Protein AF-A0ABD0YH58-F1 (afdb_monomer)

Solvent-accessible surface area (backbone atoms only — not comparable to full-atom values): 31481 Å² total; per-residue (Å²): 131,53,55,64,59,50,44,55,53,46,62,72,71,48,69,93,63,86,61,97,55,55,48,62,51,54,40,48,52,50,52,51,52,53,23,51,53,48,36,52,60,52,42,37,78,80,38,75,92,50,56,71,87,69,67,57,89,96,40,71,64,58,53,52,44,49,55,51,24,46,58,68,41,69,51,82,40,67,78,42,67,45,45,49,55,101,90,40,68,59,51,74,46,81,38,69,44,81,52,99,93,39,83,40,54,30,18,38,33,34,55,80,81,70,47,76,40,53,79,79,35,44,82,86,83,40,100,83,70,81,53,83,83,74,99,66,71,45,80,43,82,42,81,54,71,69,52,65,67,62,47,50,55,52,40,51,54,27,51,55,51,36,52,52,39,51,51,53,45,54,52,49,64,74,46,37,83,40,67,70,45,46,67,68,42,49,74,43,53,48,37,27,41,54,9,40,39,31,40,32,50,20,50,48,43,68,67,63,45,63,85,84,42,49,72,87,48,41,34,57,42,54,46,50,26,52,52,33,35,53,52,8,49,39,35,24,51,33,28,51,40,41,51,42,50,53,54,42,62,65,70,72,47,87,79,72,67,87,77,78,80,53,69,66,64,44,51,48,53,32,48,50,54,47,50,52,50,49,50,52,53,51,51,41,53,74,76,49,49,59,36,82,41,76,45,79,50,84,66,47,71,42,96,92,37,92,59,31,38,34,32,38,31,39,77,40,76,40,37,94,60,46,70,59,59,52,47,53,50,49,52,56,52,46,54,53,45,53,52,42,46,50,44,32,54,73,46,64,80,70,78,48,86,91,48,53,67,55,58,34,49,32,53,34,48,53,49,44,51,54,38,52,53,53,38,53,53,46,56,66,75,34,66,86,43,59,58,62,34,54,51,53,46,41,49,39,52,52,51,40,47,50,49,38,49,46,50,62,42,48,64,56,52,54,50,45,69,74,46,74,83,65,79,71,69,87,80,79,68,86,71,91,65,82,85,65,79,85,75,71,58,70,68,61,47,51,49,53,50,49,51,49,50,52,50,52,52,50,53,52,51,52,49,53,52,51,48,50,50,48,51,53,51,47,57,66,58,66,73,66,87,91,85,85,83,90,88,83,89,84,88,85,85,90,85,87,84,82,88,86,91,83,91,83,85,84,91,87,80,85,86,81,86,87,81,88,82,89,80,92,81,90,81,84,90,81,85,89,82,89,132

Structure (mmCIF, N/CA/C/O backbone):
data_AF-A0ABD0YH58-F1
#
_entry.id   AF-A0ABD0YH58-F1
#
loop_
_atom_site.group_PDB
_atom_site.id
_atom_site.type_symbol
_atom_site.label_atom_id
_atom_site.label_alt_id
_atom_site.label_comp_id
_atom_site.label_asym_id
_atom_site.label_entity_id
_atom_site.label_seq_id
_atom_site.pdbx_PDB_ins_code
_atom_site.Cartn_x
_atom_site.Cartn_y
_atom_site.Cartn_z
_atom_site.occupancy
_atom_site.B_iso_or_equiv
_atom_site.auth_seq_id
_atom_site.auth_comp_id
_atom_site.auth_asym_id
_atom_site.auth_atom_id
_atom_site.pdbx_PDB_model_num
ATOM 1 N N . GLN A 1 1 ? 50.650 -2.762 -62.784 1.00 67.50 1 GLN A N 1
ATOM 2 C CA . GLN A 1 1 ? 50.343 -1.388 -62.371 1.00 67.50 1 GLN A CA 1
ATOM 3 C C . GLN A 1 1 ? 49.612 -1.476 -61.046 1.00 67.50 1 GLN A C 1
ATOM 5 O O . GLN A 1 1 ? 48.672 -2.261 -60.960 1.00 67.50 1 GLN A O 1
ATOM 10 N N . THR A 1 2 ? 50.078 -0.785 -60.012 1.00 86.81 2 THR A N 1
ATOM 11 C CA . THR A 1 2 ? 49.355 -0.681 -58.733 1.00 86.81 2 THR A CA 1
ATOM 12 C C . THR A 1 2 ? 48.199 0.320 -58.846 1.00 86.81 2 THR A C 1
ATOM 14 O O . THR A 1 2 ? 48.125 1.097 -59.801 1.00 86.81 2 THR A O 1
ATOM 17 N N . ALA A 1 3 ? 47.268 0.307 -57.885 1.00 87.56 3 ALA A N 1
ATOM 18 C CA . ALA A 1 3 ? 46.163 1.270 -57.864 1.00 87.56 3 ALA A CA 1
ATOM 19 C C . ALA A 1 3 ? 46.659 2.721 -57.695 1.00 87.56 3 ALA A C 1
ATOM 21 O O . ALA A 1 3 ? 46.065 3.637 -58.265 1.00 87.56 3 ALA A O 1
ATOM 22 N N . ASP A 1 4 ? 47.768 2.916 -56.974 1.00 89.81 4 ASP A N 1
ATOM 23 C CA . ASP A 1 4 ? 48.398 4.222 -56.774 1.00 89.81 4 ASP A CA 1
ATOM 24 C C . ASP A 1 4 ? 49.122 4.704 -58.044 1.00 89.81 4 ASP A C 1
ATOM 26 O O . ASP A 1 4 ? 48.866 5.820 -58.487 1.00 89.81 4 ASP A O 1
ATOM 30 N N . GLU A 1 5 ? 49.898 3.848 -58.727 1.00 92.81 5 GLU A N 1
ATOM 31 C CA . GLU A 1 5 ? 50.486 4.164 -60.048 1.00 92.81 5 GLU A CA 1
ATOM 32 C C . GLU A 1 5 ? 49.417 4.546 -61.086 1.00 92.81 5 GLU A C 1
ATOM 34 O O . GLU A 1 5 ? 49.587 5.488 -61.861 1.00 92.81 5 GLU A O 1
ATOM 39 N N . TYR A 1 6 ? 48.299 3.811 -61.121 1.00 94.38 6 TYR A N 1
ATOM 40 C CA . TYR A 1 6 ? 47.166 4.133 -61.993 1.00 94.38 6 TYR A CA 1
ATOM 41 C C . TYR A 1 6 ? 46.543 5.489 -61.634 1.00 94.38 6 TYR A C 1
ATOM 43 O O . TYR A 1 6 ? 46.144 6.249 -62.520 1.00 94.38 6 TYR A O 1
ATOM 51 N N . ARG A 1 7 ? 46.456 5.805 -6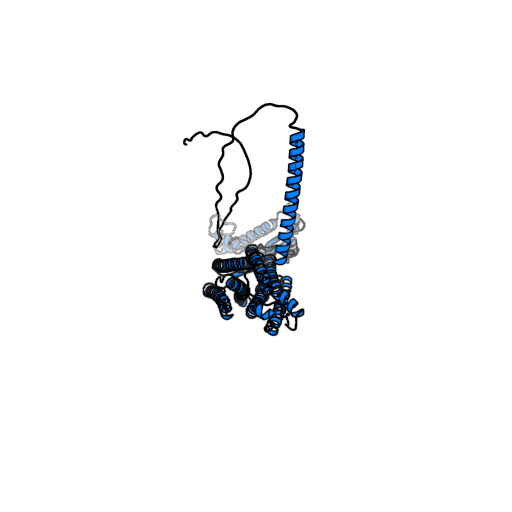0.338 1.00 91.88 7 ARG A N 1
ATOM 52 C CA . ARG A 1 7 ? 45.921 7.076 -59.859 1.00 91.88 7 ARG A CA 1
ATOM 53 C C . ARG A 1 7 ? 46.822 8.246 -60.238 1.00 91.88 7 ARG A C 1
ATOM 55 O O . ARG A 1 7 ? 46.300 9.221 -60.766 1.00 91.88 7 ARG A O 1
ATOM 62 N N . GLU A 1 8 ? 48.131 8.141 -60.025 1.00 92.75 8 GLU A N 1
ATOM 63 C CA . GLU A 1 8 ? 49.105 9.158 -60.442 1.00 92.75 8 GLU A CA 1
ATOM 64 C C . GLU A 1 8 ? 49.036 9.403 -61.957 1.00 92.75 8 GLU A C 1
ATOM 66 O O . GLU A 1 8 ? 48.971 10.548 -62.410 1.00 92.75 8 GLU A O 1
ATOM 71 N N . GLU A 1 9 ? 48.954 8.332 -62.753 1.00 94.06 9 GLU A N 1
ATOM 72 C CA . GLU A 1 9 ? 48.803 8.440 -64.203 1.00 94.06 9 GLU A CA 1
ATOM 73 C C . GLU A 1 9 ? 47.470 9.102 -64.604 1.00 94.06 9 GLU A C 1
ATOM 75 O O . GLU A 1 9 ? 47.461 9.988 -65.463 1.00 94.06 9 GLU A O 1
ATOM 80 N N . TYR A 1 10 ? 46.352 8.740 -63.967 1.00 93.31 10 TYR A N 1
ATOM 81 C CA . TYR A 1 10 ? 45.051 9.378 -64.194 1.00 93.31 10 TYR A CA 1
ATOM 82 C C . TYR A 1 10 ? 45.058 10.864 -63.801 1.00 93.31 10 TYR A C 1
ATOM 84 O O . TYR A 1 10 ? 44.626 11.706 -64.592 1.00 93.31 10 TYR A O 1
ATOM 92 N N . ASP A 1 11 ? 45.593 11.197 -62.623 1.00 92.12 11 ASP A N 1
ATOM 93 C CA . ASP A 1 11 ? 45.737 12.569 -62.131 1.00 92.12 11 ASP A CA 1
ATOM 94 C C . ASP A 1 11 ? 46.623 13.414 -63.072 1.00 92.12 11 ASP A C 1
ATOM 96 O O . ASP A 1 11 ? 46.294 14.570 -63.335 1.00 92.12 11 ASP A O 1
ATOM 100 N N . SER A 1 12 ? 47.667 12.831 -63.680 1.00 93.62 12 SER A N 1
ATOM 101 C CA . SER A 1 12 ? 48.516 13.519 -64.670 1.00 93.62 12 SER A CA 1
ATOM 102 C C . SER A 1 12 ? 47.829 13.797 -66.019 1.00 93.62 12 SER A C 1
ATOM 104 O O . SER A 1 12 ? 48.180 14.756 -66.707 1.00 93.62 12 SER A O 1
ATOM 106 N N . ARG A 1 13 ? 46.847 12.970 -66.414 1.00 92.81 13 ARG A N 1
ATOM 107 C CA . ARG A 1 13 ? 46.215 13.003 -67.749 1.00 92.81 13 ARG A CA 1
ATOM 108 C C . ARG A 1 13 ? 44.848 13.694 -67.786 1.00 92.81 13 ARG A C 1
ATOM 110 O O . ARG A 1 13 ? 44.417 14.099 -68.862 1.00 92.81 13 ARG A O 1
ATOM 117 N N . ARG A 1 14 ? 44.144 13.813 -66.654 1.00 89.56 14 ARG A N 1
ATOM 118 C CA . ARG A 1 14 ? 42.742 14.288 -66.605 1.00 89.56 14 ARG A CA 1
ATOM 119 C C . ARG A 1 14 ? 42.544 15.806 -66.679 1.00 89.56 14 ARG A C 1
ATOM 121 O O . ARG A 1 14 ? 41.414 16.263 -66.833 1.00 89.56 14 ARG A O 1
ATOM 128 N N . GLY A 1 15 ? 43.611 16.592 -66.534 1.00 88.44 15 GLY A N 1
ATOM 129 C CA . GLY A 1 15 ? 43.504 18.046 -66.410 1.00 88.44 15 GLY A CA 1
ATOM 130 C C . GLY A 1 15 ? 42.660 18.451 -65.194 1.00 88.44 15 GLY A C 1
ATOM 131 O O . GLY A 1 15 ? 42.853 17.934 -64.095 1.00 88.44 15 GLY A O 1
ATOM 132 N N . ASN A 1 16 ? 41.708 19.366 -65.389 1.00 88.69 16 ASN A N 1
ATOM 133 C CA . ASN A 1 16 ? 40.897 19.915 -64.294 1.00 88.69 16 ASN A CA 1
ATOM 134 C C . ASN A 1 16 ? 39.677 19.057 -63.917 1.00 88.69 16 ASN A C 1
ATOM 136 O O . ASN A 1 16 ? 39.079 19.285 -62.866 1.00 88.69 16 ASN A O 1
ATOM 140 N N . GLU A 1 17 ? 39.284 18.085 -64.743 1.00 89.25 17 GLU A N 1
ATOM 141 C CA . GLU A 1 17 ? 38.084 17.283 -64.492 1.00 89.25 17 GLU A CA 1
ATOM 142 C C . GLU A 1 17 ? 38.388 16.091 -63.572 1.00 89.25 17 GLU A C 1
ATOM 144 O O . GLU A 1 17 ? 39.460 15.486 -63.624 1.00 89.25 17 GLU A O 1
ATOM 149 N N . TYR A 1 18 ? 37.438 15.741 -62.704 1.00 90.88 18 TYR A N 1
ATOM 150 C CA . TYR A 1 18 ? 37.509 14.556 -61.849 1.00 90.88 18 TYR A CA 1
ATOM 151 C C . TYR A 1 18 ? 36.199 13.779 -61.931 1.00 90.88 18 TYR A C 1
ATOM 153 O O . TYR A 1 18 ? 35.129 14.323 -61.662 1.00 90.88 18 TYR A O 1
ATOM 161 N N . SER A 1 19 ? 36.278 12.486 -62.252 1.00 91.44 19 SER A N 1
ATOM 162 C CA . SER A 1 19 ? 35.117 11.596 -62.271 1.00 91.44 19 SER A CA 1
ATOM 163 C C . SER A 1 19 ? 35.372 10.373 -61.408 1.00 91.44 19 SER A C 1
ATOM 165 O O . SER A 1 19 ? 36.185 9.525 -61.765 1.00 91.44 19 SER A O 1
ATOM 167 N N . ARG A 1 20 ? 34.601 10.209 -60.326 1.00 89.81 20 ARG A N 1
ATOM 168 C CA . ARG A 1 20 ? 34.660 9.040 -59.418 1.00 89.81 20 ARG A CA 1
ATOM 169 C C . ARG A 1 20 ? 34.495 7.670 -60.104 1.00 89.81 20 ARG A C 1
ATOM 171 O O . ARG A 1 20 ? 34.672 6.641 -59.462 1.00 89.81 20 ARG A O 1
ATOM 178 N N . PHE A 1 21 ? 34.106 7.649 -61.379 1.00 92.69 21 PHE A N 1
ATOM 179 C CA . PHE A 1 21 ? 33.884 6.445 -62.177 1.00 92.69 21 PHE A CA 1
ATOM 180 C C . PHE A 1 21 ? 35.087 6.046 -63.055 1.00 92.69 21 PHE A C 1
ATOM 182 O O . PHE A 1 21 ? 34.995 5.059 -63.787 1.00 92.69 21 PHE A O 1
ATOM 189 N N . HIS A 1 22 ? 36.216 6.767 -62.979 1.00 93.81 22 HIS A N 1
ATOM 190 C CA . HIS A 1 22 ? 37.402 6.505 -63.806 1.00 93.81 22 HIS A CA 1
ATOM 191 C C . HIS A 1 22 ? 37.909 5.053 -63.678 1.00 93.81 22 HIS A C 1
ATOM 193 O O . HIS A 1 22 ? 38.045 4.362 -64.689 1.00 93.81 22 HIS A O 1
ATOM 199 N N . GLY A 1 23 ? 38.080 4.550 -62.448 1.00 93.00 23 GLY A N 1
ATOM 200 C CA . GLY A 1 23 ? 38.553 3.183 -62.190 1.00 93.00 23 GLY A CA 1
ATOM 201 C C . GLY A 1 23 ? 37.575 2.101 -62.659 1.00 93.00 23 GLY A C 1
ATOM 202 O O . GLY A 1 23 ? 37.980 1.136 -63.297 1.00 93.00 23 GLY A O 1
ATOM 203 N N . TYR A 1 24 ? 36.270 2.302 -62.444 1.00 93.19 24 TYR A N 1
ATOM 204 C CA . TYR A 1 24 ? 35.234 1.387 -62.943 1.00 93.19 24 TYR A CA 1
ATOM 205 C C . TYR A 1 24 ? 35.211 1.305 -64.475 1.00 93.19 24 TYR A C 1
ATOM 207 O O . TYR A 1 24 ? 34.961 0.240 -65.032 1.00 93.19 24 TYR A O 1
ATOM 215 N N . THR A 1 25 ? 35.495 2.419 -65.156 1.00 94.38 25 THR A N 1
ATOM 216 C CA . THR A 1 25 ? 35.574 2.467 -66.623 1.00 94.38 25 THR A CA 1
ATOM 217 C C . THR A 1 25 ? 36.808 1.714 -67.125 1.00 94.38 25 THR A C 1
ATOM 219 O O . THR A 1 25 ? 36.702 0.922 -68.058 1.00 94.38 25 THR A O 1
ATOM 222 N N . TYR A 1 26 ? 37.958 1.906 -66.470 1.00 94.62 26 TYR A N 1
ATOM 223 C CA . TYR A 1 26 ? 39.201 1.188 -66.764 1.00 94.62 26 TYR A CA 1
ATOM 224 C C . TYR A 1 26 ? 39.026 -0.333 -66.614 1.00 94.62 26 TYR A C 1
ATOM 226 O O . TYR A 1 26 ? 39.271 -1.082 -67.561 1.00 94.62 26 TYR A O 1
ATOM 234 N N . ASP A 1 27 ? 38.501 -0.784 -65.471 1.00 94.44 27 ASP A N 1
ATOM 235 C CA . ASP A 1 27 ? 38.231 -2.203 -65.215 1.00 94.44 27 ASP A CA 1
ATOM 236 C C . ASP A 1 27 ? 37.165 -2.772 -66.173 1.00 94.44 27 ASP A C 1
ATOM 238 O O . ASP A 1 27 ? 37.257 -3.923 -66.597 1.00 94.44 27 ASP A O 1
ATOM 242 N N . GLY A 1 28 ? 36.180 -1.964 -66.582 1.00 94.00 28 GLY A N 1
ATOM 243 C CA . GLY A 1 28 ? 35.183 -2.346 -67.585 1.00 94.00 28 GLY A CA 1
ATOM 244 C C . GLY A 1 28 ? 35.789 -2.642 -68.962 1.00 94.00 28 GLY A C 1
ATOM 245 O O . GLY A 1 28 ? 35.440 -3.648 -69.582 1.00 94.00 28 GLY A O 1
ATOM 246 N N . VAL A 1 29 ? 36.738 -1.820 -69.425 1.00 96.00 29 VAL A N 1
ATOM 247 C CA . VAL A 1 29 ? 37.459 -2.058 -70.691 1.00 96.00 29 VAL A CA 1
ATOM 248 C C . VAL A 1 29 ? 38.300 -3.336 -70.611 1.00 96.00 29 VAL A C 1
ATOM 250 O O . VAL A 1 29 ? 38.273 -4.140 -71.546 1.00 96.00 29 VAL A O 1
ATOM 253 N N . TRP A 1 30 ? 38.980 -3.579 -69.486 1.00 95.12 30 TRP A N 1
ATOM 254 C CA . TRP A 1 30 ? 39.723 -4.825 -69.260 1.00 95.12 30 TRP A CA 1
ATOM 255 C C . TRP A 1 30 ? 38.819 -6.062 -69.240 1.00 95.12 30 TRP A C 1
ATOM 257 O O . TRP A 1 30 ? 39.145 -7.059 -69.884 1.00 95.12 30 TRP A O 1
ATOM 267 N N . ALA A 1 31 ? 37.657 -5.995 -68.585 1.00 94.25 31 ALA A N 1
ATOM 268 C CA . ALA A 1 31 ? 36.687 -7.090 -68.580 1.00 94.25 31 ALA A CA 1
ATOM 269 C C . ALA A 1 31 ? 36.201 -7.437 -70.001 1.00 94.25 31 ALA A C 1
ATOM 271 O O . ALA A 1 31 ? 36.130 -8.613 -70.361 1.00 94.25 31 ALA A O 1
ATOM 272 N N . VAL A 1 32 ? 35.930 -6.425 -70.836 1.00 94.06 32 VAL A N 1
ATOM 273 C CA . VAL A 1 32 ? 35.558 -6.620 -72.248 1.00 94.06 32 VAL A CA 1
ATOM 274 C C . VAL A 1 32 ? 36.711 -7.226 -73.054 1.00 94.06 32 VAL A C 1
ATOM 276 O O . VAL A 1 32 ? 36.487 -8.171 -73.811 1.00 94.06 32 VAL A O 1
ATOM 279 N N . ALA A 1 33 ? 37.945 -6.744 -72.878 1.00 95.44 33 ALA A N 1
ATOM 280 C CA . ALA A 1 33 ? 39.118 -7.275 -73.576 1.00 95.44 33 ALA A CA 1
ATOM 281 C C . ALA A 1 33 ? 39.377 -8.757 -73.240 1.00 95.44 33 ALA A C 1
ATOM 283 O O . ALA A 1 33 ? 39.568 -9.573 -74.146 1.00 95.44 33 ALA A O 1
ATOM 284 N N . LEU A 1 34 ? 39.302 -9.125 -71.956 1.00 94.81 34 LEU A N 1
ATOM 285 C CA . LEU A 1 34 ? 39.445 -10.507 -71.487 1.00 94.81 34 LEU A CA 1
ATOM 286 C C . LEU A 1 34 ? 38.310 -11.409 -71.999 1.00 94.81 34 LEU A C 1
ATOM 288 O O . LEU A 1 34 ? 38.566 -12.529 -72.448 1.00 94.81 34 LEU A O 1
ATOM 292 N N . ALA A 1 35 ? 37.067 -10.916 -72.017 1.00 93.69 35 ALA A N 1
ATOM 293 C CA . ALA A 1 35 ? 35.940 -11.657 -72.577 1.00 93.69 35 ALA A CA 1
ATOM 294 C C . ALA A 1 35 ? 36.106 -11.902 -74.090 1.00 93.69 35 ALA A C 1
ATOM 296 O O . ALA A 1 35 ? 35.909 -13.026 -74.556 1.00 93.69 35 ALA A O 1
ATOM 297 N N . ILE A 1 36 ? 36.539 -10.891 -74.856 1.00 93.88 36 ILE A N 1
ATOM 298 C CA . ILE A 1 36 ? 36.858 -11.025 -76.288 1.00 93.88 36 ILE A CA 1
ATOM 299 C C . ILE A 1 36 ? 37.980 -12.050 -76.503 1.00 93.88 36 ILE A C 1
ATOM 301 O O . ILE A 1 36 ? 37.861 -12.901 -77.386 1.00 93.88 36 ILE A O 1
ATOM 305 N N . GLN A 1 37 ? 39.038 -12.024 -75.688 1.00 92.62 37 GLN A N 1
ATOM 306 C CA . GLN A 1 37 ? 40.140 -12.988 -75.759 1.00 92.62 37 GLN A CA 1
ATOM 307 C C . GLN A 1 37 ? 39.665 -14.428 -75.496 1.00 92.62 37 GLN A C 1
ATOM 309 O O . GLN A 1 37 ? 40.033 -15.346 -76.236 1.00 92.62 37 GLN A O 1
ATOM 314 N N . HIS A 1 38 ? 38.800 -14.634 -74.496 1.00 92.00 38 HIS A N 1
ATOM 315 C CA . HIS A 1 38 ? 38.205 -15.944 -74.206 1.00 92.00 38 HIS A CA 1
ATOM 316 C C . HIS A 1 38 ? 37.346 -16.449 -75.371 1.00 92.00 38 HIS A C 1
ATOM 318 O O . HIS A 1 38 ? 37.482 -17.599 -75.797 1.00 92.00 38 HIS A O 1
ATOM 324 N N . VAL A 1 39 ? 36.509 -15.581 -75.951 1.00 92.81 39 VAL A N 1
ATOM 325 C CA . VAL A 1 39 ? 35.702 -15.909 -77.138 1.00 92.81 39 VAL A CA 1
ATOM 326 C C . VAL A 1 39 ? 36.585 -16.208 -78.355 1.00 92.81 39 VAL A C 1
ATOM 328 O O . VAL A 1 39 ? 36.304 -17.169 -79.071 1.00 92.81 39 VAL A O 1
ATOM 331 N N . ALA A 1 40 ? 37.682 -15.473 -78.565 1.00 91.12 40 ALA A N 1
ATOM 332 C CA . ALA A 1 40 ? 38.625 -15.696 -79.666 1.00 91.12 40 ALA A CA 1
ATOM 333 C C . ALA A 1 40 ? 39.282 -17.082 -79.627 1.00 91.12 40 ALA A C 1
ATOM 335 O O . ALA A 1 40 ? 39.492 -17.704 -80.672 1.00 91.12 40 ALA A O 1
ATOM 336 N N . HIS A 1 41 ? 39.583 -17.582 -78.427 1.00 88.88 41 HIS A N 1
ATOM 337 C CA . HIS A 1 41 ? 40.065 -18.945 -78.237 1.00 88.88 41 HIS A CA 1
ATOM 338 C C . HIS A 1 41 ? 38.932 -19.965 -78.437 1.00 88.88 41 HIS A C 1
ATOM 340 O O . HIS A 1 41 ? 39.074 -20.939 -79.179 1.00 88.88 41 HIS A O 1
ATOM 346 N N . ARG A 1 42 ? 37.769 -19.712 -77.825 1.00 90.06 42 ARG A N 1
ATOM 347 C CA . ARG A 1 42 ? 36.665 -20.674 -77.747 1.00 90.06 42 ARG A CA 1
ATOM 348 C C . ARG A 1 42 ? 35.891 -20.863 -79.053 1.00 90.06 42 ARG A C 1
ATOM 350 O O . ARG A 1 42 ? 35.452 -21.980 -79.321 1.00 90.06 42 ARG A O 1
ATOM 357 N N . ILE A 1 43 ? 35.755 -19.834 -79.896 1.00 89.88 43 ILE A N 1
ATOM 358 C CA . ILE A 1 43 ? 35.036 -19.944 -81.179 1.00 89.88 43 ILE A CA 1
ATOM 359 C C . ILE A 1 43 ? 35.650 -21.015 -82.088 1.00 89.88 43 ILE A C 1
ATOM 361 O O . ILE A 1 43 ? 34.911 -21.778 -82.709 1.00 89.88 43 ILE A O 1
ATOM 365 N N . ARG A 1 44 ? 36.983 -21.159 -82.085 1.00 86.62 44 ARG A N 1
ATOM 366 C CA . ARG A 1 44 ? 37.714 -22.137 -82.911 1.00 86.62 44 ARG A CA 1
ATOM 367 C C . ARG A 1 44 ? 37.334 -23.592 -82.609 1.00 86.62 44 ARG A C 1
ATOM 369 O O . ARG A 1 44 ? 37.431 -24.432 -83.500 1.00 86.62 44 ARG A O 1
ATOM 376 N N . HIS A 1 45 ? 36.864 -23.891 -81.394 1.00 87.19 45 HIS A N 1
ATOM 377 C CA . HIS A 1 45 ? 36.366 -25.223 -81.035 1.00 87.19 45 HIS A CA 1
ATOM 378 C C . HIS A 1 45 ? 34.999 -25.534 -81.661 1.00 87.19 45 HIS A C 1
ATOM 380 O O . HIS A 1 45 ? 34.762 -26.672 -82.059 1.00 87.19 45 HIS A O 1
ATOM 386 N N . PHE A 1 46 ? 34.114 -24.539 -81.782 1.00 86.69 46 PHE A N 1
ATOM 387 C CA . PHE A 1 46 ? 32.775 -24.711 -82.362 1.00 86.69 46 PHE A CA 1
ATOM 388 C C . PHE A 1 46 ? 32.752 -24.512 -83.882 1.00 86.69 46 PHE A C 1
ATOM 390 O O . PHE A 1 46 ? 32.006 -25.186 -84.589 1.00 86.69 46 PHE A O 1
ATOM 397 N N . ARG A 1 47 ? 33.557 -23.579 -84.398 1.00 86.94 47 ARG A N 1
ATOM 398 C CA . ARG A 1 47 ? 33.630 -23.203 -85.813 1.00 86.94 47 ARG A CA 1
ATOM 399 C C . ARG A 1 47 ? 35.096 -22.973 -86.195 1.00 86.94 47 ARG A C 1
ATOM 401 O O . ARG A 1 47 ? 35.594 -21.855 -86.132 1.00 86.94 47 ARG A O 1
ATOM 408 N N . LYS A 1 48 ? 35.785 -24.043 -86.614 1.00 81.25 48 LYS A N 1
ATOM 409 C CA . LYS A 1 48 ? 37.238 -24.056 -86.912 1.00 81.25 48 LYS A CA 1
ATOM 410 C C . LYS A 1 48 ? 37.709 -22.958 -87.878 1.00 81.25 48 LYS A C 1
ATOM 412 O O . LYS A 1 48 ? 38.837 -22.496 -87.753 1.00 81.25 48 LYS A O 1
ATOM 417 N N . ASN A 1 49 ? 36.843 -22.542 -88.804 1.00 83.94 49 ASN A N 1
ATOM 418 C CA . ASN A 1 49 ? 37.149 -21.559 -89.848 1.00 83.94 49 ASN A CA 1
ATOM 419 C C . ASN A 1 49 ? 36.633 -20.141 -89.522 1.00 83.94 49 ASN A C 1
ATOM 421 O O . ASN A 1 49 ? 36.589 -19.312 -90.422 1.00 83.94 49 ASN A O 1
ATOM 425 N N . GLN A 1 50 ? 36.192 -19.867 -88.286 1.00 86.12 50 GLN A N 1
ATOM 426 C CA . GLN A 1 50 ? 35.738 -18.535 -87.866 1.00 86.12 50 GLN A CA 1
ATOM 427 C C . GLN A 1 50 ? 36.622 -17.940 -86.769 1.00 86.12 50 GLN A C 1
ATOM 429 O O . GLN A 1 50 ? 37.175 -18.630 -85.909 1.00 86.12 50 GLN A O 1
ATOM 434 N N . THR A 1 51 ? 36.712 -16.620 -86.805 1.00 87.25 51 THR A N 1
ATOM 435 C CA . THR A 1 51 ? 37.415 -15.750 -85.867 1.00 87.25 51 THR A CA 1
ATOM 436 C C . THR A 1 51 ? 36.437 -14.732 -85.275 1.00 87.25 51 THR A C 1
ATOM 438 O O . THR A 1 51 ? 35.281 -14.661 -85.681 1.00 87.25 51 THR A O 1
ATOM 441 N N . VAL A 1 52 ? 36.885 -13.906 -84.323 1.00 87.31 52 VAL A N 1
ATOM 442 C CA . VAL A 1 52 ? 36.049 -12.825 -83.755 1.00 87.31 52 VAL A CA 1
ATOM 443 C C . VAL A 1 52 ? 35.637 -11.787 -84.810 1.00 87.31 52 VAL A C 1
ATOM 445 O O . VAL A 1 52 ? 34.601 -11.149 -84.661 1.00 87.31 52 VAL A O 1
ATOM 448 N N . VAL A 1 53 ? 36.401 -11.649 -85.901 1.00 89.06 53 VAL A N 1
ATOM 449 C CA . VAL A 1 53 ? 36.076 -10.741 -87.016 1.00 89.06 53 VAL A CA 1
ATOM 450 C C . VAL A 1 53 ? 34.799 -11.186 -87.746 1.00 89.06 53 VAL A C 1
ATOM 452 O O . VAL A 1 53 ? 34.062 -10.353 -88.261 1.00 89.06 53 VAL A O 1
ATOM 455 N N . ASP A 1 54 ? 34.475 -12.482 -87.710 1.00 90.94 54 ASP A N 1
ATOM 456 C CA . ASP A 1 54 ? 33.290 -13.082 -88.340 1.00 90.94 54 ASP A CA 1
ATOM 457 C C . ASP A 1 54 ? 32.012 -12.960 -87.478 1.00 90.94 54 ASP A C 1
ATOM 459 O O . ASP A 1 54 ? 31.062 -13.743 -87.623 1.00 90.94 54 ASP A O 1
ATOM 463 N N . PHE A 1 55 ? 31.988 -12.003 -86.544 1.00 90.88 55 PHE A N 1
ATOM 464 C CA . PHE A 1 55 ? 30.860 -11.748 -85.653 1.00 90.88 55 PHE A CA 1
ATOM 465 C C . PHE A 1 55 ? 29.574 -11.421 -86.428 1.00 90.88 55 PHE A C 1
ATOM 467 O O . PHE A 1 55 ? 29.573 -10.672 -87.406 1.00 90.88 55 PHE A O 1
ATOM 474 N N . LYS A 1 56 ? 28.445 -11.962 -85.955 1.00 89.56 56 LYS A N 1
ATOM 475 C CA . LYS A 1 56 ? 27.114 -11.705 -86.519 1.00 89.56 56 LYS A CA 1
ATOM 476 C C . LYS A 1 56 ? 26.110 -11.397 -85.418 1.00 89.56 56 LYS A C 1
ATOM 478 O O . LYS A 1 56 ? 25.927 -12.190 -84.496 1.00 89.56 56 LYS A O 1
ATOM 483 N N . TYR A 1 57 ? 25.405 -10.278 -85.565 1.00 91.12 57 TYR A N 1
ATOM 484 C CA . TYR A 1 57 ? 24.231 -9.968 -84.753 1.00 91.12 57 TYR A CA 1
ATOM 485 C C . TYR A 1 57 ? 23.149 -11.049 -84.920 1.00 91.12 57 TYR A C 1
ATOM 487 O O . TYR A 1 57 ? 22.972 -11.588 -86.012 1.00 91.12 57 TYR A O 1
ATOM 495 N N . ARG A 1 58 ? 22.392 -11.317 -83.845 1.00 90.81 58 ARG A N 1
ATOM 496 C CA . ARG A 1 58 ? 21.299 -12.314 -83.782 1.00 90.81 58 ARG A CA 1
ATOM 497 C C . ARG A 1 58 ? 21.719 -13.785 -83.990 1.00 90.81 58 ARG A C 1
ATOM 499 O O . ARG A 1 58 ? 20.862 -14.621 -84.259 1.00 90.81 58 ARG A O 1
ATOM 506 N N . ASP A 1 59 ? 23.001 -14.126 -83.835 1.00 92.75 59 ASP A N 1
ATOM 507 C CA . ASP A 1 59 ? 23.459 -15.524 -83.747 1.00 92.75 59 ASP A CA 1
ATOM 508 C C . ASP A 1 59 ? 23.485 -15.979 -82.268 1.00 92.75 59 ASP A C 1
ATOM 510 O O . ASP A 1 59 ? 24.270 -15.434 -81.480 1.00 92.75 59 ASP A O 1
ATOM 514 N N . PRO A 1 60 ? 22.683 -16.985 -81.866 1.00 92.81 60 PRO A N 1
ATOM 515 C CA . PRO A 1 60 ? 22.618 -17.438 -80.476 1.00 92.81 60 PRO A CA 1
ATOM 516 C C . PRO A 1 60 ? 23.911 -18.117 -79.997 1.00 92.81 60 PRO A C 1
ATOM 518 O O . PRO A 1 60 ? 24.102 -18.277 -78.791 1.00 92.81 60 PRO A O 1
ATOM 521 N N . LEU A 1 61 ? 24.815 -18.531 -80.898 1.00 91.06 61 LEU A N 1
ATOM 522 C CA . LEU A 1 61 ? 26.126 -19.045 -80.497 1.00 91.06 61 LEU A CA 1
ATOM 523 C C . LEU A 1 61 ? 27.032 -17.912 -80.003 1.00 91.06 61 LEU A C 1
ATOM 525 O O . LEU A 1 61 ? 27.671 -18.066 -78.964 1.00 91.06 61 LEU A O 1
ATOM 529 N N . TRP A 1 62 ? 27.071 -16.781 -80.718 1.00 92.06 62 TRP A N 1
ATOM 530 C CA . TRP A 1 62 ? 27.867 -15.620 -80.310 1.00 92.06 62 TRP A CA 1
ATOM 531 C C . TRP A 1 62 ? 27.386 -15.082 -78.958 1.00 92.06 62 TRP A C 1
ATOM 533 O O . TRP A 1 62 ? 28.200 -14.896 -78.057 1.00 92.06 62 TRP A O 1
ATOM 543 N N . GLU A 1 63 ? 26.071 -14.930 -78.783 1.00 91.69 63 GLU A N 1
ATOM 544 C CA . GLU A 1 63 ? 25.451 -14.511 -77.518 1.00 91.69 63 GLU A CA 1
ATOM 545 C C . GLU A 1 63 ? 25.876 -15.404 -76.339 1.00 91.69 63 GLU A C 1
ATOM 547 O O . GLU A 1 63 ? 26.430 -14.914 -75.353 1.00 91.69 63 GLU A O 1
ATOM 552 N N . ARG A 1 64 ? 25.702 -16.729 -76.462 1.00 92.31 64 ARG A N 1
ATOM 553 C CA . ARG A 1 64 ? 26.084 -17.689 -75.412 1.00 92.31 64 ARG A CA 1
ATOM 554 C C . ARG A 1 64 ? 27.576 -17.641 -75.087 1.00 92.31 64 ARG A C 1
ATOM 556 O O . ARG A 1 64 ? 27.934 -17.691 -73.913 1.00 92.31 64 ARG A O 1
ATOM 563 N N . LEU A 1 65 ? 28.438 -17.534 -76.102 1.00 92.50 65 LEU A N 1
ATOM 564 C CA . LEU A 1 65 ? 29.889 -17.470 -75.911 1.00 92.50 65 LEU A CA 1
ATOM 565 C C . LEU A 1 65 ? 30.316 -16.203 -75.158 1.00 92.50 65 LEU A C 1
ATOM 567 O O . LEU A 1 65 ? 31.149 -16.306 -74.259 1.00 92.50 65 LEU A O 1
ATOM 571 N N . PHE A 1 66 ? 29.739 -15.039 -75.475 1.00 92.31 66 PHE A N 1
ATOM 572 C CA . PHE A 1 66 ? 30.039 -13.788 -74.768 1.00 92.31 66 PHE A CA 1
ATOM 573 C C . PHE A 1 66 ? 29.479 -13.766 -73.340 1.00 92.31 66 PHE A C 1
ATOM 575 O O . PHE A 1 66 ? 30.202 -13.386 -72.420 1.00 92.31 66 PHE A O 1
ATOM 582 N N . LEU A 1 67 ? 28.243 -14.232 -73.123 1.00 91.25 67 LEU A N 1
ATOM 583 C CA . LEU A 1 67 ? 27.663 -14.345 -71.777 1.00 91.25 67 LEU A CA 1
ATOM 584 C C . LEU A 1 67 ? 28.476 -15.296 -70.886 1.00 91.25 67 LEU A C 1
ATOM 586 O O . LEU A 1 67 ? 28.744 -14.992 -69.724 1.00 91.25 67 LEU A O 1
ATOM 590 N N . GLU A 1 68 ? 28.920 -16.432 -71.428 1.00 91.38 68 GLU A N 1
ATOM 591 C CA . GLU A 1 68 ? 29.755 -17.373 -70.684 1.00 91.38 68 GLU A CA 1
ATOM 592 C C . GLU A 1 68 ? 31.171 -16.829 -70.426 1.00 91.38 68 GLU A C 1
ATOM 594 O O . GLU A 1 68 ? 31.716 -17.047 -69.344 1.00 91.38 68 GLU A O 1
ATOM 599 N N . ALA A 1 69 ? 31.757 -16.094 -71.379 1.00 92.69 69 ALA A N 1
ATOM 600 C CA . ALA A 1 69 ? 33.044 -15.424 -71.196 1.00 92.69 69 ALA A CA 1
ATOM 601 C C . ALA A 1 69 ? 32.990 -14.390 -70.060 1.00 92.69 69 ALA A C 1
ATOM 603 O O . ALA A 1 69 ? 33.838 -14.411 -69.169 1.00 92.69 69 ALA A O 1
ATOM 604 N N . LEU A 1 70 ? 31.963 -13.535 -70.046 1.00 91.00 70 LEU A N 1
ATOM 605 C CA . LEU A 1 70 ? 31.760 -12.528 -69.002 1.00 91.00 70 LEU A CA 1
ATOM 606 C C . LEU A 1 70 ? 31.507 -13.168 -67.631 1.00 91.00 70 LEU A C 1
ATOM 608 O O . LEU A 1 70 ? 32.145 -12.779 -66.657 1.00 91.00 70 LEU A O 1
ATOM 612 N N . ARG A 1 71 ? 30.662 -14.206 -67.549 1.00 90.31 71 ARG A N 1
ATOM 613 C CA . ARG A 1 71 ? 30.409 -14.942 -66.294 1.00 90.31 71 ARG A CA 1
ATOM 614 C C . ARG A 1 71 ? 31.673 -15.588 -65.714 1.00 90.31 71 ARG A C 1
ATOM 616 O O . ARG A 1 71 ? 31.809 -15.681 -64.497 1.00 90.31 71 ARG A O 1
ATOM 623 N N . ASN A 1 72 ? 32.587 -16.033 -66.574 1.00 90.25 72 ASN A N 1
ATOM 624 C CA . ASN A 1 72 ? 33.843 -16.661 -66.165 1.00 90.25 72 ASN A CA 1
ATOM 625 C C . ASN A 1 72 ? 35.007 -15.660 -66.019 1.00 90.25 72 ASN A C 1
ATOM 627 O O . ASN A 1 72 ? 36.102 -16.066 -65.633 1.00 90.25 72 ASN A O 1
ATOM 631 N N . THR A 1 73 ? 34.798 -14.371 -66.304 1.00 91.69 73 THR A N 1
ATOM 632 C CA . THR A 1 73 ? 35.827 -13.338 -66.134 1.00 91.69 73 THR A CA 1
ATOM 633 C C . THR A 1 73 ? 36.036 -13.049 -64.647 1.00 91.69 73 THR A C 1
ATOM 635 O O . THR A 1 73 ? 35.107 -12.679 -63.926 1.00 91.69 73 THR A O 1
ATOM 638 N N . SER A 1 74 ? 37.276 -13.235 -64.193 1.00 92.06 74 SER A N 1
ATOM 639 C CA . SER A 1 74 ? 37.720 -12.974 -62.824 1.00 92.06 74 SER A CA 1
ATOM 640 C C . SER A 1 74 ? 39.165 -12.481 -62.864 1.00 92.06 74 SER A C 1
ATOM 642 O O . SER A 1 74 ? 40.042 -13.226 -63.297 1.00 92.06 74 SER A O 1
ATOM 644 N N . PHE A 1 75 ? 39.421 -11.247 -62.433 1.00 92.75 75 PHE A N 1
ATOM 645 C CA . PHE A 1 75 ? 40.766 -10.654 -62.386 1.00 92.75 75 PHE A CA 1
ATOM 646 C C . PHE A 1 75 ? 40.861 -9.574 -61.301 1.00 92.75 75 PHE A C 1
ATOM 648 O O . PHE A 1 75 ? 39.838 -9.122 -60.791 1.00 92.75 75 PHE A O 1
ATOM 655 N N . GLU A 1 76 ? 42.079 -9.160 -60.955 1.00 91.38 76 GLU A N 1
ATOM 656 C CA . GLU A 1 76 ? 42.317 -8.047 -60.030 1.00 91.38 76 GLU A CA 1
ATOM 657 C C . GLU A 1 76 ? 42.423 -6.736 -60.823 1.00 91.38 76 GLU A C 1
ATOM 659 O O . GLU A 1 76 ? 43.306 -6.596 -61.671 1.00 91.38 76 GLU A O 1
ATOM 664 N N . GLY A 1 77 ? 41.488 -5.812 -60.595 1.00 91.75 77 GLY A N 1
ATOM 665 C CA . GLY A 1 77 ? 41.427 -4.503 -61.250 1.00 91.75 77 GLY A CA 1
ATOM 666 C C . GLY A 1 77 ? 41.906 -3.363 -60.351 1.00 91.75 77 GLY A C 1
ATOM 667 O O . GLY A 1 77 ? 42.246 -3.560 -59.184 1.00 91.75 77 GLY A O 1
ATOM 668 N N . VAL A 1 78 ? 41.880 -2.130 -60.862 1.00 92.12 78 VAL A N 1
ATOM 669 C CA . VAL A 1 78 ? 42.276 -0.935 -60.082 1.00 92.12 78 VAL A CA 1
ATOM 670 C C . VAL A 1 78 ? 41.263 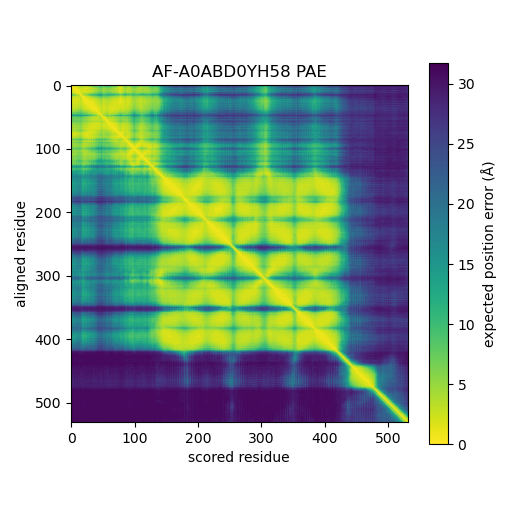-0.588 -58.987 1.00 92.12 78 VAL A C 1
ATOM 672 O O . VAL A 1 78 ? 41.588 0.126 -58.042 1.00 92.12 78 VAL A O 1
ATOM 675 N N . THR A 1 79 ? 40.040 -1.118 -59.083 1.00 90.00 79 THR A N 1
ATOM 676 C CA . THR A 1 79 ? 39.013 -1.061 -58.028 1.00 90.00 79 THR A CA 1
ATOM 677 C C . THR A 1 79 ? 38.935 -2.350 -57.191 1.00 90.00 79 THR A C 1
ATOM 679 O O . THR A 1 79 ? 37.908 -2.613 -56.563 1.00 90.00 79 THR A O 1
ATOM 682 N N . GLY A 1 80 ? 39.993 -3.169 -57.189 1.00 89.06 80 GLY A N 1
ATOM 683 C CA . GLY A 1 80 ? 40.040 -4.478 -56.527 1.00 89.06 80 GLY A CA 1
ATOM 684 C C . GLY A 1 80 ? 39.471 -5.608 -57.399 1.00 89.06 80 GLY A C 1
ATOM 685 O O . GLY A 1 80 ? 39.348 -5.439 -58.618 1.00 89.06 80 GLY A O 1
ATOM 686 N N . PRO A 1 81 ? 39.070 -6.755 -56.820 1.00 89.81 81 PRO A N 1
ATOM 687 C CA . PRO A 1 81 ? 38.646 -7.918 -57.593 1.00 89.81 81 PRO A CA 1
ATOM 688 C C . PRO A 1 81 ? 37.414 -7.623 -58.461 1.00 89.81 81 PRO A C 1
ATOM 690 O O . PRO A 1 81 ? 36.400 -7.068 -58.017 1.00 89.81 81 PRO A O 1
ATOM 693 N N . VAL A 1 82 ? 37.495 -8.014 -59.730 1.00 91.69 82 VAL A N 1
ATOM 694 C CA . VAL A 1 82 ? 36.440 -7.886 -60.737 1.00 91.69 82 VAL A CA 1
ATOM 695 C C . VAL A 1 82 ? 35.898 -9.275 -61.038 1.00 91.69 82 VAL A C 1
ATOM 697 O O . VAL A 1 82 ? 36.571 -10.090 -61.663 1.00 91.69 82 VAL A O 1
ATOM 700 N N . ARG A 1 83 ? 34.667 -9.544 -60.593 1.00 90.94 83 ARG A N 1
ATOM 701 C CA . ARG A 1 83 ? 33.918 -10.768 -60.898 1.00 90.94 83 ARG A CA 1
ATOM 702 C C . ARG A 1 83 ? 32.419 -10.495 -60.851 1.00 90.94 83 ARG A C 1
ATOM 704 O O . ARG A 1 83 ? 31.957 -9.747 -59.987 1.00 90.94 83 ARG A O 1
ATOM 711 N N . PHE A 1 84 ? 31.678 -11.137 -61.749 1.00 90.69 84 PHE A N 1
ATOM 712 C CA . PHE A 1 84 ? 30.226 -11.016 -61.838 1.00 90.69 84 PHE A CA 1
ATOM 713 C C . PHE A 1 84 ? 29.515 -12.194 -61.156 1.00 90.69 84 PHE A C 1
ATOM 715 O O . PHE A 1 84 ? 29.903 -13.353 -61.320 1.00 90.69 84 PHE A O 1
ATOM 722 N N . TYR A 1 85 ? 28.468 -11.882 -60.398 1.00 86.12 85 TYR A N 1
ATOM 723 C CA . TYR A 1 85 ? 27.572 -12.804 -59.704 1.00 86.12 85 TYR A CA 1
ATOM 724 C C . TYR A 1 85 ? 26.150 -12.415 -60.111 1.00 86.12 85 TYR A C 1
ATOM 726 O O . TYR A 1 85 ? 25.730 -11.305 -59.812 1.00 86.12 85 TYR A O 1
ATOM 734 N N . ASP A 1 86 ? 25.446 -13.273 -60.851 1.00 84.75 86 ASP A N 1
ATOM 735 C CA . ASP A 1 86 ? 24.061 -13.034 -61.299 1.00 84.75 86 ASP A CA 1
ATOM 736 C C . ASP A 1 86 ? 23.829 -11.646 -61.946 1.00 84.75 86 ASP A C 1
ATOM 738 O O . ASP A 1 86 ? 22.812 -10.991 -61.748 1.00 84.75 86 ASP A O 1
ATOM 742 N N . ASN A 1 87 ? 24.797 -11.232 -62.778 1.00 83.69 87 ASN A N 1
ATOM 743 C CA . ASN A 1 87 ? 24.919 -9.936 -63.471 1.00 83.69 87 ASN A CA 1
ATOM 744 C C . ASN A 1 87 ? 25.331 -8.726 -62.606 1.00 83.69 87 ASN A C 1
ATOM 746 O O . ASN A 1 87 ? 25.552 -7.646 -63.152 1.00 83.69 87 ASN A O 1
ATOM 750 N N . GLU A 1 88 ? 25.527 -8.891 -61.299 1.00 87.94 88 GLU A N 1
ATOM 751 C CA . GLU A 1 88 ? 26.046 -7.853 -60.401 1.00 87.94 88 GLU A CA 1
ATOM 752 C C . GLU A 1 88 ? 27.549 -8.016 -60.128 1.00 87.94 88 GLU A C 1
ATOM 754 O O . GLU A 1 88 ? 28.100 -9.116 -60.194 1.00 87.94 88 GLU A O 1
ATOM 759 N N . ARG A 1 89 ? 28.236 -6.927 -59.758 1.00 89.44 89 ARG A N 1
ATOM 760 C CA . ARG A 1 89 ? 29.601 -6.983 -59.213 1.00 89.44 89 ARG A CA 1
ATOM 761 C C . ARG A 1 89 ? 29.569 -6.678 -57.719 1.00 89.44 89 ARG A C 1
ATOM 763 O O . ARG A 1 89 ? 29.231 -5.567 -57.319 1.00 89.44 89 ARG A O 1
ATOM 770 N N . LYS A 1 90 ? 30.008 -7.637 -56.904 1.00 88.88 90 LYS A N 1
ATOM 771 C CA . LYS A 1 90 ? 30.272 -7.419 -55.474 1.00 88.88 90 LYS A CA 1
ATOM 772 C C . LYS A 1 90 ? 31.507 -6.527 -55.316 1.00 88.88 90 LYS A C 1
ATOM 774 O O . LYS A 1 90 ? 32.533 -6.794 -55.936 1.00 88.88 90 LYS A O 1
ATOM 779 N N . ALA A 1 91 ? 31.400 -5.484 -54.497 1.00 87.88 91 ALA A N 1
ATOM 780 C CA . ALA A 1 91 ? 32.442 -4.480 -54.277 1.00 87.88 91 ALA A CA 1
ATOM 781 C C . ALA A 1 91 ? 32.552 -4.107 -52.787 1.00 87.88 91 ALA A C 1
ATOM 783 O O . ALA A 1 91 ? 31.681 -4.462 -51.987 1.00 87.88 91 ALA A O 1
ATOM 784 N N . SER A 1 92 ? 33.605 -3.372 -52.417 1.00 89.00 92 SER A N 1
ATOM 785 C CA . SER A 1 92 ? 33.697 -2.729 -51.100 1.00 89.00 92 SER A CA 1
ATOM 786 C C . SER A 1 92 ? 32.726 -1.548 -50.995 1.00 89.00 92 SER A C 1
ATOM 788 O O . SER A 1 92 ? 32.722 -0.656 -51.843 1.00 89.00 92 SER A O 1
ATOM 790 N N . ILE A 1 93 ? 31.945 -1.504 -49.917 1.00 92.50 93 ILE A N 1
ATOM 791 C CA . ILE A 1 93 ? 31.078 -0.381 -49.554 1.00 92.50 93 ILE A CA 1
ATOM 792 C C . ILE A 1 93 ? 31.831 0.514 -48.565 1.00 92.50 93 ILE A C 1
ATOM 794 O O . ILE A 1 93 ? 32.271 0.069 -47.506 1.00 92.50 93 ILE A O 1
ATOM 798 N N . LEU A 1 94 ? 31.973 1.792 -48.912 1.00 92.88 94 LEU A N 1
ATOM 799 C CA . LEU A 1 94 ? 32.649 2.792 -48.090 1.00 92.88 94 LEU A CA 1
ATOM 800 C C . LEU A 1 94 ? 31.696 3.369 -47.035 1.00 92.88 94 LEU A C 1
ATOM 802 O O . LEU A 1 94 ? 30.687 3.979 -47.388 1.00 92.88 94 LEU A O 1
ATOM 806 N N . LEU A 1 95 ? 32.051 3.255 -45.755 1.00 95.44 95 LEU A N 1
ATOM 807 C CA . LEU A 1 95 ? 31.303 3.875 -44.660 1.00 95.44 95 LEU A CA 1
ATOM 808 C C . LEU A 1 95 ? 31.912 5.231 -44.311 1.00 95.44 95 LEU A C 1
ATOM 810 O O . LEU A 1 95 ? 33.119 5.352 -44.075 1.00 95.44 95 LEU A O 1
ATOM 814 N N . LYS A 1 96 ? 31.059 6.254 -44.258 1.00 95.00 96 LYS A N 1
ATOM 815 C CA . LYS A 1 96 ? 31.425 7.631 -43.927 1.00 95.00 96 LYS A CA 1
ATOM 816 C C . LYS A 1 96 ? 30.621 8.136 -42.737 1.00 95.00 96 LYS A C 1
ATOM 818 O O . LYS A 1 96 ? 29.455 7.784 -42.585 1.00 95.00 96 LYS A O 1
ATOM 823 N N . GLN A 1 97 ? 31.228 9.017 -41.952 1.00 94.69 97 GLN A N 1
ATOM 824 C CA . GLN A 1 97 ? 30.540 9.816 -40.945 1.00 94.69 97 GLN A CA 1
ATOM 825 C C . GLN A 1 97 ? 30.862 11.295 -41.161 1.00 94.69 97 GLN A C 1
ATOM 827 O O . GLN A 1 97 ? 31.974 11.639 -41.557 1.00 94.69 97 GLN A O 1
ATOM 832 N N . PHE A 1 98 ? 29.903 12.173 -40.882 1.00 95.25 98 PHE A N 1
ATOM 833 C CA . PHE A 1 98 ? 30.152 13.608 -40.827 1.00 95.25 98 PHE A CA 1
ATOM 834 C C . PHE A 1 98 ? 30.729 13.970 -39.451 1.00 95.25 98 PHE A C 1
ATOM 836 O O . PHE A 1 98 ? 30.057 13.804 -38.434 1.00 95.25 98 PHE A O 1
ATOM 843 N N . GLN A 1 99 ? 31.980 14.427 -39.407 1.00 92.38 99 GLN A N 1
ATOM 844 C CA . GLN A 1 99 ? 32.678 14.849 -38.191 1.00 92.38 99 GLN A CA 1
ATOM 845 C C . GLN A 1 99 ? 33.232 16.268 -38.393 1.00 92.38 99 GLN A C 1
ATOM 847 O O . GLN A 1 99 ? 33.895 16.547 -39.392 1.00 92.38 99 GLN A O 1
ATOM 852 N N . ASN A 1 100 ? 32.944 17.177 -37.455 1.00 89.56 100 ASN A N 1
ATOM 853 C CA . ASN A 1 100 ? 33.419 18.572 -37.445 1.00 89.56 100 ASN A CA 1
ATOM 854 C C . ASN A 1 100 ? 33.279 19.323 -38.791 1.00 89.56 100 ASN A C 1
ATOM 856 O O . ASN A 1 100 ? 34.183 20.046 -39.199 1.00 89.56 100 ASN A O 1
ATOM 860 N N . GLY A 1 101 ? 32.155 19.151 -39.495 1.00 91.00 101 GLY A N 1
ATOM 861 C CA . GLY A 1 101 ? 31.913 19.820 -40.781 1.00 91.00 101 GLY A CA 1
ATOM 862 C C . GLY A 1 101 ? 32.452 19.084 -42.017 1.00 91.00 101 GLY A C 1
ATOM 863 O O . GLY A 1 101 ? 32.316 19.597 -43.124 1.00 91.00 101 GLY A O 1
ATOM 864 N N . THR A 1 102 ? 33.050 17.898 -41.856 1.00 94.94 102 THR A N 1
ATOM 865 C CA . THR A 1 102 ? 33.702 17.145 -42.944 1.00 94.94 102 THR A CA 1
ATOM 866 C C . THR A 1 102 ? 33.251 15.685 -43.000 1.00 94.94 102 THR A C 1
ATOM 868 O O . THR A 1 102 ? 32.988 15.066 -41.971 1.00 94.94 102 THR A O 1
ATOM 871 N N . GLU A 1 103 ? 33.170 15.105 -44.200 1.00 94.81 103 GLU A N 1
ATOM 872 C CA . GLU A 1 103 ? 32.968 13.661 -44.364 1.00 94.81 103 GLU A CA 1
ATOM 873 C C . GLU A 1 103 ? 34.287 12.903 -44.162 1.00 94.81 103 GLU A C 1
ATOM 875 O O . GLU A 1 103 ? 35.229 13.073 -44.937 1.00 94.81 103 GLU A O 1
ATOM 880 N N . VAL A 1 104 ? 34.336 12.000 -43.181 1.00 95.31 104 VAL A N 1
ATOM 881 C CA . VAL A 1 104 ? 35.492 11.126 -42.928 1.00 95.31 104 VAL A CA 1
ATOM 882 C C . VAL A 1 104 ? 35.132 9.657 -43.161 1.00 95.31 104 VAL A C 1
ATOM 884 O O . VAL A 1 104 ? 34.025 9.223 -42.838 1.00 95.31 104 VAL A O 1
ATOM 887 N N . LYS A 1 105 ? 36.063 8.868 -43.722 1.00 95.31 105 LYS A N 1
ATOM 888 C CA . LYS A 1 105 ? 35.931 7.400 -43.794 1.00 95.31 105 LYS A CA 1
ATOM 889 C C . LYS A 1 105 ? 36.000 6.837 -42.377 1.00 95.31 105 LYS A C 1
ATOM 891 O O . LYS A 1 105 ? 36.998 7.066 -41.700 1.00 95.31 105 LYS A O 1
ATOM 896 N N . VAL A 1 106 ? 34.998 6.059 -41.974 1.00 95.56 106 VAL A N 1
ATOM 897 C CA . VAL A 1 106 ? 34.955 5.369 -40.667 1.00 95.56 106 VAL A CA 1
ATOM 898 C C . VAL A 1 106 ? 35.013 3.845 -40.767 1.00 95.56 106 VAL A C 1
ATOM 900 O O . VAL A 1 106 ? 35.132 3.162 -39.758 1.00 95.56 106 VAL A O 1
ATOM 903 N N . GLY A 1 107 ? 34.945 3.294 -41.978 1.00 95.50 107 GLY A N 1
ATOM 904 C CA . GLY A 1 107 ? 35.074 1.858 -42.196 1.00 95.50 107 GLY A CA 1
ATOM 905 C C . GLY A 1 107 ? 34.851 1.453 -43.645 1.00 95.50 107 GLY A C 1
ATOM 906 O O . GLY A 1 107 ? 34.629 2.288 -44.528 1.00 95.50 107 GLY A O 1
ATOM 907 N N . GLU A 1 108 ? 34.916 0.153 -43.884 1.00 94.81 108 GLU A N 1
ATOM 908 C CA . GLU A 1 108 ? 34.710 -0.468 -45.186 1.00 94.81 108 GLU A CA 1
ATOM 909 C C . GLU A 1 108 ? 34.038 -1.831 -44.998 1.00 94.81 108 GLU A C 1
ATOM 911 O O . GLU A 1 108 ? 34.443 -2.607 -44.139 1.00 94.81 108 GLU A O 1
ATOM 916 N N . PHE A 1 109 ? 33.008 -2.126 -45.787 1.00 94.81 109 PHE A N 1
ATOM 917 C CA . PHE A 1 109 ? 32.359 -3.435 -45.801 1.00 94.81 109 PHE A CA 1
ATOM 918 C C . PHE A 1 109 ? 32.684 -4.156 -47.107 1.00 94.81 109 PHE A C 1
ATOM 920 O O . PHE A 1 109 ? 32.370 -3.649 -48.184 1.00 94.81 109 PHE A O 1
ATOM 927 N N . ASN A 1 110 ? 33.301 -5.331 -47.034 1.00 91.50 110 ASN A N 1
ATOM 928 C CA . ASN A 1 110 ? 33.674 -6.105 -48.213 1.00 91.50 110 ASN A CA 1
ATOM 929 C C . ASN A 1 110 ? 32.495 -6.978 -48.672 1.00 91.50 110 ASN A C 1
ATOM 931 O O . ASN A 1 110 ? 32.172 -7.981 -48.040 1.00 91.50 110 ASN A O 1
ATOM 935 N N . GLY A 1 111 ? 31.878 -6.649 -49.812 1.00 89.06 111 GLY A N 1
ATOM 936 C CA . GLY A 1 111 ? 30.744 -7.409 -50.347 1.00 89.06 111 GLY A CA 1
ATOM 937 C C . GLY A 1 111 ? 31.051 -8.861 -50.751 1.00 89.06 111 GLY A C 1
ATOM 938 O O . GLY A 1 111 ? 30.114 -9.634 -50.956 1.00 89.06 111 GLY A O 1
ATOM 939 N N . ILE A 1 112 ? 32.329 -9.247 -50.877 1.00 87.06 112 ILE A N 1
ATOM 940 C CA . ILE A 1 112 ? 32.753 -10.618 -51.207 1.00 87.06 112 ILE A CA 1
ATOM 941 C C . ILE A 1 112 ? 32.900 -11.468 -49.940 1.00 87.06 112 ILE A C 1
ATOM 943 O O . ILE A 1 112 ? 32.291 -12.535 -49.885 1.00 87.06 112 ILE A O 1
ATOM 947 N N . SER A 1 113 ? 33.661 -11.012 -48.934 1.00 89.88 113 SER A N 1
ATOM 948 C CA . SER A 1 113 ? 33.830 -11.751 -47.667 1.00 89.88 113 SER A CA 1
ATOM 949 C C . SER A 1 113 ? 32.686 -11.542 -46.668 1.00 89.88 113 SER A C 1
ATOM 951 O O . SER A 1 113 ? 32.562 -12.311 -45.723 1.00 89.88 113 SER A O 1
ATOM 953 N N . GLN A 1 114 ? 31.822 -10.546 -46.901 1.00 91.56 114 GLN A N 1
ATOM 954 C CA . GLN A 1 114 ? 30.757 -10.095 -45.993 1.00 91.56 114 GLN A CA 1
ATOM 955 C C . GLN A 1 114 ? 31.270 -9.566 -44.642 1.00 91.56 114 GLN A C 1
ATOM 957 O O . GLN A 1 114 ? 30.535 -9.533 -43.656 1.00 91.56 114 GLN A O 1
ATOM 962 N N . GLU A 1 115 ? 32.520 -9.106 -44.601 1.00 94.38 115 GLU A N 1
ATOM 963 C CA . GLU A 1 115 ? 33.153 -8.575 -43.395 1.00 94.38 115 GLU A CA 1
ATOM 964 C C . GLU A 1 115 ? 33.054 -7.048 -43.331 1.00 94.38 115 GLU A C 1
ATOM 966 O O . GLU A 1 115 ? 33.303 -6.339 -44.312 1.00 94.38 115 GLU A O 1
ATOM 971 N N . LEU A 1 116 ? 32.709 -6.544 -42.145 1.00 94.38 116 LEU A N 1
ATOM 972 C CA . LEU A 1 116 ? 32.718 -5.126 -41.806 1.00 94.38 116 LEU A CA 1
ATOM 973 C C . LEU A 1 116 ? 34.019 -4.783 -41.077 1.00 94.38 116 LEU A C 1
ATOM 975 O O . LEU A 1 116 ? 34.204 -5.177 -39.928 1.00 94.38 116 LEU A O 1
ATOM 979 N N . ASP A 1 117 ? 34.882 -3.997 -41.714 1.00 93.19 117 ASP A N 1
ATOM 980 C CA . ASP A 1 117 ? 36.138 -3.539 -41.131 1.00 93.19 117 ASP A CA 1
ATOM 981 C C . ASP A 1 117 ? 36.076 -2.042 -40.784 1.00 93.19 117 ASP A C 1
ATOM 983 O O . ASP A 1 117 ? 36.189 -1.157 -41.639 1.00 93.19 117 ASP A O 1
ATOM 987 N N . LEU A 1 118 ? 35.900 -1.761 -39.490 1.00 92.38 118 LEU A N 1
ATOM 988 C CA . LEU A 1 118 ? 35.934 -0.409 -38.920 1.00 92.38 118 LEU A CA 1
ATOM 989 C C . LEU A 1 118 ? 37.356 0.056 -38.548 1.00 92.38 118 LEU A C 1
ATOM 991 O O . LEU A 1 118 ? 37.536 1.206 -38.160 1.00 92.38 118 LEU A O 1
ATOM 995 N N . SER A 1 119 ? 38.377 -0.802 -38.668 1.00 90.56 119 SER A N 1
ATOM 996 C CA . SER A 1 119 ? 39.778 -0.430 -38.416 1.00 90.56 119 SER A CA 1
ATOM 997 C C . SER A 1 119 ? 40.407 0.318 -39.599 1.00 90.56 119 SER A C 1
ATOM 999 O O . SER A 1 119 ? 41.309 1.133 -39.418 1.00 90.56 119 SER A O 1
ATOM 1001 N N . ARG A 1 120 ? 39.885 0.116 -40.818 1.00 85.56 120 ARG A N 1
ATOM 1002 C CA . ARG A 1 120 ? 40.352 0.762 -42.064 1.00 85.56 120 ARG A CA 1
ATOM 1003 C C . ARG A 1 120 ? 39.802 2.187 -42.259 1.00 85.56 120 ARG A C 1
ATOM 1005 O O . ARG A 1 120 ? 39.604 2.622 -43.400 1.00 85.56 120 ARG A O 1
ATOM 1012 N N . GLY A 1 121 ? 39.543 2.907 -41.165 1.00 89.38 121 GLY A N 1
ATOM 1013 C CA . GLY A 1 121 ? 38.977 4.258 -41.124 1.00 89.38 121 GLY A CA 1
ATOM 1014 C C . GLY A 1 121 ? 39.259 4.987 -39.802 1.00 89.38 121 GLY A C 1
ATOM 1015 O O . GLY A 1 121 ? 39.969 4.488 -38.935 1.00 89.38 121 GLY A O 1
ATOM 1016 N N . GLN A 1 122 ? 38.717 6.196 -39.655 1.00 91.06 122 GLN A N 1
ATOM 1017 C CA . GLN A 1 122 ? 38.716 6.932 -38.388 1.00 91.06 122 GLN A CA 1
ATOM 1018 C C . GLN A 1 122 ? 37.665 6.364 -37.426 1.00 91.06 122 GLN A C 1
ATOM 1020 O O . GLN A 1 122 ? 36.644 5.828 -37.854 1.00 91.06 122 GLN A O 1
ATOM 1025 N N . SER A 1 123 ? 37.872 6.529 -36.119 1.00 90.12 123 SER A N 1
ATOM 1026 C CA . SER A 1 123 ? 36.895 6.089 -35.122 1.00 90.12 123 SER A CA 1
ATOM 1027 C C . SER A 1 123 ? 35.555 6.820 -35.265 1.00 90.12 123 SER A C 1
ATOM 1029 O O . SER A 1 123 ? 35.496 8.040 -35.452 1.00 90.12 123 SER A O 1
ATOM 1031 N N . ILE A 1 124 ? 34.463 6.060 -35.149 1.00 91.75 124 ILE A N 1
ATOM 1032 C CA . ILE A 1 124 ? 33.099 6.596 -35.110 1.00 91.75 124 ILE A CA 1
ATOM 1033 C C . ILE A 1 124 ? 32.945 7.439 -33.839 1.00 91.75 124 ILE A C 1
ATOM 1035 O O . ILE A 1 124 ? 33.244 6.971 -32.739 1.00 91.75 124 ILE A O 1
ATOM 1039 N N . ARG A 1 125 ? 32.460 8.674 -33.984 1.00 89.94 125 ARG A N 1
ATOM 1040 C CA . ARG A 1 125 ? 32.213 9.593 -32.865 1.00 89.94 125 ARG A CA 1
ATOM 1041 C C . ARG A 1 125 ? 30.720 9.773 -32.644 1.00 89.94 125 ARG A C 1
ATOM 1043 O O . ARG A 1 125 ? 29.987 10.057 -33.584 1.00 89.94 125 ARG A O 1
ATOM 1050 N N . TRP A 1 126 ? 30.285 9.654 -31.400 1.00 89.50 126 TRP A N 1
ATOM 1051 C CA . TRP A 1 126 ? 28.916 9.950 -30.976 1.00 89.50 126 TRP A CA 1
ATOM 1052 C C . TRP A 1 126 ? 28.928 11.206 -30.096 1.00 89.50 126 TRP A C 1
ATOM 1054 O O . TRP A 1 126 ? 29.940 11.410 -29.420 1.00 89.50 126 TRP A O 1
ATOM 1064 N N . PRO A 1 127 ? 27.866 12.039 -30.086 1.00 83.25 127 PRO A N 1
ATOM 1065 C CA . PRO A 1 127 ? 27.872 13.339 -29.400 1.00 83.25 127 PRO A CA 1
ATOM 1066 C C . PRO A 1 127 ? 28.349 13.274 -27.943 1.00 83.25 127 PRO A C 1
ATOM 1068 O O . PRO A 1 127 ? 29.189 14.066 -27.531 1.00 83.25 127 PRO A O 1
ATOM 1071 N N . ASP A 1 128 ? 27.885 12.267 -27.203 1.00 77.88 128 ASP A N 1
ATOM 1072 C CA . ASP A 1 128 ? 28.202 12.050 -25.789 1.00 77.88 128 ASP A CA 1
ATOM 1073 C C . ASP A 1 128 ? 29.466 11.219 -25.518 1.00 77.88 128 ASP A C 1
ATOM 1075 O O . ASP A 1 128 ? 29.776 10.927 -24.363 1.00 77.88 128 ASP A O 1
ATOM 1079 N N . GLY A 1 129 ? 30.139 10.703 -26.552 1.00 79.44 129 GLY A N 1
ATOM 1080 C CA . GLY A 1 129 ? 31.227 9.721 -26.413 1.00 79.44 129 GLY A CA 1
ATOM 1081 C C . GLY A 1 129 ? 30.815 8.350 -25.838 1.00 79.44 129 GLY A C 1
ATOM 1082 O O . GLY A 1 129 ? 31.612 7.417 -25.867 1.00 79.44 129 GLY A O 1
ATOM 1083 N N . ARG A 1 130 ? 29.567 8.195 -25.370 1.00 76.94 130 ARG A N 1
ATOM 1084 C CA . ARG A 1 130 ? 29.013 7.002 -24.697 1.00 76.94 130 ARG A CA 1
ATOM 1085 C C . ARG A 1 130 ? 28.642 5.835 -25.631 1.00 76.94 130 ARG A C 1
ATOM 1087 O O . ARG A 1 130 ? 28.142 4.818 -25.159 1.00 76.94 130 ARG A O 1
ATOM 1094 N N . GLY A 1 131 ? 28.925 5.950 -26.930 1.00 83.81 131 GLY A N 1
ATOM 1095 C CA . GLY A 1 131 ? 28.576 4.956 -27.951 1.00 83.81 131 GLY A CA 1
ATOM 1096 C C . GLY A 1 131 ? 27.289 5.300 -28.716 1.00 83.81 131 GLY A C 1
ATOM 1097 O O . GLY A 1 131 ? 26.800 6.426 -28.602 1.00 83.81 131 GLY A O 1
ATOM 1098 N N . PRO A 1 132 ? 26.768 4.370 -29.539 1.00 88.88 132 PRO A N 1
ATOM 1099 C CA . PRO A 1 132 ? 25.538 4.588 -30.293 1.00 88.88 132 PRO A CA 1
ATOM 1100 C C . PRO A 1 132 ? 24.327 4.759 -29.359 1.00 88.88 132 PRO A C 1
ATOM 1102 O O . PRO A 1 132 ? 24.264 4.089 -28.323 1.00 88.88 132 PRO A O 1
ATOM 1105 N N . PRO A 1 133 ? 23.348 5.608 -29.726 1.00 86.19 133 PRO A N 1
ATOM 1106 C CA . PRO A 1 133 ? 22.095 5.720 -28.990 1.00 86.19 133 PRO A CA 1
ATOM 1107 C C . PRO A 1 133 ? 21.301 4.412 -29.069 1.00 86.19 133 PRO A C 1
ATOM 1109 O O . PRO A 1 133 ? 21.481 3.601 -29.982 1.00 86.19 133 PRO A O 1
ATOM 1112 N N . LYS A 1 134 ? 20.403 4.218 -28.106 1.00 85.25 134 LYS A N 1
ATOM 1113 C CA . LYS A 1 134 ? 19.530 3.042 -28.047 1.00 85.25 134 LYS A CA 1
ATOM 1114 C C . LYS A 1 134 ? 18.265 3.251 -28.874 1.00 85.25 134 LYS A C 1
ATOM 1116 O O . LYS A 1 134 ? 17.860 4.377 -29.145 1.00 85.25 134 LYS A O 1
ATOM 1121 N N . ASP A 1 135 ? 17.640 2.145 -29.259 1.00 89.19 135 ASP A N 1
ATOM 1122 C CA . ASP A 1 135 ? 16.391 2.102 -30.025 1.00 89.19 135 ASP A CA 1
ATOM 1123 C C . ASP A 1 135 ? 15.175 2.591 -29.220 1.00 89.19 135 ASP A C 1
ATOM 1125 O O . ASP A 1 135 ? 14.215 3.108 -29.791 1.00 89.19 135 ASP A O 1
ATOM 1129 N N . ARG A 1 136 ? 15.215 2.429 -27.893 1.00 86.94 136 ARG A N 1
ATOM 1130 C CA . ARG A 1 136 ? 14.157 2.838 -26.965 1.00 86.94 136 ARG A CA 1
ATOM 1131 C C . ARG A 1 136 ? 14.695 3.178 -25.577 1.00 86.94 136 ARG A C 1
ATOM 1133 O O . ARG A 1 136 ? 15.723 2.658 -25.142 1.00 86.94 136 ARG A O 1
ATOM 1140 N N . THR A 1 137 ? 13.926 3.981 -24.850 1.00 87.81 137 THR A N 1
ATOM 1141 C CA . THR A 1 137 ? 14.122 4.255 -23.423 1.00 87.81 137 THR A CA 1
ATOM 1142 C C . THR A 1 137 ? 14.053 2.967 -22.599 1.00 87.81 137 THR A C 1
ATOM 1144 O O . THR A 1 137 ? 13.181 2.118 -22.810 1.00 87.81 137 THR A O 1
ATOM 1147 N N . HIS A 1 138 ? 14.938 2.830 -21.616 1.00 87.88 138 HIS A N 1
ATOM 1148 C CA . HIS A 1 138 ? 14.848 1.776 -20.615 1.00 87.88 138 HIS A CA 1
ATOM 1149 C C . HIS A 1 138 ? 13.784 2.110 -19.573 1.00 87.88 138 HIS A C 1
ATOM 1151 O O . HIS A 1 138 ? 13.783 3.190 -18.986 1.00 87.88 138 HIS A O 1
ATOM 1157 N N . GLN A 1 139 ? 12.906 1.147 -19.313 1.00 90.00 139 GLN A N 1
ATOM 1158 C CA . GLN A 1 139 ? 11.909 1.229 -18.253 1.00 90.00 139 GLN A CA 1
ATOM 1159 C C . GLN A 1 139 ? 12.451 0.505 -17.019 1.00 90.00 139 GLN A C 1
ATOM 1161 O O . GLN A 1 139 ? 12.773 -0.683 -17.093 1.00 90.00 139 GLN A O 1
ATOM 1166 N N . LEU A 1 140 ? 12.565 1.216 -15.899 1.00 90.81 140 LEU A N 1
ATOM 1167 C CA . LEU A 1 140 ? 12.922 0.652 -14.599 1.00 90.81 140 LEU A CA 1
ATOM 1168 C C . LEU A 1 140 ? 11.681 0.660 -13.703 1.00 90.81 140 LEU A C 1
ATOM 1170 O O . LEU A 1 140 ? 11.036 1.694 -13.566 1.00 90.81 140 LEU A O 1
ATOM 1174 N N . ILE A 1 141 ? 11.341 -0.475 -13.097 1.00 91.00 141 ILE A N 1
ATOM 1175 C CA . ILE A 1 141 ? 10.246 -0.553 -12.121 1.00 91.00 141 ILE A CA 1
ATOM 1176 C C . ILE A 1 141 ? 10.855 -0.403 -10.727 1.00 91.00 141 ILE A C 1
ATOM 1178 O O . ILE A 1 141 ? 11.730 -1.184 -10.353 1.00 91.00 141 ILE A O 1
ATOM 1182 N N . GLU A 1 142 ? 10.406 0.597 -9.973 1.00 89.50 142 GLU A N 1
ATOM 1183 C CA . GLU A 1 142 ? 10.854 0.863 -8.603 1.00 89.50 142 GLU A CA 1
ATOM 1184 C C . GLU A 1 142 ? 9.698 0.600 -7.631 1.00 89.50 142 GLU A C 1
ATOM 1186 O O . GLU A 1 142 ? 8.645 1.232 -7.720 1.00 89.50 142 GLU A O 1
ATOM 1191 N N . HIS A 1 143 ? 9.862 -0.350 -6.707 1.00 87.88 143 HIS A N 1
ATOM 1192 C CA . HIS A 1 143 ? 8.827 -0.646 -5.716 1.00 87.88 143 HIS A CA 1
ATOM 1193 C C . HIS A 1 143 ? 8.761 0.468 -4.667 1.00 87.88 143 HIS A C 1
ATOM 1195 O O . HIS A 1 143 ? 9.708 0.705 -3.912 1.00 87.88 143 HIS A O 1
ATOM 1201 N N . SER A 1 144 ? 7.613 1.134 -4.611 1.00 84.75 144 SER A N 1
ATOM 1202 C CA . SER A 1 144 ? 7.311 2.170 -3.635 1.00 84.75 144 SER A CA 1
ATOM 1203 C C . SER A 1 144 ? 6.913 1.536 -2.300 1.00 84.75 144 SER A C 1
ATOM 1205 O O . SER A 1 144 ? 6.050 0.652 -2.226 1.00 84.75 144 SER A O 1
ATOM 1207 N N . HIS A 1 145 ? 7.559 2.000 -1.233 1.00 86.06 145 HIS A N 1
ATOM 1208 C CA . HIS A 1 145 ? 7.395 1.506 0.131 1.00 86.06 145 HIS A CA 1
ATOM 1209 C C . HIS A 1 145 ? 7.225 2.672 1.105 1.00 86.06 145 HIS A C 1
ATOM 1211 O O . HIS A 1 145 ? 7.668 3.798 0.847 1.00 86.06 145 HIS A O 1
ATOM 1217 N N . VAL A 1 146 ? 6.639 2.398 2.271 1.00 88.44 146 VAL A N 1
ATOM 1218 C CA . VAL A 1 146 ? 6.566 3.381 3.354 1.00 88.44 146 VAL A CA 1
ATOM 1219 C C . VAL A 1 146 ? 7.981 3.748 3.811 1.00 88.44 146 VAL A C 1
ATOM 1221 O O . VAL A 1 146 ? 8.826 2.887 4.069 1.00 88.44 146 VAL A O 1
ATOM 1224 N N . ASN A 1 147 ? 8.251 5.048 3.947 1.00 91.88 147 ASN A N 1
ATOM 1225 C CA . ASN A 1 147 ? 9.542 5.548 4.402 1.00 91.88 147 ASN A CA 1
ATOM 1226 C C . ASN A 1 147 ? 9.883 4.961 5.785 1.00 91.88 147 ASN A C 1
ATOM 1228 O O . ASN A 1 147 ? 9.154 5.147 6.763 1.00 91.88 147 ASN A O 1
ATOM 1232 N N . ILE A 1 148 ? 11.036 4.294 5.873 1.00 91.00 148 ILE A N 1
ATOM 1233 C CA . ILE A 1 148 ? 11.498 3.576 7.066 1.00 91.00 148 ILE A CA 1
ATOM 1234 C C . ILE A 1 148 ? 11.608 4.467 8.319 1.00 91.00 148 ILE A C 1
ATOM 1236 O O . ILE A 1 148 ? 11.439 3.979 9.437 1.00 91.00 148 ILE A O 1
ATOM 1240 N N . ALA A 1 149 ? 11.824 5.778 8.164 1.00 94.00 149 ALA A N 1
ATOM 1241 C CA . ALA A 1 149 ? 11.824 6.736 9.273 1.00 94.00 149 ALA A CA 1
ATOM 1242 C C . ALA A 1 149 ? 10.402 7.032 9.795 1.00 94.00 149 ALA A C 1
ATOM 1244 O O . ALA A 1 149 ? 10.182 7.127 11.005 1.00 94.00 149 ALA A O 1
ATOM 1245 N N . ILE A 1 150 ? 9.414 7.109 8.896 1.00 94.19 150 ILE A N 1
ATOM 1246 C CA . ILE A 1 150 ? 7.994 7.272 9.253 1.00 94.19 150 ILE A CA 1
ATOM 1247 C C . ILE A 1 150 ? 7.486 5.991 9.927 1.00 94.19 150 ILE A C 1
ATOM 1249 O O . ILE A 1 150 ? 6.875 6.053 10.992 1.00 94.19 150 ILE A O 1
ATOM 1253 N N . TYR A 1 151 ? 7.807 4.822 9.363 1.00 94.69 151 TYR A N 1
ATOM 1254 C CA . TYR A 1 151 ? 7.456 3.535 9.962 1.00 94.69 151 TYR A CA 1
ATOM 1255 C C . TYR A 1 151 ? 8.074 3.348 11.354 1.00 94.69 151 TYR A C 1
ATOM 1257 O O . TYR A 1 151 ? 7.357 3.064 12.313 1.00 94.69 151 TYR A O 1
ATOM 1265 N N . SER A 1 152 ? 9.389 3.546 11.497 1.00 94.25 152 SER A N 1
ATOM 1266 C CA . SER A 1 152 ? 10.075 3.306 12.774 1.00 94.25 152 SER A CA 1
ATOM 1267 C C . SER A 1 152 ? 9.607 4.252 13.885 1.00 94.25 152 SER A C 1
ATOM 1269 O O . SER A 1 152 ? 9.356 3.790 14.997 1.00 94.25 152 SER A O 1
ATOM 1271 N N . SER A 1 153 ? 9.397 5.542 13.599 1.00 96.50 153 SER A N 1
ATOM 1272 C CA . SER A 1 153 ? 8.878 6.499 14.590 1.00 96.50 153 SER A CA 1
ATOM 1273 C C . SER A 1 153 ? 7.462 6.150 15.078 1.00 96.50 153 SER A C 1
ATOM 1275 O O . SER A 1 153 ? 7.214 6.152 16.288 1.00 96.50 153 SER A O 1
ATOM 1277 N N . LEU A 1 154 ? 6.550 5.771 14.177 1.00 96.62 154 LEU A N 1
ATOM 1278 C CA . LEU A 1 154 ? 5.187 5.358 14.537 1.00 96.62 154 LEU A CA 1
ATOM 1279 C C . LEU A 1 154 ? 5.147 3.999 15.251 1.00 96.62 154 LEU A C 1
ATOM 1281 O O . LEU A 1 154 ? 4.384 3.837 16.205 1.00 96.62 154 LEU A O 1
ATOM 1285 N N . ALA A 1 155 ? 5.998 3.045 14.863 1.00 96.56 155 ALA A N 1
ATOM 1286 C CA . ALA A 1 155 ? 6.128 1.760 15.550 1.00 96.56 155 ALA A CA 1
ATOM 1287 C C . ALA A 1 155 ? 6.679 1.924 16.982 1.00 96.56 155 ALA A C 1
ATOM 1289 O O . ALA A 1 155 ? 6.173 1.295 17.917 1.00 96.56 155 ALA A O 1
ATOM 1290 N N . ILE A 1 156 ? 7.652 2.822 17.189 1.00 97.25 156 ILE A N 1
ATOM 1291 C CA . ILE A 1 156 ? 8.141 3.189 18.528 1.00 97.25 156 ILE A CA 1
ATOM 1292 C C . ILE A 1 156 ? 6.998 3.795 19.355 1.00 97.25 156 ILE A C 1
ATOM 1294 O O . ILE A 1 156 ? 6.739 3.320 20.461 1.00 97.25 156 ILE A O 1
ATOM 1298 N N . ALA A 1 157 ? 6.249 4.762 18.815 1.00 97.25 157 ALA A N 1
ATOM 1299 C CA . ALA A 1 157 ? 5.101 5.352 19.509 1.00 97.25 157 ALA A CA 1
ATOM 1300 C C . ALA A 1 157 ? 4.020 4.310 19.875 1.00 97.25 157 ALA A C 1
ATOM 1302 O O . ALA A 1 157 ? 3.524 4.304 21.005 1.00 97.25 157 ALA A O 1
ATOM 1303 N N . ALA A 1 158 ? 3.705 3.381 18.965 1.00 97.69 158 ALA A N 1
ATOM 1304 C CA . ALA A 1 158 ? 2.782 2.275 19.217 1.00 97.69 158 ALA A CA 1
ATOM 1305 C C . ALA A 1 158 ? 3.281 1.348 20.342 1.00 97.69 158 ALA A C 1
ATOM 1307 O O . ALA A 1 158 ? 2.520 1.022 21.255 1.00 97.69 158 ALA A O 1
ATOM 1308 N N . SER A 1 159 ? 4.563 0.965 20.330 1.00 97.62 159 SER A N 1
ATOM 1309 C CA . SER A 1 159 ? 5.154 0.104 21.367 1.00 97.62 159 SER A CA 1
ATOM 1310 C C . SER A 1 159 ? 5.169 0.761 22.755 1.00 97.62 159 SER A C 1
ATOM 1312 O O . SER A 1 159 ? 4.804 0.117 23.740 1.00 97.62 159 SER A O 1
ATOM 1314 N N . LEU A 1 160 ? 5.470 2.063 22.843 1.00 97.50 160 LEU A N 1
ATOM 1315 C CA . LEU A 1 160 ? 5.336 2.843 24.080 1.00 97.50 160 LEU A CA 1
ATOM 1316 C C . LEU A 1 160 ? 3.874 2.890 24.562 1.00 97.50 160 LEU A C 1
ATOM 1318 O O . LEU A 1 160 ? 3.614 2.753 25.760 1.00 97.50 160 LEU A O 1
ATOM 1322 N N . GLY A 1 161 ? 2.915 3.001 23.635 1.00 96.94 161 GLY A N 1
ATOM 1323 C CA . GLY A 1 161 ? 1.481 2.877 23.910 1.00 96.94 161 GLY A CA 1
ATOM 1324 C C . GLY A 1 161 ? 1.096 1.525 24.522 1.00 96.94 161 GLY A C 1
ATOM 1325 O O . GLY A 1 161 ? 0.365 1.487 25.514 1.00 96.94 161 GLY A O 1
ATOM 1326 N N . ILE A 1 162 ? 1.639 0.420 23.997 1.00 97.75 162 ILE A N 1
ATOM 1327 C CA . ILE A 1 162 ? 1.436 -0.943 24.524 1.00 97.75 162 ILE A CA 1
ATOM 1328 C C . ILE A 1 162 ? 2.034 -1.089 25.930 1.00 97.75 162 ILE A C 1
ATOM 1330 O O . ILE A 1 162 ? 1.373 -1.633 26.815 1.00 97.75 162 ILE A O 1
ATOM 1334 N N . ILE A 1 163 ? 3.244 -0.572 26.169 1.00 97.56 163 ILE A N 1
ATOM 1335 C CA . ILE A 1 163 ? 3.897 -0.609 27.490 1.00 97.56 163 ILE A CA 1
ATOM 1336 C C . ILE A 1 163 ? 3.074 0.185 28.518 1.00 97.56 163 ILE A C 1
ATOM 1338 O O . ILE A 1 163 ? 2.765 -0.325 29.596 1.00 97.56 163 ILE A O 1
ATOM 1342 N N . MET A 1 164 ? 2.646 1.404 28.175 1.00 95.81 164 MET A N 1
ATOM 1343 C CA . MET A 1 164 ? 1.772 2.232 29.017 1.00 95.81 164 MET A CA 1
ATOM 1344 C C . MET A 1 164 ? 0.433 1.535 29.317 1.00 95.81 164 MET A C 1
ATOM 1346 O O . MET A 1 164 ? -0.018 1.519 30.465 1.00 95.81 164 MET A O 1
ATOM 1350 N N . ALA A 1 165 ? -0.183 0.912 28.310 1.00 96.56 165 ALA A N 1
ATOM 1351 C CA . ALA A 1 165 ? -1.407 0.133 28.468 1.00 96.56 165 ALA A CA 1
ATOM 1352 C C . ALA A 1 165 ? -1.207 -1.063 29.422 1.00 96.56 165 ALA A C 1
ATOM 1354 O O . ALA A 1 165 ? -2.005 -1.254 30.341 1.00 96.56 165 ALA A O 1
ATOM 1355 N N . ALA A 1 166 ? -0.109 -1.814 29.283 1.00 96.81 166 ALA A N 1
ATOM 1356 C CA . ALA A 1 166 ? 0.231 -2.923 30.175 1.00 96.81 166 ALA A CA 1
ATOM 1357 C C . ALA A 1 166 ? 0.444 -2.466 31.633 1.00 96.81 166 ALA A C 1
ATOM 1359 O O . ALA A 1 166 ? -0.022 -3.132 32.562 1.00 96.81 166 ALA A O 1
ATOM 1360 N N . VAL A 1 167 ? 1.064 -1.299 31.854 1.00 95.50 167 VAL A N 1
ATOM 1361 C CA . VAL A 1 167 ? 1.190 -0.694 33.194 1.00 95.50 167 VAL A CA 1
ATOM 1362 C C . VAL A 1 167 ? -0.185 -0.347 33.774 1.00 95.50 167 VAL A C 1
ATOM 1364 O O . VAL A 1 167 ? -0.468 -0.702 34.922 1.00 95.50 167 VAL A O 1
ATOM 1367 N N . PHE A 1 168 ? -1.081 0.279 33.001 1.00 94.75 168 PHE A N 1
ATOM 1368 C CA . PHE A 1 168 ? -2.447 0.558 33.465 1.00 94.75 168 PHE A CA 1
ATOM 1369 C C . PHE A 1 168 ? -3.248 -0.720 33.757 1.00 94.75 168 PHE A C 1
ATOM 1371 O O . PHE A 1 168 ? -3.998 -0.744 34.736 1.00 94.75 168 PHE A O 1
ATOM 1378 N N . LEU A 1 169 ? -3.050 -1.797 32.989 1.00 94.88 169 LEU A N 1
ATOM 1379 C CA . LEU A 1 169 ? -3.659 -3.107 33.247 1.00 94.88 169 LEU A CA 1
ATOM 1380 C C . LEU A 1 169 ? -3.169 -3.703 34.572 1.00 94.88 169 LEU A C 1
ATOM 1382 O O . LEU A 1 169 ? -3.982 -4.092 35.413 1.00 94.88 169 LEU A O 1
ATOM 1386 N N . ALA A 1 170 ? -1.853 -3.710 34.797 1.00 94.56 170 ALA A N 1
ATOM 1387 C CA . ALA A 1 170 ? -1.250 -4.208 36.031 1.00 94.56 170 ALA A CA 1
ATOM 1388 C C . ALA A 1 170 ? -1.736 -3.424 37.265 1.00 94.56 170 ALA A C 1
ATOM 1390 O O . ALA A 1 170 ? -2.103 -4.025 38.279 1.00 94.56 170 ALA A O 1
ATOM 1391 N N . VAL A 1 171 ? -1.815 -2.091 37.171 1.00 91.94 171 VAL A N 1
ATOM 1392 C CA . VAL A 1 171 ? -2.369 -1.234 38.232 1.00 91.94 171 VAL A CA 1
ATOM 1393 C C . VAL A 1 171 ? -3.856 -1.529 38.462 1.00 91.94 171 VAL A C 1
ATOM 1395 O O . VAL A 1 171 ? -4.266 -1.683 39.615 1.00 91.94 171 VAL A O 1
ATOM 1398 N N . ASN A 1 172 ? -4.669 -1.664 37.406 1.00 91.50 172 ASN A N 1
ATOM 1399 C CA . ASN A 1 172 ? -6.099 -1.953 37.558 1.00 91.50 172 ASN A CA 1
ATOM 1400 C C . ASN A 1 172 ? -6.335 -3.294 38.265 1.00 91.50 172 ASN A C 1
ATOM 1402 O O . ASN A 1 172 ? -7.102 -3.359 39.225 1.00 91.50 172 ASN A O 1
ATOM 1406 N N . ILE A 1 173 ? -5.615 -4.341 37.850 1.00 92.19 173 ILE A N 1
ATOM 1407 C CA . ILE A 1 173 ? -5.698 -5.678 38.448 1.00 92.19 173 ILE A CA 1
ATOM 1408 C C . ILE A 1 173 ? -5.229 -5.654 39.909 1.00 92.19 173 ILE A C 1
ATOM 1410 O O . ILE A 1 173 ? -5.941 -6.168 40.776 1.00 92.19 173 ILE A O 1
ATOM 1414 N N . LYS A 1 174 ? -4.083 -5.023 40.209 1.00 91.50 174 LYS A N 1
ATOM 1415 C CA . LYS A 1 174 ? -3.515 -4.957 41.570 1.00 91.50 174 LYS A CA 1
ATOM 1416 C C . LYS A 1 174 ? -4.449 -4.258 42.559 1.00 91.50 174 LYS A C 1
ATOM 1418 O O . LYS A 1 174 ? -4.639 -4.743 43.671 1.00 91.50 174 LYS A O 1
ATOM 1423 N N . PHE A 1 175 ? -5.062 -3.146 42.157 1.00 87.88 175 PHE A N 1
ATOM 1424 C CA . PHE A 1 175 ? -5.921 -2.343 43.032 1.00 87.88 175 PHE A CA 1
ATOM 1425 C C . PHE A 1 175 ? -7.429 -2.608 42.845 1.00 87.88 175 PHE A C 1
ATOM 1427 O O . PHE A 1 175 ? -8.248 -1.892 43.421 1.00 87.88 175 PHE A O 1
ATOM 1434 N N . ARG A 1 176 ? -7.824 -3.671 42.121 1.00 87.31 176 ARG A N 1
ATOM 1435 C CA . ARG A 1 176 ? -9.231 -4.007 41.793 1.00 87.31 176 ARG A CA 1
ATOM 1436 C C . ARG A 1 176 ? -10.184 -4.082 42.993 1.00 87.31 176 ARG A C 1
ATOM 1438 O O . ARG A 1 176 ? -11.380 -3.840 42.850 1.00 87.31 176 ARG A O 1
ATOM 1445 N N . ASN A 1 177 ? -9.659 -4.430 44.170 1.00 85.06 177 ASN A N 1
ATOM 1446 C CA . ASN A 1 177 ? -10.435 -4.579 45.402 1.00 85.06 177 ASN A CA 1
ATOM 1447 C C . ASN A 1 177 ? -10.759 -3.233 46.080 1.00 85.06 177 ASN A C 1
ATOM 1449 O O . ASN A 1 177 ? -11.672 -3.185 46.905 1.00 85.06 177 ASN A O 1
ATOM 1453 N N . GLN A 1 178 ? -10.051 -2.148 45.738 1.00 83.81 178 GLN A N 1
ATOM 1454 C CA . GLN A 1 178 ? -10.298 -0.819 46.302 1.00 83.81 178 GLN A CA 1
ATOM 1455 C C . GLN A 1 178 ? -11.684 -0.304 45.904 1.00 83.81 178 GLN A C 1
ATOM 1457 O O . GLN A 1 178 ? -12.077 -0.394 44.739 1.00 83.81 178 GLN A O 1
ATOM 1462 N N . ARG A 1 179 ? -12.424 0.281 46.857 1.00 79.44 179 ARG A N 1
ATOM 1463 C CA . ARG A 1 179 ? -13.840 0.669 46.679 1.00 79.44 179 ARG A CA 1
ATOM 1464 C C . ARG A 1 179 ? -14.075 1.549 45.445 1.00 79.44 179 ARG A C 1
ATOM 1466 O O . ARG A 1 179 ? -15.050 1.331 44.733 1.00 79.44 179 ARG A O 1
ATOM 1473 N N . TYR A 1 180 ? -13.178 2.500 45.183 1.00 78.56 180 TYR A N 1
ATOM 1474 C CA . TYR A 1 180 ? -13.259 3.408 44.035 1.00 78.56 180 TYR A CA 1
ATOM 1475 C C . TYR A 1 180 ? -13.112 2.666 42.693 1.00 78.56 180 TYR A C 1
ATOM 1477 O O . TYR A 1 180 ? -13.973 2.767 41.820 1.00 78.56 180 TYR A O 1
ATOM 1485 N N . ILE A 1 181 ? -12.075 1.832 42.551 1.00 83.69 181 ILE A N 1
ATOM 1486 C CA . ILE A 1 181 ? -11.845 1.043 41.330 1.00 83.69 181 ILE A CA 1
ATOM 1487 C C . ILE A 1 181 ? -12.950 -0.005 41.144 1.00 83.69 181 ILE A C 1
ATOM 1489 O O . ILE A 1 181 ? -13.445 -0.169 40.030 1.00 83.69 181 ILE A O 1
ATOM 1493 N N . LYS A 1 182 ? -13.419 -0.639 42.225 1.00 83.81 182 LYS A N 1
ATOM 1494 C CA . LYS A 1 182 ? -14.521 -1.611 42.203 1.00 83.81 182 LYS A CA 1
ATOM 1495 C C . LYS A 1 182 ? -15.837 -1.014 41.680 1.00 83.81 182 LYS A C 1
ATOM 1497 O O . LYS A 1 182 ? -16.527 -1.680 40.913 1.00 83.81 182 LYS A O 1
ATOM 1502 N N . MET A 1 183 ? -16.162 0.237 42.029 1.00 78.44 183 MET A N 1
ATOM 1503 C CA . MET A 1 183 ? -17.325 0.954 41.472 1.00 78.44 183 MET A CA 1
ATOM 1504 C C . MET A 1 183 ? -17.192 1.203 39.959 1.00 78.44 183 MET A C 1
ATOM 1506 O O . MET A 1 183 ? -18.178 1.133 39.231 1.00 78.44 183 MET A O 1
ATOM 1510 N N . SER A 1 184 ? -15.971 1.427 39.465 1.00 79.06 184 SER A N 1
ATOM 1511 C CA . SER A 1 184 ? -15.695 1.769 38.059 1.00 79.06 184 SER A CA 1
ATOM 1512 C C . SER A 1 184 ? -15.815 0.612 37.049 1.00 79.06 184 SER A C 1
ATOM 1514 O O . SER A 1 184 ? -15.449 0.782 35.886 1.00 79.06 184 SER A O 1
ATOM 1516 N N . SER A 1 185 ? -16.310 -0.563 37.467 1.00 85.00 185 SER A N 1
ATOM 1517 C CA . SER A 1 185 ? -16.368 -1.806 36.671 1.00 85.00 185 SER A CA 1
ATOM 1518 C C . SER A 1 185 ? -14.981 -2.254 36.157 1.00 85.00 185 SER A C 1
ATOM 1520 O O . SER A 1 185 ? -14.709 -2.162 34.957 1.00 85.00 185 SER A O 1
ATOM 1522 N N . PRO A 1 186 ? -14.077 -2.743 37.036 1.00 87.12 186 PRO A N 1
ATOM 1523 C CA . PRO A 1 186 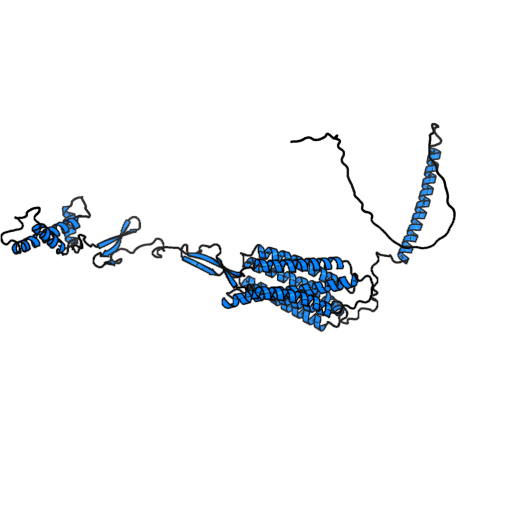? -12.678 -3.024 36.682 1.00 87.12 186 PRO A CA 1
ATOM 1524 C C . PRO A 1 186 ? -12.543 -4.039 35.540 1.00 87.12 186 PRO A C 1
ATOM 1526 O O . PRO A 1 186 ? -11.718 -3.870 34.650 1.00 87.12 186 PRO A O 1
ATOM 1529 N N . HIS A 1 187 ? -13.425 -5.038 35.494 1.00 89.94 187 HIS A N 1
ATOM 1530 C CA . HIS A 1 187 ? -13.447 -6.047 34.439 1.00 89.94 187 HIS A CA 1
ATOM 1531 C C . HIS A 1 187 ? -13.700 -5.477 33.029 1.00 89.94 187 HIS A C 1
ATOM 1533 O O . HIS A 1 187 ? -13.062 -5.926 32.080 1.00 89.94 187 HIS A O 1
ATOM 1539 N N . LEU A 1 188 ? -14.551 -4.452 32.887 1.00 90.19 188 LEU A N 1
ATOM 1540 C CA . LEU A 1 188 ? -14.753 -3.759 31.604 1.00 90.19 188 LEU A CA 1
ATOM 1541 C C . LEU A 1 188 ? -13.566 -2.862 31.265 1.00 90.19 188 LEU A C 1
ATOM 1543 O O . LEU A 1 188 ? -13.138 -2.813 30.120 1.00 90.19 188 LEU A O 1
ATOM 1547 N N . ASN A 1 189 ? -13.006 -2.176 32.265 1.00 91.94 189 ASN A N 1
ATOM 1548 C CA . ASN A 1 189 ? -11.817 -1.350 32.072 1.00 91.94 189 ASN A CA 1
ATOM 1549 C C . ASN A 1 189 ? -10.631 -2.202 31.563 1.00 91.94 189 ASN A C 1
ATOM 1551 O O . ASN A 1 189 ? -9.896 -1.753 30.690 1.00 91.94 189 ASN A O 1
ATOM 1555 N N . ASN A 1 190 ? -10.492 -3.452 32.021 1.00 93.88 190 ASN A N 1
ATOM 1556 C CA . ASN A 1 190 ? -9.498 -4.390 31.487 1.00 93.88 190 ASN A CA 1
ATOM 1557 C C . ASN A 1 190 ? -9.748 -4.736 30.007 1.00 93.88 190 ASN A C 1
ATOM 1559 O O . ASN A 1 190 ? -8.792 -4.761 29.237 1.00 93.88 190 ASN A O 1
ATOM 1563 N N . LEU A 1 191 ? -11.005 -4.949 29.587 1.00 94.12 191 LEU A N 1
ATOM 1564 C CA . LEU A 1 191 ? -11.336 -5.145 28.165 1.00 94.12 191 LEU A CA 1
ATOM 1565 C C . LEU A 1 191 ? -11.003 -3.913 27.315 1.00 94.12 191 LEU A C 1
ATOM 1567 O O . LEU A 1 191 ? -10.468 -4.075 26.221 1.00 94.12 191 LEU A O 1
ATOM 1571 N N . ILE A 1 192 ? -11.255 -2.700 27.828 1.00 95.00 192 ILE A N 1
ATOM 1572 C CA . ILE A 1 192 ? -10.868 -1.454 27.145 1.00 95.00 192 ILE A CA 1
ATOM 1573 C C . ILE A 1 192 ? -9.356 -1.440 26.902 1.00 95.00 192 ILE A C 1
ATOM 1575 O O . ILE A 1 192 ? -8.925 -1.207 25.778 1.00 95.00 192 ILE A O 1
ATOM 1579 N N . ILE A 1 193 ? -8.549 -1.756 27.922 1.00 96.19 193 ILE A N 1
ATOM 1580 C CA . ILE A 1 193 ? -7.086 -1.777 27.789 1.00 96.19 193 ILE A CA 1
ATOM 1581 C C . ILE A 1 193 ? -6.621 -2.836 26.781 1.00 96.19 193 ILE A C 1
ATOM 1583 O O . ILE A 1 193 ? -5.778 -2.531 25.941 1.00 96.19 193 ILE A O 1
ATOM 1587 N N . ILE A 1 194 ? -7.173 -4.053 26.828 1.00 96.69 194 ILE A N 1
ATOM 1588 C CA . ILE A 1 194 ? -6.831 -5.125 25.876 1.00 96.69 194 ILE A CA 1
ATOM 1589 C C . ILE A 1 194 ? -7.192 -4.705 24.442 1.00 96.69 194 ILE A C 1
ATOM 1591 O O . ILE A 1 194 ? -6.380 -4.876 23.533 1.00 96.69 194 ILE A O 1
ATOM 1595 N N . GLY A 1 195 ? -8.358 -4.080 24.245 1.00 96.69 195 GLY A N 1
ATOM 1596 C CA . GLY A 1 195 ? -8.743 -3.487 22.964 1.00 96.69 195 GLY A CA 1
ATOM 1597 C C . GLY A 1 195 ? -7.744 -2.428 22.487 1.00 96.69 195 GLY A C 1
ATOM 1598 O O . GLY A 1 195 ? -7.273 -2.502 21.354 1.00 96.69 195 GLY A O 1
ATOM 1599 N N . CYS A 1 196 ? -7.327 -1.510 23.368 1.00 96.81 196 CYS A N 1
ATOM 1600 C CA . CYS A 1 196 ? -6.304 -0.509 23.056 1.00 96.81 196 CYS A CA 1
ATOM 1601 C C . CYS A 1 196 ? -4.944 -1.139 22.686 1.00 96.81 196 CYS A C 1
ATOM 1603 O O . CYS A 1 196 ? -4.318 -0.706 21.718 1.00 96.81 196 CYS A O 1
ATOM 1605 N N . MET A 1 197 ? -4.493 -2.184 23.395 1.00 97.50 197 MET A N 1
ATOM 1606 C CA . MET A 1 197 ? -3.256 -2.917 23.067 1.00 97.50 197 MET A CA 1
ATOM 1607 C C . MET A 1 197 ? -3.316 -3.550 21.669 1.00 97.50 197 MET A C 1
ATOM 1609 O O . MET A 1 197 ? -2.344 -3.467 20.913 1.00 97.50 197 MET A O 1
ATOM 1613 N N . LEU A 1 198 ? -4.464 -4.122 21.292 1.00 97.00 198 LEU A N 1
ATOM 1614 C CA . LEU A 1 198 ? -4.690 -4.627 19.936 1.00 97.00 198 LEU A CA 1
ATOM 1615 C C . LEU A 1 198 ? -4.695 -3.489 18.906 1.00 97.00 198 LEU A C 1
ATOM 1617 O O . LEU A 1 198 ? -4.024 -3.609 17.885 1.00 97.00 198 LEU A O 1
ATOM 1621 N N . THR A 1 199 ? -5.341 -2.346 19.175 1.00 96.38 199 THR A N 1
ATOM 1622 C CA . THR A 1 199 ? -5.293 -1.205 18.239 1.00 96.38 199 THR A CA 1
ATOM 1623 C C . THR A 1 199 ? -3.877 -0.654 18.050 1.00 96.38 199 THR A C 1
ATOM 1625 O O . THR A 1 199 ? -3.497 -0.379 16.915 1.00 96.38 199 THR A O 1
ATOM 1628 N N . TYR A 1 200 ? -3.045 -0.586 19.097 1.00 97.62 200 TYR A N 1
ATOM 1629 C CA . TYR A 1 200 ? -1.627 -0.232 18.937 1.00 97.62 200 TYR A CA 1
ATOM 1630 C C . TYR A 1 200 ? -0.869 -1.267 18.099 1.00 97.62 200 TYR A C 1
ATOM 1632 O O . TYR A 1 200 ? -0.093 -0.901 17.221 1.00 97.62 200 TYR A O 1
ATOM 1640 N N . SER A 1 201 ? -1.134 -2.558 18.316 1.00 96.75 201 SER A N 1
ATOM 1641 C CA . SER A 1 201 ? -0.539 -3.628 17.506 1.00 96.75 201 SER A CA 1
ATOM 1642 C C . SER A 1 201 ? -0.940 -3.506 16.030 1.00 96.75 201 SER A C 1
ATOM 1644 O O . SER A 1 201 ? -0.103 -3.709 15.155 1.00 96.75 201 SER A O 1
ATOM 1646 N N . SER A 1 202 ? -2.181 -3.099 15.730 1.00 96.31 202 SER A N 1
ATOM 1647 C CA . SER A 1 202 ? -2.645 -2.911 14.346 1.00 96.31 202 SER A CA 1
ATOM 1648 C C . SER A 1 202 ? -1.849 -1.853 13.571 1.00 96.31 202 SER A C 1
ATOM 1650 O O . SER A 1 202 ? -1.626 -2.038 12.379 1.00 96.31 202 SER A O 1
ATOM 1652 N N . VAL A 1 203 ? -1.344 -0.805 14.240 1.00 96.06 203 VAL A N 1
ATOM 1653 C CA . VAL A 1 203 ? -0.480 0.223 13.624 1.00 96.06 203 VAL A CA 1
ATOM 1654 C C . VAL A 1 203 ? 0.853 -0.377 13.169 1.00 96.06 203 VAL A C 1
ATOM 1656 O O . VAL A 1 203 ? 1.334 -0.052 12.088 1.00 96.06 203 VAL A O 1
ATOM 1659 N N . ILE A 1 204 ? 1.419 -1.302 13.952 1.00 95.19 204 ILE A N 1
ATOM 1660 C CA . ILE A 1 204 ? 2.653 -2.013 13.588 1.00 95.19 204 ILE A CA 1
ATOM 1661 C C . ILE A 1 204 ? 2.398 -2.895 12.357 1.00 95.19 204 ILE A C 1
ATOM 1663 O O . ILE A 1 204 ? 3.135 -2.807 11.381 1.00 95.19 204 ILE A O 1
ATOM 1667 N N . PHE A 1 205 ? 1.313 -3.680 12.355 1.00 93.31 205 PHE A N 1
ATOM 1668 C CA . PHE A 1 205 ? 0.939 -4.519 11.206 1.00 93.31 205 PHE A CA 1
ATOM 1669 C C . PHE A 1 205 ? 0.556 -3.723 9.947 1.00 93.31 205 PHE A C 1
ATOM 1671 O O . PHE A 1 205 ? 0.685 -4.250 8.845 1.00 93.31 205 PHE A O 1
ATOM 1678 N N . LEU A 1 206 ? 0.087 -2.478 10.081 1.00 91.81 206 LEU A N 1
ATOM 1679 C CA . LEU A 1 206 ? -0.300 -1.635 8.947 1.00 91.81 206 LEU A CA 1
ATOM 1680 C C . LEU A 1 206 ? 0.903 -1.174 8.106 1.00 91.81 206 LEU A C 1
ATOM 1682 O O . LEU A 1 206 ? 0.735 -0.969 6.909 1.00 91.81 206 LEU A O 1
ATOM 1686 N N . GLY A 1 207 ? 2.087 -1.028 8.713 1.00 88.75 207 GLY A N 1
ATOM 1687 C CA . GLY A 1 207 ? 3.320 -0.592 8.040 1.00 88.75 207 GLY A CA 1
ATOM 1688 C C . GLY A 1 207 ? 4.275 -1.722 7.630 1.00 88.75 207 GLY A C 1
ATOM 1689 O O . GLY A 1 207 ? 5.436 -1.462 7.317 1.00 88.75 207 GLY A O 1
ATOM 1690 N N . LEU A 1 208 ? 3.828 -2.982 7.679 1.00 90.50 208 LEU A N 1
ATOM 1691 C CA . LEU A 1 208 ? 4.615 -4.136 7.238 1.00 90.50 208 LEU A CA 1
ATOM 1692 C C . LEU A 1 208 ? 4.466 -4.363 5.723 1.00 90.50 208 LEU A C 1
ATOM 1694 O O . LEU A 1 208 ? 3.583 -5.093 5.277 1.00 90.50 208 LEU A O 1
ATOM 1698 N N . ASP A 1 209 ? 5.378 -3.774 4.950 1.00 86.56 209 ASP A N 1
ATOM 1699 C CA . ASP A 1 209 ? 5.468 -3.939 3.490 1.00 86.56 209 ASP A CA 1
ATOM 1700 C C . ASP A 1 209 ? 6.202 -5.236 3.071 1.00 86.56 209 ASP A C 1
ATOM 1702 O O . ASP A 1 209 ? 6.913 -5.859 3.874 1.00 86.56 209 ASP A O 1
ATOM 1706 N N . SER A 1 210 ? 6.139 -5.604 1.779 1.00 85.88 210 SER A N 1
ATOM 1707 C CA . SER A 1 210 ? 6.872 -6.754 1.192 1.00 85.88 210 SER A CA 1
ATOM 1708 C C . SER A 1 210 ? 8.402 -6.581 1.124 1.00 85.88 210 SER A C 1
ATOM 1710 O O . SER A 1 210 ? 9.098 -7.412 0.543 1.00 85.88 210 SER A O 1
ATOM 1712 N N . ARG A 1 211 ? 8.940 -5.498 1.704 1.00 85.19 211 ARG A N 1
ATOM 1713 C CA . ARG A 1 211 ? 10.378 -5.301 1.958 1.00 85.19 211 ARG A CA 1
ATOM 1714 C C . ARG A 1 211 ? 10.808 -5.843 3.325 1.00 85.19 211 ARG A C 1
ATOM 1716 O O . ARG A 1 211 ? 11.933 -6.309 3.476 1.00 85.19 211 ARG A O 1
ATOM 1723 N N . LEU A 1 212 ? 9.943 -5.720 4.335 1.00 84.19 212 LEU A N 1
ATOM 1724 C CA . LEU A 1 212 ? 10.182 -6.217 5.699 1.00 84.19 212 LEU A CA 1
ATOM 1725 C C . LEU A 1 212 ? 9.638 -7.638 5.885 1.00 84.19 212 LEU A C 1
ATOM 1727 O O . LEU A 1 212 ? 10.137 -8.399 6.710 1.00 84.19 212 LEU A O 1
ATOM 1731 N N . THR A 1 213 ? 8.609 -7.980 5.115 1.00 83.38 213 THR A N 1
ATOM 1732 C CA . THR A 1 213 ? 8.000 -9.310 5.029 1.00 83.38 213 THR A CA 1
ATOM 1733 C C . THR A 1 213 ? 8.281 -9.908 3.651 1.00 83.38 213 THR A C 1
ATOM 1735 O O . THR A 1 213 ? 8.709 -9.191 2.754 1.00 83.38 213 THR A O 1
ATOM 1738 N N . SER A 1 214 ? 8.079 -11.211 3.445 1.00 88.38 214 SER A N 1
ATOM 1739 C CA . SER A 1 214 ? 8.213 -11.789 2.100 1.00 88.38 214 SER A CA 1
ATOM 1740 C C . SER A 1 214 ? 6.935 -11.578 1.282 1.00 88.38 214 SER A C 1
ATOM 1742 O O . SER A 1 214 ? 5.830 -11.561 1.833 1.00 88.38 214 SER A O 1
ATOM 1744 N N . ILE A 1 215 ? 7.067 -11.516 -0.047 1.00 88.31 215 ILE A N 1
ATOM 1745 C CA . ILE A 1 215 ? 5.937 -11.381 -0.989 1.00 88.31 215 ILE A CA 1
ATOM 1746 C C . ILE A 1 215 ? 4.868 -12.469 -0.754 1.00 88.31 215 ILE A C 1
ATOM 1748 O O . ILE A 1 215 ? 3.673 -12.190 -0.812 1.00 88.31 215 ILE A O 1
ATOM 1752 N N . GLN A 1 216 ? 5.287 -13.700 -0.432 1.00 87.94 216 GLN A N 1
ATOM 1753 C CA . GLN A 1 216 ? 4.381 -14.813 -0.112 1.00 87.94 216 GLN A CA 1
ATOM 1754 C C . GLN A 1 216 ? 3.651 -14.621 1.228 1.00 87.94 216 GLN A C 1
ATOM 1756 O O . GLN A 1 216 ? 2.525 -15.086 1.384 1.00 87.94 216 GLN A O 1
ATOM 1761 N N . THR A 1 217 ? 4.262 -13.927 2.195 1.00 90.44 217 THR A N 1
ATOM 1762 C CA . THR A 1 217 ? 3.630 -13.628 3.492 1.00 90.44 217 THR A CA 1
ATOM 1763 C C . THR A 1 217 ? 2.695 -12.415 3.470 1.00 90.44 217 THR A C 1
ATOM 1765 O O . THR A 1 217 ? 1.816 -12.324 4.327 1.00 90.44 217 THR A O 1
ATOM 1768 N N . PHE A 1 218 ? 2.820 -11.514 2.488 1.00 90.81 218 PHE A N 1
ATOM 1769 C CA . PHE A 1 218 ? 2.053 -10.262 2.423 1.00 90.81 218 PHE A CA 1
ATOM 1770 C C . PHE A 1 218 ? 0.516 -10.442 2.525 1.00 90.81 218 PHE A C 1
ATOM 1772 O O . PHE A 1 218 ? -0.098 -9.737 3.327 1.00 90.81 218 PHE A O 1
ATOM 1779 N N . PRO A 1 219 ? -0.143 -11.418 1.859 1.00 91.94 219 PRO A N 1
ATOM 1780 C CA . PRO A 1 219 ? -1.586 -11.657 2.030 1.00 91.94 219 PRO A CA 1
ATOM 1781 C C . PRO A 1 219 ? -2.007 -12.009 3.471 1.00 91.94 219 PRO A C 1
ATOM 1783 O O . PRO A 1 219 ? -3.086 -11.627 3.936 1.00 91.94 219 PRO A O 1
ATOM 1786 N N . TYR A 1 220 ? -1.142 -12.691 4.225 1.00 91.81 220 TYR A N 1
ATOM 1787 C CA . TYR A 1 220 ? -1.396 -13.009 5.631 1.00 91.81 220 TYR A CA 1
ATOM 1788 C C . TYR A 1 220 ? -1.239 -11.770 6.523 1.00 91.81 220 TYR A C 1
ATOM 1790 O O . TYR A 1 220 ? -2.021 -11.593 7.456 1.00 91.81 220 TYR A O 1
ATOM 1798 N N . VAL A 1 221 ? -0.314 -10.861 6.193 1.00 93.00 221 VAL A N 1
ATOM 1799 C CA . VAL A 1 221 ? -0.188 -9.538 6.836 1.00 93.00 221 VAL A CA 1
ATOM 1800 C C . VAL A 1 221 ? -1.430 -8.681 6.558 1.00 93.00 221 VAL A C 1
ATOM 1802 O O . VAL A 1 221 ? -2.012 -8.122 7.490 1.00 93.00 221 VAL A O 1
ATOM 1805 N N . CYS A 1 222 ? -1.908 -8.661 5.306 1.00 92.19 222 CYS A N 1
ATOM 1806 C CA . CYS A 1 222 ? -3.167 -8.024 4.897 1.00 92.19 222 CYS A CA 1
ATOM 1807 C C . CYS A 1 222 ? -4.381 -8.520 5.695 1.00 92.19 222 CYS A C 1
ATOM 1809 O O . CYS A 1 222 ? -5.287 -7.740 5.998 1.00 92.19 222 CYS A O 1
ATOM 1811 N N . THR A 1 223 ? -4.382 -9.806 6.047 1.00 93.38 223 THR A N 1
ATOM 1812 C CA . THR A 1 223 ? -5.418 -10.431 6.873 1.00 93.38 223 THR A CA 1
ATOM 1813 C C . THR A 1 223 ? -5.242 -10.028 8.342 1.00 93.38 223 THR A C 1
ATOM 1815 O O . THR A 1 223 ? -6.160 -9.477 8.950 1.00 93.38 223 THR A O 1
ATOM 1818 N N . ALA A 1 224 ? -4.041 -10.202 8.906 1.00 93.25 224 ALA A N 1
ATOM 1819 C CA . ALA A 1 224 ? -3.732 -9.891 10.302 1.00 93.25 224 ALA A CA 1
ATOM 1820 C C . ALA A 1 224 ? -4.037 -8.429 10.674 1.00 93.25 224 ALA A C 1
ATOM 1822 O O . ALA A 1 224 ? -4.695 -8.187 11.688 1.00 93.25 224 ALA A O 1
ATOM 1823 N N . ARG A 1 225 ? -3.648 -7.453 9.838 1.00 92.94 225 ARG A N 1
ATOM 1824 C CA . ARG A 1 225 ? -3.926 -6.023 10.086 1.00 92.94 225 ARG A CA 1
ATOM 1825 C C . ARG A 1 225 ? -5.430 -5.739 10.235 1.00 92.94 225 ARG A C 1
ATOM 1827 O O . ARG A 1 225 ? -5.823 -4.995 11.131 1.00 92.94 225 ARG A O 1
ATOM 1834 N N . ALA A 1 226 ? -6.272 -6.366 9.404 1.00 93.19 226 ALA A N 1
ATOM 1835 C CA . ALA A 1 226 ? -7.719 -6.157 9.410 1.00 93.19 226 ALA A CA 1
ATOM 1836 C C . ALA A 1 226 ? -8.370 -6.808 10.639 1.00 93.19 226 ALA A C 1
ATOM 1838 O O . ALA A 1 226 ? -9.143 -6.167 11.350 1.00 93.19 226 ALA A O 1
ATOM 1839 N N . TRP A 1 227 ? -7.994 -8.055 10.936 1.00 95.44 227 TRP A N 1
ATOM 1840 C CA . TRP A 1 227 ? -8.481 -8.800 12.097 1.00 95.44 227 TRP A CA 1
ATOM 1841 C C . TRP A 1 227 ? -8.122 -8.131 13.430 1.00 95.44 227 TRP A C 1
ATOM 1843 O O . TRP A 1 227 ? -8.986 -7.983 14.295 1.00 95.44 227 TRP A O 1
ATOM 1853 N N . ILE A 1 228 ? -6.871 -7.687 13.594 1.00 95.81 228 ILE A N 1
ATOM 1854 C CA . ILE A 1 228 ? -6.396 -7.052 14.834 1.00 95.81 228 ILE A CA 1
ATOM 1855 C C . ILE A 1 228 ? -7.089 -5.699 15.053 1.00 95.81 228 ILE A C 1
ATOM 1857 O O . ILE A 1 228 ? -7.528 -5.418 16.171 1.00 95.81 228 ILE A O 1
ATOM 1861 N N . LEU A 1 229 ? -7.245 -4.882 14.002 1.00 95.00 229 LEU A N 1
ATOM 1862 C CA . LEU A 1 229 ? -7.952 -3.600 14.088 1.00 95.00 229 LEU A CA 1
ATOM 1863 C C . LEU A 1 229 ? -9.437 -3.793 14.445 1.00 95.00 229 LEU A C 1
ATOM 1865 O O . LEU A 1 229 ? -9.939 -3.134 15.357 1.00 95.00 229 LEU A O 1
ATOM 1869 N N . MET A 1 230 ? -10.119 -4.733 13.781 1.00 95.50 230 MET A N 1
ATOM 1870 C CA . MET A 1 230 ? -11.530 -5.053 14.034 1.00 95.50 230 MET A CA 1
ATOM 1871 C C . MET A 1 230 ? -11.765 -5.573 15.456 1.00 95.50 230 MET A C 1
ATOM 1873 O O . MET A 1 230 ? -12.650 -5.075 16.159 1.00 95.50 230 MET A O 1
ATOM 1877 N N . ALA A 1 231 ? -10.956 -6.530 15.919 1.00 95.81 231 ALA A N 1
ATOM 1878 C CA . ALA A 1 231 ? -11.054 -7.063 17.276 1.00 95.81 231 ALA A CA 1
ATOM 1879 C C . ALA A 1 231 ? -10.732 -5.992 18.335 1.00 95.81 231 ALA A C 1
ATOM 1881 O O . ALA A 1 231 ? -11.462 -5.856 19.320 1.00 95.81 231 ALA A O 1
ATOM 1882 N N . GLY A 1 232 ? -9.682 -5.192 18.111 1.00 96.69 232 GLY A N 1
ATOM 1883 C CA . GLY A 1 232 ? -9.266 -4.115 19.010 1.00 96.69 232 GLY A CA 1
ATOM 1884 C C . GLY A 1 232 ? -10.335 -3.036 19.183 1.00 96.69 232 GLY A C 1
ATOM 1885 O O . GLY A 1 232 ? -10.695 -2.711 20.318 1.00 96.69 232 GLY A O 1
ATOM 1886 N N . PHE A 1 233 ? -10.909 -2.547 18.076 1.00 95.62 233 PHE A N 1
ATOM 1887 C CA . PHE A 1 233 ? -12.021 -1.591 18.112 1.00 95.62 233 PHE A CA 1
ATOM 1888 C C . PHE A 1 233 ? -13.211 -2.147 18.901 1.00 95.62 233 PHE A C 1
ATOM 1890 O O . PHE A 1 233 ? -13.784 -1.458 19.742 1.00 95.62 233 PHE A O 1
ATOM 1897 N N . SER A 1 234 ? -13.573 -3.405 18.661 1.00 95.81 234 SER A N 1
ATOM 1898 C CA . SER A 1 234 ? -14.799 -4.003 19.204 1.00 95.81 234 SER A CA 1
ATOM 1899 C C . SER A 1 234 ? -14.688 -4.322 20.692 1.00 95.81 234 SER A C 1
ATOM 1901 O O . SER A 1 234 ? -15.642 -4.103 21.437 1.00 95.81 234 SER A O 1
ATOM 1903 N N . LEU A 1 235 ? -13.506 -4.737 21.154 1.00 95.38 235 LEU A N 1
ATOM 1904 C CA . LEU A 1 235 ? -13.207 -4.881 22.579 1.00 95.38 235 LEU A CA 1
ATOM 1905 C C . LEU A 1 235 ? -13.197 -3.524 23.295 1.00 95.38 235 LEU A C 1
ATOM 1907 O O . LEU A 1 235 ? -13.821 -3.391 24.349 1.00 95.38 235 LEU A O 1
ATOM 1911 N N . ALA A 1 236 ? -12.552 -2.506 22.715 1.00 95.56 236 ALA A N 1
ATOM 1912 C CA . ALA A 1 236 ? -12.470 -1.177 23.318 1.00 95.56 236 ALA A CA 1
ATOM 1913 C C . ALA A 1 236 ? -13.831 -0.462 23.345 1.00 95.56 236 ALA A C 1
ATOM 1915 O O . ALA A 1 236 ? -14.327 -0.090 24.414 1.00 95.56 236 ALA A O 1
ATOM 1916 N N . TYR A 1 237 ? -14.463 -0.295 22.182 1.00 94.81 237 TYR A N 1
ATOM 1917 C CA . TYR A 1 237 ? -15.742 0.397 22.057 1.00 94.81 237 TYR A CA 1
ATOM 1918 C C . TYR A 1 237 ? -16.885 -0.407 22.676 1.00 94.81 237 TYR A C 1
ATOM 1920 O O . TYR A 1 237 ? -17.687 0.161 23.410 1.00 94.81 237 TYR A O 1
ATOM 1928 N N . GLY A 1 238 ? -16.943 -1.727 22.473 1.00 94.50 238 GLY A N 1
ATOM 1929 C CA . GLY A 1 238 ? -17.977 -2.582 23.066 1.00 94.50 238 GLY A CA 1
ATOM 1930 C C . GLY A 1 238 ? -17.964 -2.550 24.597 1.00 94.50 238 GLY A C 1
ATOM 1931 O O . GLY A 1 238 ? -19.027 -2.513 25.224 1.00 94.50 238 GLY A O 1
ATOM 1932 N N . ALA A 1 239 ? -16.783 -2.488 25.222 1.00 93.94 239 ALA A N 1
ATOM 1933 C CA . ALA A 1 239 ? -16.664 -2.338 26.671 1.00 93.94 239 ALA A CA 1
ATOM 1934 C C . ALA A 1 239 ? -17.035 -0.923 27.159 1.00 93.94 239 ALA A C 1
ATOM 1936 O O . ALA A 1 239 ? -17.702 -0.803 28.190 1.00 93.94 239 ALA A O 1
ATOM 1937 N N . MET A 1 240 ? -16.683 0.140 26.419 1.00 92.19 240 MET A N 1
ATOM 1938 C CA . MET A 1 240 ? -17.157 1.508 26.700 1.00 92.19 240 MET A CA 1
ATOM 1939 C C . MET A 1 240 ? -18.687 1.612 26.588 1.00 92.19 240 MET A C 1
ATOM 1941 O O . MET A 1 240 ? -19.336 2.096 27.514 1.00 92.19 240 MET A O 1
ATOM 1945 N N . PHE A 1 241 ? -19.264 1.072 25.514 1.00 92.31 241 PHE A N 1
ATOM 1946 C CA . PHE A 1 241 ? -20.703 0.979 25.270 1.00 92.31 241 PHE A CA 1
ATOM 1947 C C . PHE A 1 241 ? -21.430 0.195 26.372 1.00 92.31 241 PHE A C 1
ATOM 1949 O O . PHE A 1 241 ? -22.409 0.666 26.942 1.00 92.31 241 PHE A O 1
ATOM 1956 N N . SER A 1 242 ? -20.919 -0.979 26.754 1.00 91.56 242 SER A N 1
ATOM 1957 C CA . SER A 1 242 ? -21.517 -1.785 27.832 1.00 91.56 242 SER A CA 1
ATOM 1958 C C . SER A 1 242 ? -21.481 -1.054 29.179 1.00 91.56 242 SER A C 1
ATOM 1960 O O . SER A 1 242 ? -22.363 -1.234 30.023 1.00 91.56 242 SER A O 1
ATOM 1962 N N . LYS A 1 243 ? -20.476 -0.194 29.383 1.00 88.81 243 LYS A N 1
ATOM 1963 C CA . LYS A 1 243 ? -20.333 0.641 30.576 1.00 88.81 243 LYS A CA 1
ATOM 1964 C C . LYS A 1 243 ? -21.305 1.827 30.576 1.00 88.81 243 LYS A C 1
ATOM 1966 O O . LYS A 1 243 ? -21.920 2.066 31.614 1.00 88.81 243 LYS A O 1
ATOM 1971 N N . THR A 1 244 ? -21.513 2.525 29.455 1.00 89.31 244 THR A N 1
ATOM 1972 C CA . THR A 1 244 ? -22.544 3.583 29.355 1.00 89.31 244 THR A CA 1
ATOM 1973 C C . THR A 1 244 ? -23.958 3.001 29.420 1.00 89.31 244 THR A C 1
ATOM 1975 O O . THR A 1 244 ? -24.799 3.535 30.143 1.00 89.31 244 THR A O 1
ATOM 1978 N N . TRP A 1 245 ? -24.204 1.844 28.797 1.00 88.12 245 TRP A N 1
ATOM 1979 C CA . TRP A 1 245 ? -25.464 1.102 28.915 1.00 88.12 245 TRP A CA 1
ATOM 1980 C C . TRP A 1 245 ? -25.788 0.706 30.363 1.00 88.12 245 TRP A C 1
ATOM 1982 O O . TRP A 1 245 ? -26.923 0.881 30.806 1.00 88.12 245 TR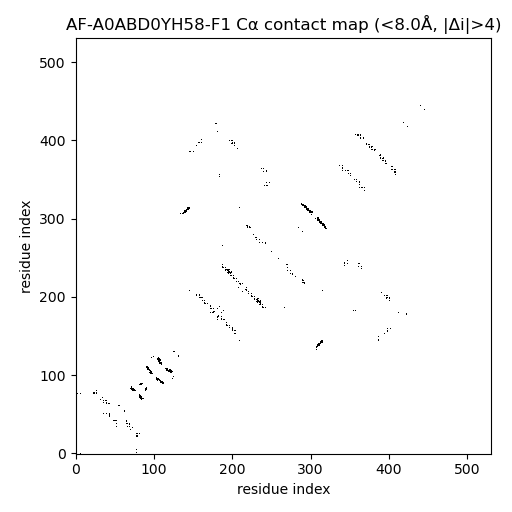P A O 1
ATOM 1992 N N . ARG A 1 246 ? -24.797 0.235 31.141 1.00 87.12 246 ARG A N 1
ATOM 1993 C CA . ARG A 1 246 ? -24.962 -0.046 32.582 1.00 87.12 246 ARG A CA 1
ATOM 1994 C C . ARG A 1 246 ? -25.450 1.185 33.342 1.00 87.12 246 ARG A C 1
ATOM 1996 O O . ARG A 1 246 ? -26.333 1.062 34.183 1.00 87.12 246 ARG A O 1
ATOM 2003 N N . VAL A 1 247 ? -24.860 2.349 33.061 1.00 84.19 247 VAL A N 1
ATOM 2004 C CA . VAL A 1 247 ? -25.226 3.626 33.689 1.00 84.19 247 VAL A CA 1
ATOM 2005 C C . VAL A 1 247 ? -26.663 3.994 33.311 1.00 84.19 247 VAL A C 1
ATOM 2007 O O . VAL A 1 247 ? -27.489 4.163 34.204 1.00 84.19 247 VAL A O 1
ATOM 2010 N N . HIS A 1 248 ? -26.990 4.014 32.016 1.00 83.56 248 HIS A N 1
ATOM 2011 C CA . HIS A 1 248 ? -28.341 4.294 31.520 1.00 83.56 248 HIS A CA 1
ATOM 2012 C C . HIS A 1 248 ? -29.393 3.354 32.141 1.00 83.56 248 HIS A C 1
ATOM 2014 O O . HIS A 1 248 ? -30.338 3.813 32.776 1.00 83.56 248 HIS A O 1
ATOM 2020 N N . SER A 1 249 ? -29.182 2.033 32.084 1.00 81.56 249 SER A N 1
ATOM 2021 C CA . SER A 1 249 ? -30.125 1.040 32.625 1.00 81.56 249 SER A CA 1
ATOM 2022 C C . SER A 1 249 ? -30.328 1.112 34.146 1.00 81.56 249 SER A C 1
ATOM 2024 O O . SER A 1 249 ? -31.294 0.522 34.628 1.00 81.56 249 SER A O 1
ATOM 2026 N N . ILE A 1 250 ? -29.439 1.757 34.908 1.00 80.88 250 ILE A N 1
ATOM 2027 C CA . ILE A 1 250 ? -29.621 1.972 36.354 1.00 80.88 250 ILE A CA 1
ATOM 2028 C C . ILE A 1 250 ? -30.486 3.211 36.625 1.00 80.88 250 ILE A C 1
ATOM 2030 O O . ILE A 1 250 ? -31.194 3.241 37.628 1.00 80.88 250 ILE A O 1
ATOM 2034 N N . PHE A 1 251 ? -30.447 4.219 35.749 1.00 73.44 251 PHE A N 1
ATOM 2035 C CA . PHE A 1 251 ? -31.170 5.480 35.938 1.00 73.44 251 PHE A CA 1
ATOM 2036 C C . PHE A 1 251 ? -32.555 5.512 35.290 1.00 73.44 251 PHE A C 1
ATOM 2038 O O . PHE A 1 251 ? -33.448 6.161 35.828 1.00 73.44 251 PHE A O 1
ATOM 2045 N N . THR A 1 252 ? -32.760 4.775 34.199 1.00 73.44 252 THR A N 1
ATOM 2046 C CA . THR A 1 252 ? -34.052 4.703 33.491 1.00 73.44 252 THR A CA 1
ATOM 2047 C C . THR A 1 252 ? -35.015 3.666 34.109 1.00 73.44 252 THR A C 1
ATOM 2049 O O . THR A 1 252 ? -36.153 3.531 33.665 1.00 73.44 252 THR A O 1
ATOM 2052 N N . ASP A 1 253 ? -34.606 2.922 35.149 1.00 67.56 253 ASP A N 1
ATOM 2053 C CA . ASP A 1 253 ? -35.469 1.948 35.842 1.00 67.56 253 ASP A CA 1
ATOM 2054 C C . ASP A 1 253 ? -36.397 2.639 36.863 1.00 67.56 253 ASP A C 1
ATOM 2056 O O . ASP A 1 253 ? -36.085 2.789 38.048 1.00 67.56 253 ASP A O 1
ATOM 2060 N N . VAL A 1 254 ? -37.568 3.058 36.371 1.00 55.66 254 VAL A N 1
ATOM 2061 C CA . VAL A 1 254 ? -38.603 3.815 37.102 1.00 55.66 254 VAL A CA 1
ATOM 2062 C C . VAL A 1 254 ? -39.051 3.140 38.409 1.00 55.66 254 VAL A C 1
ATOM 2064 O O . VAL A 1 254 ? -39.529 3.820 39.314 1.00 55.66 254 VAL A O 1
ATOM 2067 N N . LYS A 1 255 ? -38.900 1.815 38.554 1.00 54.81 255 LYS A N 1
ATOM 2068 C CA . LYS A 1 255 ? -39.424 1.086 39.722 1.00 54.81 255 LYS A CA 1
ATOM 2069 C C . LYS A 1 255 ? -38.484 1.034 40.930 1.00 54.81 255 LYS A C 1
ATOM 2071 O O . LYS A 1 255 ? -38.901 0.500 41.952 1.00 54.81 255 LYS A O 1
ATOM 2076 N N . LEU A 1 256 ? -37.243 1.538 40.844 1.00 52.66 256 LEU A N 1
ATOM 2077 C CA . LEU A 1 256 ? -36.237 1.543 41.934 1.00 52.66 256 LEU A CA 1
ATOM 2078 C C . LEU A 1 256 ? -35.982 0.185 42.631 1.00 52.66 256 LEU A C 1
ATOM 2080 O O . LEU A 1 256 ? -35.262 0.113 43.633 1.00 52.66 256 LEU A O 1
ATOM 2084 N N . ASN A 1 257 ? -36.495 -0.915 42.076 1.00 53.38 257 ASN A N 1
ATOM 2085 C CA . ASN A 1 257 ? -36.133 -2.259 42.486 1.00 53.38 257 ASN A CA 1
ATOM 2086 C C . ASN A 1 257 ? -34.633 -2.427 42.253 1.00 53.38 257 ASN A C 1
ATOM 2088 O O . ASN A 1 257 ? -34.115 -2.093 41.189 1.00 53.38 257 ASN A O 1
ATOM 2092 N N . LYS A 1 258 ? -33.918 -2.922 43.266 1.00 54.22 258 LYS A N 1
ATOM 2093 C CA . LYS A 1 258 ? -32.450 -2.945 43.317 1.00 54.22 258 LYS A CA 1
ATOM 2094 C C . LYS A 1 258 ? -31.866 -3.970 42.333 1.00 54.22 258 LYS A C 1
ATOM 2096 O O . LYS A 1 258 ? -31.382 -5.029 42.729 1.00 54.22 258 LYS A O 1
ATOM 2101 N N . LYS A 1 259 ? -31.923 -3.652 41.040 1.00 59.22 259 LYS A N 1
ATOM 2102 C CA . LYS A 1 259 ? -31.516 -4.495 39.916 1.00 59.22 259 LYS A CA 1
ATOM 2103 C C . LYS A 1 259 ? -29.998 -4.656 39.906 1.00 59.22 259 LYS A C 1
ATOM 2105 O O . LYS A 1 259 ? -29.259 -3.837 39.364 1.00 59.22 259 LYS A O 1
ATOM 2110 N N . VAL A 1 260 ? -29.519 -5.727 40.536 1.00 60.62 260 VAL A N 1
ATOM 2111 C CA . VAL A 1 260 ? -28.098 -6.092 40.532 1.00 60.62 260 VAL A CA 1
ATOM 2112 C C . VAL A 1 260 ? -27.747 -6.685 39.167 1.00 60.62 260 VAL A C 1
ATOM 2114 O O . VAL A 1 260 ? -27.787 -7.899 38.971 1.00 60.62 260 VAL A O 1
ATOM 2117 N N . ILE A 1 261 ? -27.415 -5.812 38.213 1.00 67.50 261 ILE A N 1
ATOM 2118 C CA . ILE A 1 261 ? -26.876 -6.214 36.910 1.00 67.50 261 ILE A CA 1
ATOM 2119 C C . ILE A 1 261 ? -25.543 -6.936 37.157 1.00 67.50 261 ILE A C 1
ATOM 2121 O O . ILE A 1 261 ? -24.621 -6.364 37.748 1.00 67.50 261 ILE A O 1
ATOM 2125 N N . LYS A 1 262 ? -25.456 -8.206 36.746 1.00 75.44 262 LYS A N 1
ATOM 2126 C CA . LYS A 1 262 ? -24.257 -9.041 36.924 1.00 75.44 262 LYS A CA 1
ATOM 2127 C C . LYS A 1 262 ? -23.263 -8.754 35.802 1.00 75.44 262 LYS A C 1
ATOM 2129 O O . LYS A 1 262 ? -23.665 -8.688 34.645 1.00 75.44 262 LYS A O 1
ATOM 2134 N N . ASP A 1 263 ? -21.969 -8.685 36.117 1.00 78.06 263 ASP A N 1
ATOM 2135 C CA . ASP A 1 263 ? -20.927 -8.356 35.129 1.00 78.06 263 ASP A CA 1
ATOM 2136 C C . ASP A 1 263 ? -20.929 -9.313 33.911 1.00 78.06 263 ASP A C 1
ATOM 2138 O O . ASP A 1 263 ? -20.678 -8.870 32.792 1.00 78.06 263 ASP A O 1
ATOM 2142 N N . TYR A 1 264 ? -21.324 -10.585 34.084 1.00 81.62 264 TYR A N 1
ATOM 2143 C CA . TYR A 1 264 ? -21.520 -11.550 32.986 1.00 81.62 264 TYR A CA 1
ATOM 2144 C C . TYR A 1 264 ? -22.476 -11.048 31.887 1.00 81.62 264 TYR A C 1
ATOM 2146 O O . TYR A 1 264 ? -22.218 -11.273 30.710 1.00 81.62 264 TYR A O 1
ATOM 2154 N N . GLN A 1 265 ? -23.543 -10.318 32.236 1.00 83.56 265 GLN A N 1
ATOM 2155 C CA . GLN A 1 265 ? -24.484 -9.780 31.243 1.00 83.56 265 GLN A CA 1
ATOM 2156 C C . GLN A 1 265 ? -23.824 -8.727 30.342 1.00 83.56 265 GLN A C 1
ATOM 2158 O O . GLN A 1 265 ? -24.166 -8.629 29.169 1.00 83.56 265 GLN A O 1
ATOM 2163 N N . LEU A 1 266 ? -22.852 -7.972 30.861 1.00 85.12 266 LEU A N 1
ATOM 2164 C CA . LEU A 1 266 ? -22.112 -6.975 30.085 1.00 85.12 266 LEU A CA 1
ATOM 2165 C C . LEU A 1 266 ? -21.030 -7.647 29.233 1.00 85.12 266 LEU A C 1
ATOM 2167 O O . LEU A 1 266 ? -20.857 -7.285 28.074 1.00 85.12 266 LEU A O 1
ATOM 2171 N N . PHE A 1 267 ? -20.354 -8.669 29.768 1.00 87.75 267 PHE A N 1
ATOM 2172 C CA . PHE A 1 267 ? -19.44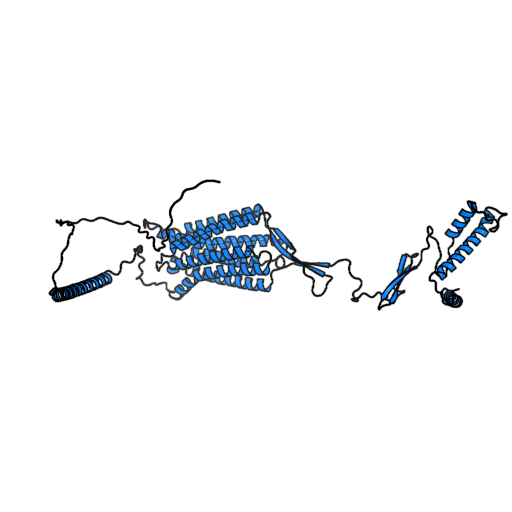8 -9.509 28.977 1.00 87.75 267 PHE A CA 1
ATOM 2173 C C . PHE A 1 267 ? -20.162 -10.191 27.805 1.00 87.75 267 PHE A C 1
ATOM 2175 O O . PHE A 1 267 ? -19.599 -10.236 26.717 1.00 87.75 267 PHE A O 1
ATOM 2182 N N . MET A 1 268 ? -21.400 -10.659 27.993 1.00 88.81 268 MET A N 1
ATOM 2183 C CA . MET A 1 268 ? -22.212 -11.223 26.909 1.00 88.81 268 MET A CA 1
ATOM 2184 C C . MET A 1 268 ? -22.491 -10.203 25.799 1.00 88.81 268 MET A C 1
ATOM 2186 O O . MET A 1 268 ? -22.393 -10.562 24.631 1.00 88.81 268 MET A O 1
ATOM 2190 N N . VAL A 1 269 ? -22.760 -8.931 26.125 1.00 89.12 269 VAL A N 1
ATOM 2191 C CA . VAL A 1 269 ? -22.932 -7.874 25.107 1.00 89.12 269 VAL A CA 1
ATOM 2192 C C . VAL A 1 269 ? -21.649 -7.683 24.291 1.00 89.12 269 VAL A C 1
ATOM 2194 O O . VAL A 1 269 ? -21.706 -7.726 23.065 1.00 89.12 269 VAL A O 1
ATOM 2197 N N . VAL A 1 270 ? -20.483 -7.547 24.937 1.00 93.12 270 VAL A N 1
ATOM 2198 C CA . VAL A 1 270 ? -19.198 -7.421 24.213 1.00 93.12 270 VAL A CA 1
ATOM 2199 C C . VAL A 1 270 ? -18.882 -8.682 23.399 1.00 93.12 270 VAL A C 1
ATOM 2201 O O . VAL A 1 270 ? -18.415 -8.581 22.267 1.00 93.12 270 VAL A O 1
ATOM 2204 N N . GLY A 1 271 ? -19.174 -9.863 23.948 1.00 92.88 271 GLY A N 1
ATOM 2205 C CA . GLY A 1 271 ? -18.988 -11.148 23.277 1.00 92.88 271 GLY A CA 1
ATOM 2206 C C . GLY A 1 271 ? -19.836 -11.283 22.013 1.00 92.88 271 GLY A C 1
ATOM 2207 O O . GLY A 1 271 ? -19.310 -11.689 20.985 1.00 92.88 271 GLY A O 1
ATOM 2208 N N . VAL A 1 272 ? -21.110 -10.879 22.050 1.00 94.69 272 VAL A N 1
ATOM 2209 C CA . VAL A 1 272 ? -21.993 -10.879 20.869 1.00 94.69 272 VAL A CA 1
ATOM 2210 C C . VAL A 1 272 ? -21.462 -9.950 19.778 1.00 94.69 272 VAL A C 1
ATOM 2212 O O . VAL A 1 272 ? -21.395 -10.365 18.624 1.00 94.69 272 VAL A O 1
ATOM 2215 N N . LEU A 1 273 ? -21.023 -8.733 20.126 1.00 93.94 273 LEU A N 1
ATOM 2216 C CA . LEU A 1 273 ? -20.426 -7.806 19.154 1.00 93.94 273 LEU A CA 1
ATOM 2217 C C . LEU A 1 273 ? -19.195 -8.423 18.470 1.00 93.94 273 LEU A C 1
ATOM 2219 O O . LEU A 1 273 ? -19.095 -8.405 17.247 1.00 93.94 273 LEU A O 1
ATOM 2223 N N . LEU A 1 274 ? -18.308 -9.036 19.258 1.00 94.69 274 LEU A N 1
ATOM 2224 C CA . LEU A 1 274 ? -17.088 -9.686 18.778 1.00 94.69 274 LEU A CA 1
ATOM 2225 C C . LEU A 1 274 ? -17.376 -10.940 17.929 1.00 94.69 274 LEU A C 1
ATOM 2227 O O . LEU A 1 274 ? -16.688 -11.174 16.938 1.00 94.69 274 LEU A O 1
ATOM 2231 N N . VAL A 1 275 ? -18.413 -11.716 18.262 1.00 96.50 275 VAL A N 1
ATOM 2232 C CA . VAL A 1 275 ? -18.883 -12.848 17.442 1.00 96.50 275 VAL A CA 1
ATOM 2233 C C . VAL A 1 275 ? -19.437 -12.372 16.097 1.00 96.50 275 VAL A C 1
ATOM 2235 O O . VAL A 1 275 ? -19.158 -13.009 15.085 1.00 96.50 275 VAL A O 1
ATOM 2238 N N . ILE A 1 276 ? -20.158 -11.245 16.053 1.00 96.06 276 ILE A N 1
ATOM 2239 C CA . ILE A 1 276 ? -20.612 -10.635 14.791 1.00 96.06 276 ILE A CA 1
ATOM 2240 C C . ILE A 1 276 ? -19.404 -10.229 13.934 1.00 96.06 276 ILE A C 1
ATOM 2242 O O . ILE A 1 276 ? -19.357 -10.560 12.751 1.00 96.06 276 ILE A O 1
ATOM 2246 N N . ASP A 1 277 ? -18.397 -9.583 14.528 1.00 96.00 277 ASP A N 1
ATOM 2247 C CA . ASP A 1 277 ? -17.173 -9.191 13.818 1.00 96.00 277 ASP A CA 1
ATOM 2248 C C . ASP A 1 277 ? -16.392 -10.383 13.262 1.00 96.00 277 ASP A C 1
ATOM 2250 O O . ASP A 1 277 ? -15.993 -10.369 12.098 1.00 96.00 277 ASP A O 1
ATOM 2254 N N . PHE A 1 278 ? -16.203 -11.436 14.060 1.00 95.25 278 PHE A N 1
ATOM 2255 C CA . PHE A 1 278 ? -15.574 -12.667 13.583 1.00 95.25 278 PHE A CA 1
ATOM 2256 C C . PHE A 1 278 ? -16.425 -13.360 12.517 1.00 95.25 278 PHE A C 1
ATOM 2258 O O . PHE A 1 278 ? -15.865 -13.827 11.533 1.00 95.25 278 PHE A O 1
ATOM 2265 N N . GLY A 1 279 ? -17.755 -13.366 12.634 1.00 96.25 279 GLY A N 1
ATOM 2266 C CA . GLY A 1 279 ? -18.647 -13.875 11.590 1.00 96.25 279 GLY A CA 1
ATOM 2267 C C . GLY A 1 279 ? -18.450 -13.155 10.252 1.00 96.25 279 GLY A C 1
ATOM 2268 O O . GLY A 1 279 ? -18.270 -13.810 9.225 1.00 96.25 279 GLY A O 1
ATOM 2269 N N . ILE A 1 280 ? -18.399 -11.818 10.263 1.00 95.38 280 ILE A N 1
ATOM 2270 C CA . ILE A 1 280 ? -18.148 -11.000 9.065 1.00 95.38 280 ILE A CA 1
ATOM 2271 C C . ILE A 1 280 ? -16.745 -11.276 8.499 1.00 95.38 280 ILE A C 1
ATOM 2273 O O . ILE A 1 280 ? -16.614 -11.555 7.308 1.00 95.38 280 ILE A O 1
ATOM 2277 N N . MET A 1 281 ? -15.703 -11.257 9.338 1.00 94.75 281 MET A N 1
ATOM 2278 C CA . MET A 1 281 ? -14.313 -11.454 8.900 1.00 94.75 281 MET A CA 1
ATOM 2279 C C . MET A 1 281 ? -14.030 -12.876 8.391 1.00 94.75 281 MET A C 1
ATOM 2281 O O . MET A 1 281 ? -13.297 -13.036 7.418 1.00 94.75 281 MET A O 1
ATOM 2285 N N . ILE A 1 282 ? -14.623 -13.906 9.005 1.00 95.56 282 ILE A N 1
ATOM 2286 C CA . ILE A 1 282 ? -14.536 -15.300 8.536 1.00 95.56 282 ILE A CA 1
ATOM 2287 C C . ILE A 1 282 ? -15.272 -15.449 7.205 1.00 95.56 282 ILE A C 1
ATOM 2289 O O . ILE A 1 282 ? -14.723 -16.031 6.274 1.00 95.56 282 ILE A O 1
ATOM 2293 N N . THR A 1 283 ? -16.480 -14.888 7.085 1.00 95.50 283 THR A N 1
ATOM 2294 C CA . THR A 1 283 ? -17.251 -14.933 5.832 1.00 95.50 283 THR A CA 1
ATOM 2295 C C . THR A 1 283 ? -16.477 -14.269 4.697 1.00 95.50 283 THR A C 1
ATOM 2297 O O . THR A 1 283 ? -16.361 -14.856 3.623 1.00 95.50 283 THR A O 1
ATOM 2300 N N . TRP A 1 284 ? -15.878 -13.098 4.941 1.00 95.75 284 TRP A N 1
ATOM 2301 C CA . TRP A 1 284 ? -15.019 -12.424 3.966 1.00 95.75 284 TRP A CA 1
ATOM 2302 C C . TRP A 1 284 ? -13.818 -13.302 3.585 1.00 95.75 284 TRP A C 1
ATOM 2304 O O . TRP A 1 284 ? -13.628 -13.589 2.410 1.00 95.75 284 TRP A O 1
ATOM 2314 N N . GLN A 1 285 ? -13.068 -13.830 4.558 1.00 93.69 285 GLN A N 1
ATOM 2315 C CA . GLN A 1 285 ? -11.876 -14.640 4.278 1.00 93.69 285 GLN A CA 1
ATOM 2316 C C . GLN A 1 285 ? -12.174 -15.955 3.530 1.00 93.69 285 GLN A C 1
ATOM 2318 O O . GLN A 1 285 ? -11.325 -16.423 2.774 1.00 93.69 285 GLN A O 1
ATOM 2323 N N . ILE A 1 286 ? -13.350 -16.559 3.739 1.00 95.19 286 ILE A N 1
ATOM 2324 C CA . ILE A 1 286 ? -13.778 -17.786 3.044 1.00 95.19 286 ILE A CA 1
ATOM 2325 C C . ILE A 1 286 ? -14.272 -17.487 1.621 1.00 95.19 286 ILE A C 1
ATOM 2327 O O . ILE A 1 286 ? -14.026 -18.281 0.717 1.00 95.19 286 ILE A O 1
ATOM 2331 N N . THR A 1 287 ? -14.985 -16.376 1.419 1.00 95.12 287 THR A N 1
ATOM 2332 C CA . THR A 1 287 ? -15.621 -16.059 0.126 1.00 95.12 287 THR A CA 1
ATOM 2333 C C . THR A 1 287 ? -14.721 -15.274 -0.826 1.00 95.12 287 THR A C 1
ATOM 2335 O O . THR A 1 287 ? -14.804 -15.474 -2.034 1.00 95.12 287 THR A O 1
ATOM 2338 N N . ASP A 1 288 ? -13.873 -14.388 -0.303 1.00 94.00 288 ASP A N 1
ATOM 2339 C CA . ASP A 1 288 ? -13.075 -13.439 -1.083 1.00 94.00 288 ASP A CA 1
ATOM 2340 C C . ASP A 1 288 ? -11.795 -13.034 -0.309 1.00 94.00 288 ASP A C 1
ATOM 2342 O O . ASP A 1 288 ? -11.720 -11.941 0.266 1.00 94.00 288 ASP A O 1
ATOM 2346 N N . PRO A 1 289 ? -10.796 -13.935 -0.216 1.00 94.06 289 PRO A N 1
ATOM 2347 C CA . PRO A 1 289 ? -9.579 -13.708 0.560 1.00 94.06 289 PRO A CA 1
ATOM 2348 C C . PRO A 1 289 ? -8.714 -12.579 -0.016 1.00 94.06 289 PRO A C 1
ATOM 2350 O O . PRO A 1 289 ? -8.631 -12.375 -1.227 1.00 94.06 289 PRO A O 1
ATOM 2353 N N . PHE A 1 290 ? -7.986 -11.880 0.860 1.00 93.56 290 PHE A N 1
ATOM 2354 C CA . PHE A 1 290 ? -7.040 -10.844 0.440 1.00 93.56 290 PHE A CA 1
ATOM 2355 C C . PHE A 1 290 ? -5.889 -11.406 -0.406 1.00 93.56 290 PHE A C 1
ATOM 2357 O O . PHE A 1 290 ? -5.262 -12.398 -0.037 1.00 93.56 290 PHE A O 1
ATOM 2364 N N . PHE A 1 291 ? -5.542 -10.700 -1.481 1.00 92.50 291 PHE A N 1
ATOM 2365 C CA . PHE A 1 291 ? -4.373 -10.949 -2.323 1.00 92.50 291 PHE A CA 1
ATOM 2366 C C . PHE A 1 291 ? -3.547 -9.669 -2.543 1.00 92.50 291 PHE A C 1
ATOM 2368 O O . PHE A 1 291 ? -4.038 -8.549 -2.374 1.00 92.50 291 PHE A O 1
ATOM 2375 N N . ARG A 1 292 ? -2.270 -9.830 -2.919 1.00 91.94 292 ARG A N 1
ATOM 2376 C CA . ARG A 1 292 ? -1.381 -8.721 -3.308 1.00 91.94 292 ARG A CA 1
ATOM 2377 C C . ARG A 1 292 ? -1.759 -8.252 -4.714 1.00 91.94 292 ARG A C 1
ATOM 2379 O O . ARG A 1 292 ? -1.692 -9.031 -5.658 1.00 91.94 292 ARG A O 1
ATOM 2386 N N . SER A 1 293 ? -2.123 -6.984 -4.848 1.00 91.56 293 SER A N 1
ATOM 2387 C CA . SER A 1 293 ? -2.304 -6.293 -6.127 1.00 91.56 293 SER A CA 1
ATOM 2388 C C . SER A 1 293 ? -1.295 -5.159 -6.196 1.00 91.56 293 SER A C 1
ATOM 2390 O O . SER A 1 293 ? -1.119 -4.449 -5.208 1.00 91.56 293 SER A O 1
ATOM 2392 N N . THR A 1 294 ? -0.678 -4.942 -7.350 1.00 91.62 294 THR A N 1
ATOM 2393 C CA . THR A 1 294 ? 0.163 -3.763 -7.575 1.00 91.62 294 THR A CA 1
ATOM 2394 C C . THR A 1 294 ? -0.525 -2.758 -8.497 1.00 91.62 294 THR A C 1
ATOM 2396 O O . THR A 1 294 ? -1.487 -3.094 -9.196 1.00 91.62 294 THR A O 1
ATOM 2399 N N . LYS A 1 295 ? -0.092 -1.496 -8.438 1.00 90.69 295 LYS A N 1
ATOM 2400 C CA . LYS A 1 295 ? -0.534 -0.407 -9.321 1.00 90.69 295 LYS A CA 1
ATOM 2401 C C . LYS A 1 295 ? 0.694 0.403 -9.721 1.00 90.69 295 LYS A C 1
ATOM 2403 O O . LYS A 1 295 ? 1.391 0.924 -8.852 1.00 90.69 295 LYS A O 1
ATOM 2408 N N . LEU A 1 296 ? 0.926 0.511 -11.025 1.00 91.62 296 LEU A N 1
ATOM 2409 C CA . LEU A 1 296 ? 1.916 1.427 -11.581 1.00 91.62 296 LEU A CA 1
ATOM 2410 C C . LEU A 1 296 ? 1.410 2.865 -11.420 1.00 91.62 296 LEU A C 1
ATOM 2412 O O . LEU A 1 296 ? 0.236 3.152 -11.674 1.00 91.62 296 LEU A O 1
ATOM 2416 N N . MET A 1 297 ? 2.292 3.743 -10.964 1.00 88.50 297 MET A N 1
ATOM 2417 C CA . MET A 1 297 ? 2.049 5.173 -10.810 1.00 88.50 297 MET A CA 1
ATOM 2418 C C . MET A 1 297 ? 2.573 5.951 -12.023 1.00 88.50 297 MET A C 1
ATOM 2420 O O . MET A 1 297 ? 3.096 5.375 -12.979 1.00 88.50 297 MET A O 1
ATOM 2424 N N . GLU A 1 298 ? 2.410 7.273 -11.988 1.00 88.06 298 GLU A N 1
ATOM 2425 C CA . GLU A 1 298 ? 2.934 8.168 -13.015 1.00 88.06 298 GLU A CA 1
ATOM 2426 C C . GLU A 1 298 ? 4.475 8.089 -13.072 1.00 88.06 298 GLU A C 1
ATOM 2428 O O . GLU A 1 298 ? 5.126 8.163 -12.024 1.00 88.06 298 GLU A O 1
ATOM 2433 N N . PRO A 1 299 ? 5.068 7.885 -14.261 1.00 90.12 299 PRO A N 1
ATOM 2434 C CA . PRO A 1 299 ? 6.507 7.713 -14.394 1.00 90.12 299 PRO A CA 1
ATOM 2435 C C . PRO A 1 299 ? 7.282 9.027 -14.257 1.00 90.12 299 PRO A C 1
ATOM 2437 O O . PRO A 1 299 ? 6.801 10.087 -14.654 1.00 90.12 299 PRO A O 1
ATOM 2440 N N . TYR A 1 300 ? 8.531 8.943 -13.792 1.00 88.62 300 TYR A N 1
ATOM 2441 C CA . TYR A 1 300 ? 9.473 10.068 -13.770 1.00 88.62 300 TYR A CA 1
ATOM 2442 C C . TYR A 1 300 ? 10.806 9.722 -14.457 1.00 88.62 300 TYR A C 1
ATOM 2444 O O . TYR A 1 300 ? 11.251 8.573 -14.401 1.00 88.62 300 TYR A O 1
ATOM 2452 N N . PRO A 1 301 ? 11.471 10.687 -15.122 1.00 88.19 301 PRO A N 1
ATOM 2453 C CA . PRO A 1 301 ? 12.800 10.476 -15.690 1.00 88.19 301 PRO A CA 1
ATOM 2454 C C . PRO A 1 301 ? 13.854 10.365 -14.579 1.00 88.19 301 PRO A C 1
ATOM 2456 O O . PRO A 1 301 ? 13.783 11.069 -13.569 1.00 88.19 301 PRO A O 1
ATOM 2459 N N . LEU A 1 302 ? 14.859 9.504 -14.762 1.00 86.00 302 LEU A N 1
ATOM 2460 C CA . LEU A 1 302 ? 15.970 9.393 -13.814 1.00 86.00 302 LEU A CA 1
ATOM 2461 C C . LEU A 1 302 ? 16.901 10.622 -13.962 1.00 86.00 302 LEU A C 1
ATOM 2463 O O . LEU A 1 302 ? 17.444 10.818 -15.049 1.00 86.00 302 LEU A O 1
ATOM 2467 N N . PRO A 1 303 ? 17.169 11.430 -12.909 1.00 81.94 303 PRO A N 1
ATOM 2468 C CA . PRO A 1 303 ? 17.862 12.723 -13.054 1.00 81.94 303 PRO A CA 1
ATOM 2469 C C . PRO A 1 303 ? 19.264 12.678 -13.677 1.00 81.94 303 PRO A C 1
ATOM 2471 O O . PRO A 1 303 ? 19.745 13.691 -14.173 1.00 81.94 303 PRO A O 1
ATOM 2474 N N . ASN A 1 304 ? 19.919 11.514 -13.653 1.00 80.69 304 ASN A N 1
ATOM 2475 C CA . ASN A 1 304 ? 21.273 11.317 -14.174 1.00 80.69 304 ASN A CA 1
ATOM 2476 C C . ASN A 1 304 ? 21.305 10.628 -15.557 1.00 80.69 304 ASN A C 1
ATOM 2478 O O . ASN A 1 304 ? 22.393 10.346 -16.063 1.00 80.69 304 ASN A O 1
ATOM 2482 N N . SER A 1 305 ? 20.153 10.313 -16.164 1.00 78.25 305 SER A N 1
ATOM 2483 C CA . SER A 1 305 ? 20.088 9.662 -17.481 1.00 78.25 305 SER A CA 1
ATOM 2484 C C . SER A 1 305 ? 18.736 9.847 -18.178 1.00 78.25 305 SER A C 1
ATOM 2486 O O . SER A 1 305 ? 17.731 9.279 -17.754 1.00 78.25 305 SER A O 1
ATOM 2488 N N . GLU A 1 306 ? 18.744 10.537 -19.315 1.00 76.31 306 GLU A N 1
ATOM 2489 C CA . GLU A 1 306 ? 17.559 10.749 -20.164 1.00 76.31 306 GLU A CA 1
ATOM 2490 C C . GLU A 1 306 ? 17.051 9.442 -20.814 1.00 76.31 306 GLU A C 1
ATOM 2492 O O . GLU A 1 306 ? 15.860 9.291 -21.075 1.00 76.31 306 GLU A O 1
ATOM 2497 N N . ASP A 1 307 ? 17.932 8.447 -20.975 1.00 83.44 307 ASP A N 1
ATOM 2498 C CA . ASP A 1 307 ? 17.616 7.113 -21.509 1.00 83.44 307 ASP A CA 1
ATOM 2499 C C . ASP A 1 307 ? 16.794 6.217 -20.561 1.00 83.44 307 ASP A C 1
ATOM 2501 O O . ASP A 1 307 ? 16.466 5.086 -20.937 1.00 83.44 307 ASP A O 1
ATOM 2505 N N . VAL A 1 308 ? 16.506 6.647 -19.324 1.00 87.56 308 VAL A N 1
ATOM 2506 C CA . VAL A 1 308 ? 15.843 5.815 -18.304 1.00 87.56 308 VAL A CA 1
ATOM 2507 C C . VAL A 1 308 ? 14.630 6.525 -17.711 1.00 87.56 308 VAL A C 1
ATOM 2509 O O . VAL A 1 308 ? 14.745 7.581 -17.089 1.00 87.56 308 VAL A O 1
ATOM 2512 N N . ILE A 1 309 ? 13.469 5.883 -17.837 1.00 90.62 309 ILE A N 1
ATOM 2513 C CA . ILE A 1 309 ? 12.227 6.279 -17.171 1.00 90.62 309 ILE A CA 1
ATOM 2514 C C . ILE A 1 309 ? 11.924 5.277 -16.056 1.00 90.62 309 ILE A C 1
ATOM 2516 O O . ILE A 1 309 ? 11.960 4.061 -16.266 1.00 90.62 309 ILE A O 1
ATOM 2520 N N . ILE A 1 310 ? 11.604 5.800 -14.876 1.00 91.62 310 ILE A N 1
ATOM 2521 C CA . ILE A 1 310 ? 11.234 5.025 -13.696 1.00 91.62 310 ILE A CA 1
ATOM 2522 C C . ILE A 1 310 ? 9.714 4.995 -13.566 1.00 91.62 310 ILE A C 1
ATOM 2524 O O . ILE A 1 310 ? 9.057 6.033 -13.603 1.00 91.62 310 ILE A O 1
ATOM 2528 N N . TYR A 1 311 ? 9.168 3.796 -13.388 1.00 92.19 311 TYR A N 1
ATOM 2529 C CA . TYR A 1 311 ? 7.769 3.548 -13.065 1.00 92.19 311 TYR A CA 1
ATOM 2530 C C . TYR A 1 311 ? 7.667 3.140 -11.589 1.00 92.19 311 TYR A C 1
ATOM 2532 O O . TYR A 1 311 ? 8.129 2.049 -11.239 1.00 92.19 311 TYR A O 1
ATOM 2540 N N . PRO A 1 312 ? 7.062 3.968 -10.719 1.00 91.31 312 PRO A N 1
ATOM 2541 C CA . PRO A 1 312 ? 6.832 3.590 -9.332 1.00 91.31 312 PRO A CA 1
ATOM 2542 C C . PRO A 1 312 ? 5.730 2.530 -9.270 1.00 91.31 312 PRO A C 1
ATOM 2544 O O . PRO A 1 312 ? 4.669 2.696 -9.875 1.00 91.31 312 PRO A O 1
ATOM 2547 N N . GLU A 1 313 ? 5.947 1.451 -8.525 1.00 91.00 313 GLU A N 1
ATOM 2548 C CA . GLU A 1 313 ? 4.946 0.413 -8.286 1.00 91.00 313 GLU A CA 1
ATOM 2549 C C . GLU A 1 313 ? 4.519 0.404 -6.813 1.00 91.00 313 GLU A C 1
ATOM 2551 O O . GLU A 1 313 ? 5.308 0.065 -5.931 1.00 91.00 313 GLU A O 1
ATOM 2556 N N . ASN A 1 314 ? 3.251 0.728 -6.546 1.00 90.75 314 ASN A N 1
ATOM 2557 C CA . ASN A 1 314 ? 2.660 0.621 -5.212 1.00 90.75 314 ASN A CA 1
ATOM 2558 C C . ASN A 1 314 ? 2.038 -0.762 -4.988 1.00 90.75 314 ASN A C 1
ATOM 2560 O O . ASN A 1 314 ? 1.325 -1.286 -5.850 1.00 90.75 314 ASN A O 1
ATOM 2564 N N . GLU A 1 315 ? 2.208 -1.298 -3.780 1.00 89.81 315 GLU A N 1
ATOM 2565 C CA . GLU A 1 315 ? 1.564 -2.530 -3.317 1.00 89.81 315 GLU A CA 1
ATOM 2566 C C . GLU A 1 315 ? 0.273 -2.248 -2.538 1.00 89.81 315 GLU A C 1
ATOM 2568 O O . GLU A 1 315 ? 0.219 -1.360 -1.684 1.00 89.81 315 GLU A O 1
ATOM 2573 N N . TYR A 1 316 ? -0.757 -3.058 -2.790 1.00 89.44 316 TYR A N 1
ATOM 2574 C CA . TYR A 1 316 ? -2.058 -2.992 -2.131 1.00 89.44 316 TYR A CA 1
ATOM 2575 C C . TYR A 1 316 ? -2.563 -4.385 -1.753 1.00 89.44 316 TYR A C 1
ATOM 2577 O O . TYR A 1 316 ? -2.432 -5.351 -2.506 1.00 89.44 316 TYR A O 1
ATOM 2585 N N . CYS A 1 317 ? -3.238 -4.471 -0.610 1.00 90.50 317 CYS A N 1
ATOM 2586 C CA . CYS A 1 317 ? -4.101 -5.604 -0.294 1.00 90.50 317 CYS A CA 1
ATOM 2587 C C . CYS A 1 317 ? -5.441 -5.404 -1.004 1.00 90.50 317 CYS A C 1
ATOM 2589 O O . CYS A 1 317 ? -6.137 -4.427 -0.718 1.00 90.50 317 CYS A O 1
ATOM 2591 N N . LYS A 1 318 ? -5.808 -6.315 -1.904 1.00 91.88 318 LYS A N 1
ATOM 2592 C CA . LYS A 1 318 ? -7.055 -6.260 -2.671 1.00 91.88 318 LYS A CA 1
ATOM 2593 C C . LYS A 1 318 ? -7.865 -7.539 -2.461 1.00 91.88 318 LYS A C 1
ATOM 2595 O O . LYS A 1 318 ? -7.335 -8.564 -2.054 1.00 91.88 318 LYS A O 1
ATOM 2600 N N . SER A 1 319 ? -9.160 -7.432 -2.702 1.00 93.75 319 SER A N 1
ATOM 2601 C CA . SER A 1 319 ? -10.166 -8.496 -2.700 1.00 93.75 319 SER A CA 1
ATOM 2602 C C . SER A 1 319 ? -11.174 -8.110 -3.795 1.00 93.75 319 SER A C 1
ATOM 2604 O O . SER A 1 319 ? -11.321 -6.913 -4.080 1.00 93.75 319 SER A O 1
ATOM 2606 N N . HIS A 1 320 ? -11.810 -9.072 -4.468 1.00 93.00 320 HIS A N 1
ATOM 2607 C CA . HIS A 1 320 ? -12.645 -8.787 -5.646 1.00 93.00 320 HIS A CA 1
ATOM 2608 C C . HIS A 1 320 ? -13.836 -7.878 -5.301 1.00 93.00 320 HIS A C 1
ATOM 2610 O O . HIS A 1 320 ? -14.131 -6.940 -6.041 1.00 93.00 320 HIS A O 1
ATOM 2616 N N . HIS A 1 321 ? -14.450 -8.092 -4.137 1.00 93.19 321 HIS A N 1
ATOM 2617 C CA . HIS A 1 321 ? -15.623 -7.370 -3.639 1.00 93.19 321 HIS A CA 1
ATOM 2618 C C . HIS A 1 321 ? -15.313 -6.519 -2.397 1.00 93.19 321 HIS A C 1
ATOM 2620 O O . HIS A 1 321 ? -16.208 -6.232 -1.599 1.00 93.19 321 HIS A O 1
ATOM 2626 N N . MET A 1 322 ? -14.056 -6.081 -2.231 1.00 91.38 322 MET A N 1
ATOM 2627 C CA . MET A 1 322 ? -13.571 -5.344 -1.050 1.00 91.38 322 MET A CA 1
ATOM 2628 C C . MET A 1 322 ? -14.508 -4.209 -0.600 1.00 91.38 322 MET A C 1
ATOM 2630 O O . MET A 1 322 ? -14.802 -4.086 0.587 1.00 91.38 322 MET A O 1
ATOM 2634 N N . ASN A 1 323 ? -15.025 -3.412 -1.540 1.00 92.25 323 ASN A N 1
ATOM 2635 C CA . ASN A 1 323 ? -15.900 -2.274 -1.236 1.00 92.25 323 ASN A CA 1
ATOM 2636 C C . ASN A 1 323 ? -17.222 -2.690 -0.563 1.00 92.25 323 ASN A C 1
ATOM 2638 O O . ASN A 1 323 ? -17.745 -1.937 0.255 1.00 92.25 323 ASN A O 1
ATOM 2642 N N . ILE A 1 324 ? -17.748 -3.883 -0.870 1.00 94.62 324 ILE A N 1
ATOM 2643 C CA . ILE A 1 324 ? -18.997 -4.396 -0.287 1.00 94.62 324 ILE A CA 1
ATOM 2644 C C . ILE A 1 324 ? -18.768 -4.753 1.185 1.00 94.62 324 ILE A C 1
ATOM 2646 O O . ILE A 1 324 ? -19.487 -4.266 2.056 1.00 94.62 324 ILE A O 1
ATOM 2650 N N . PHE A 1 325 ? -17.727 -5.535 1.482 1.00 94.69 325 PHE A N 1
ATOM 2651 C CA . PHE A 1 325 ? -17.400 -5.926 2.857 1.00 94.69 325 PHE A CA 1
ATOM 2652 C C . PHE A 1 325 ? -16.986 -4.730 3.725 1.00 94.69 325 PHE A C 1
ATOM 2654 O O . PHE A 1 325 ? -17.473 -4.597 4.849 1.00 94.69 325 PHE A O 1
ATOM 2661 N N . VAL A 1 326 ? -16.164 -3.811 3.199 1.00 93.12 326 VAL A N 1
ATOM 2662 C CA . VAL A 1 326 ? -15.818 -2.556 3.894 1.00 93.12 326 VAL A CA 1
ATOM 2663 C C . VAL A 1 326 ? -17.069 -1.711 4.152 1.00 93.12 326 VAL A C 1
ATOM 2665 O O . VAL A 1 326 ? -17.241 -1.217 5.264 1.00 93.12 326 VAL A O 1
ATOM 2668 N N . GLY A 1 327 ? -17.977 -1.597 3.176 1.00 94.44 327 GLY A N 1
ATOM 2669 C CA . GLY A 1 327 ? -19.245 -0.879 3.326 1.00 94.44 327 GLY A CA 1
ATOM 2670 C C . GLY A 1 327 ? -20.146 -1.464 4.418 1.00 94.44 327 GLY A C 1
ATOM 2671 O O . GLY A 1 327 ? -20.644 -0.719 5.261 1.00 94.44 327 GLY A O 1
ATOM 2672 N N . ILE A 1 328 ? -20.297 -2.793 4.465 1.00 95.56 328 ILE A N 1
ATOM 2673 C CA . ILE A 1 328 ? -21.054 -3.499 5.516 1.00 95.56 328 ILE A CA 1
ATOM 2674 C C . ILE A 1 328 ? -20.440 -3.235 6.898 1.00 95.56 328 ILE A C 1
ATOM 2676 O O . ILE A 1 328 ? -21.160 -2.895 7.840 1.00 95.56 328 ILE A O 1
ATOM 2680 N N . ILE A 1 329 ? -19.112 -3.339 7.021 1.00 95.31 329 ILE A N 1
ATOM 2681 C CA . ILE A 1 329 ? -18.393 -3.067 8.272 1.00 95.31 329 ILE A CA 1
ATOM 2682 C C . ILE A 1 329 ? -18.594 -1.610 8.702 1.00 95.31 329 ILE A C 1
ATOM 2684 O O . ILE A 1 329 ? -18.956 -1.361 9.851 1.00 95.31 329 ILE A O 1
ATOM 2688 N N . TYR A 1 330 ? -18.408 -0.640 7.804 1.00 94.75 330 TYR A N 1
ATOM 2689 C CA . TYR A 1 330 ? -18.570 0.781 8.120 1.00 94.75 330 TYR A CA 1
ATOM 2690 C C . TYR A 1 330 ? -20.013 1.138 8.493 1.00 94.75 330 TYR A C 1
ATOM 2692 O O . TYR A 1 330 ? -20.210 1.899 9.439 1.00 94.75 330 TYR A O 1
ATOM 2700 N N . ALA A 1 331 ? -21.021 0.549 7.843 1.00 95.81 331 ALA A N 1
ATOM 2701 C CA . ALA A 1 331 ? -22.422 0.731 8.219 1.00 95.81 331 ALA A CA 1
ATOM 2702 C C . ALA A 1 331 ? -22.713 0.175 9.627 1.00 95.81 331 ALA A C 1
ATOM 2704 O O . ALA A 1 331 ? -23.239 0.892 10.481 1.00 95.81 331 ALA A O 1
ATOM 2705 N N . TYR A 1 332 ? -22.306 -1.068 9.910 1.00 95.69 332 TYR A N 1
ATOM 2706 C CA . TYR A 1 332 ? -22.466 -1.699 11.227 1.00 95.69 332 TYR A CA 1
ATOM 2707 C C . TYR A 1 332 ? -21.755 -0.911 12.339 1.00 95.69 332 TYR A C 1
ATOM 2709 O O . TYR A 1 332 ? -22.365 -0.577 13.359 1.00 95.69 332 TYR A O 1
ATOM 2717 N N . LYS A 1 333 ? -20.479 -0.557 12.135 1.00 95.62 333 LYS A N 1
ATOM 2718 C CA . LYS A 1 333 ? -19.694 0.226 13.101 1.00 95.62 333 LYS A CA 1
ATOM 2719 C C . LYS A 1 333 ? -20.225 1.650 13.254 1.00 95.62 333 LYS A C 1
ATOM 2721 O O . LYS A 1 333 ? -20.250 2.152 14.373 1.00 95.62 333 LYS A O 1
ATOM 2726 N N . GLY A 1 334 ? -20.702 2.273 12.178 1.00 95.62 334 GLY A N 1
ATOM 2727 C CA . GLY A 1 334 ? -21.335 3.592 12.193 1.00 95.62 334 GLY A CA 1
ATOM 2728 C C . GLY A 1 334 ? -22.610 3.622 13.037 1.00 95.62 334 GLY A C 1
ATOM 2729 O O . GLY A 1 334 ? -22.721 4.448 13.940 1.00 95.62 334 GLY A O 1
ATOM 2730 N N . LEU A 1 335 ? -23.531 2.677 12.823 1.00 95.31 335 LEU A N 1
ATOM 2731 C CA . LEU A 1 335 ? -24.757 2.547 13.625 1.00 95.31 335 LEU A CA 1
ATOM 2732 C C . LEU A 1 335 ? -24.449 2.312 15.112 1.00 95.31 335 LEU A C 1
ATOM 2734 O O . LEU A 1 335 ? -25.032 2.957 15.985 1.00 95.31 335 LEU A O 1
ATOM 2738 N N . LEU A 1 336 ? -23.484 1.438 15.401 1.00 94.19 336 LEU A N 1
ATOM 2739 C CA . LEU A 1 336 ? -23.011 1.160 16.757 1.00 94.19 336 LEU A CA 1
ATOM 2740 C C . LEU A 1 336 ? -22.360 2.393 17.416 1.00 94.19 336 LEU A C 1
ATOM 2742 O O . LEU A 1 336 ? -22.588 2.647 18.601 1.00 94.19 336 LEU A O 1
ATOM 2746 N N . MET A 1 337 ? -21.616 3.196 16.648 1.00 94.81 337 MET A N 1
ATOM 2747 C CA . MET A 1 337 ? -21.044 4.468 17.101 1.00 94.81 337 MET A CA 1
ATOM 2748 C C . MET A 1 337 ? -22.109 5.527 17.406 1.00 94.81 337 MET A C 1
ATOM 2750 O O . MET A 1 337 ? -22.030 6.188 18.443 1.00 94.81 337 MET A O 1
ATOM 2754 N N . ILE A 1 338 ? -23.119 5.667 16.541 1.00 95.38 338 ILE A N 1
ATOM 2755 C CA . ILE A 1 338 ? -24.255 6.580 16.743 1.00 95.38 338 ILE A CA 1
ATOM 2756 C C . ILE A 1 338 ? -25.027 6.185 18.007 1.00 95.38 338 ILE A C 1
ATOM 2758 O O . ILE A 1 338 ? -25.312 7.037 18.850 1.00 95.38 338 ILE A O 1
ATOM 2762 N N . PHE A 1 339 ? -25.310 4.893 18.193 1.00 94.19 339 PHE A N 1
ATOM 2763 C CA . PHE A 1 339 ? -26.049 4.420 19.362 1.00 94.19 339 PHE A CA 1
ATOM 2764 C C . PHE A 1 339 ? -25.266 4.603 20.671 1.00 94.19 339 PHE A C 1
ATOM 2766 O O . PHE A 1 339 ? -25.827 5.056 21.670 1.00 94.19 339 PHE A O 1
ATOM 2773 N N . GLY A 1 340 ? -23.956 4.335 20.684 1.00 92.94 340 GLY A N 1
ATOM 2774 C CA . GLY A 1 340 ? -23.133 4.601 21.865 1.00 92.94 340 GLY A CA 1
ATOM 2775 C C . GLY A 1 340 ? -22.974 6.094 22.176 1.00 92.94 340 GLY A C 1
ATOM 2776 O O . GLY A 1 340 ? -22.956 6.460 23.354 1.00 92.94 340 GLY A O 1
ATOM 2777 N N . ALA A 1 341 ? -22.941 6.965 21.159 1.00 93.31 341 ALA A N 1
ATOM 2778 C CA . ALA A 1 341 ? -22.980 8.418 21.342 1.00 93.31 341 ALA A CA 1
ATOM 2779 C C . ALA A 1 341 ? -24.326 8.891 21.926 1.00 93.31 341 ALA A C 1
ATOM 2781 O O . ALA A 1 341 ? -24.333 9.695 22.857 1.00 93.31 341 ALA A O 1
ATOM 2782 N N . PHE A 1 342 ? -25.453 8.338 21.465 1.00 93.44 342 PHE A N 1
ATOM 2783 C CA . PHE A 1 342 ? -26.779 8.600 22.038 1.00 93.44 342 PHE A CA 1
ATOM 2784 C C . PHE A 1 342 ? -26.851 8.220 23.531 1.00 93.44 342 PHE A C 1
ATOM 2786 O O . PHE A 1 342 ? -27.253 9.034 24.361 1.00 93.44 342 PHE A O 1
ATOM 2793 N N . LEU A 1 343 ? -26.360 7.037 23.918 1.00 90.12 343 LEU A N 1
ATOM 2794 C CA . LEU A 1 343 ? -26.300 6.644 25.336 1.00 90.12 343 LEU A CA 1
ATOM 2795 C C . LEU A 1 343 ? -25.362 7.540 26.166 1.00 90.12 343 LEU A C 1
ATOM 2797 O O . LEU A 1 343 ? -25.639 7.820 27.337 1.00 90.12 343 LEU A O 1
ATOM 2801 N N . ALA A 1 344 ? -24.249 7.999 25.583 1.00 89.56 344 ALA A N 1
ATOM 2802 C CA . ALA A 1 344 ? -23.341 8.953 26.221 1.00 89.56 344 ALA A CA 1
ATOM 2803 C C . ALA A 1 344 ? -23.970 10.352 26.383 1.00 89.56 344 ALA A C 1
ATOM 2805 O O . ALA A 1 344 ? -23.595 11.089 27.298 1.00 89.56 344 ALA A O 1
ATOM 2806 N N . TRP A 1 345 ? -24.927 10.722 25.529 1.00 88.75 345 TRP A N 1
ATOM 2807 C CA . TRP A 1 345 ? -25.695 11.962 25.641 1.00 88.75 345 TRP A CA 1
ATOM 2808 C C . TRP A 1 345 ? -26.735 11.885 26.758 1.00 88.75 345 TRP A C 1
ATOM 2810 O O . TRP A 1 345 ? -26.705 12.719 27.664 1.00 88.75 345 TRP A O 1
ATOM 2820 N N . GLU A 1 346 ? -27.582 10.853 26.756 1.00 88.31 346 GLU A N 1
ATOM 2821 C CA . GLU A 1 346 ? -28.615 10.648 27.783 1.00 88.31 346 GLU A CA 1
ATOM 2822 C C . GLU A 1 346 ? -28.017 10.585 29.197 1.00 88.31 346 GLU A C 1
ATOM 2824 O O . GLU A 1 346 ? -28.514 11.198 30.143 1.00 88.31 346 GLU A O 1
ATOM 2829 N N . THR A 1 347 ? -26.872 9.916 29.350 1.00 81.81 347 THR A N 1
ATOM 2830 C CA . THR A 1 347 ? -26.210 9.775 30.657 1.00 81.81 347 THR A CA 1
ATOM 2831 C C . THR A 1 347 ? -25.450 11.025 31.130 1.00 81.81 347 THR A C 1
ATOM 2833 O O . THR A 1 347 ? -25.013 11.062 32.285 1.00 81.81 347 THR A O 1
ATOM 2836 N N . ARG A 1 348 ? -25.315 12.081 30.308 1.00 82.69 348 ARG A N 1
ATOM 2837 C CA . ARG A 1 348 ? -24.423 13.229 30.590 1.00 82.69 348 ARG A CA 1
ATOM 2838 C C . ARG A 1 348 ? -24.812 14.056 31.823 1.00 82.69 348 ARG A C 1
ATOM 2840 O O . ARG A 1 348 ? -23.940 14.637 32.465 1.00 82.69 348 ARG A O 1
ATOM 2847 N N . HIS A 1 349 ? -26.108 14.143 32.135 1.00 73.25 349 HIS A N 1
ATOM 2848 C CA . HIS A 1 349 ? -26.626 14.980 33.226 1.00 73.25 349 HIS A CA 1
ATOM 2849 C C . HIS A 1 349 ? -26.626 14.264 34.588 1.00 73.25 349 HIS A C 1
ATOM 2851 O O . HIS A 1 349 ? -26.945 14.878 35.605 1.00 73.25 349 HIS A O 1
ATOM 2857 N N . VAL A 1 350 ? -26.278 12.972 34.639 1.00 67.69 350 VAL A N 1
ATOM 2858 C CA . VAL A 1 350 ? -26.478 12.142 35.835 1.00 67.69 350 VAL A CA 1
ATOM 2859 C C . VAL A 1 350 ? -25.197 12.013 36.666 1.00 67.69 350 VAL A C 1
ATOM 2861 O O . VAL A 1 350 ? -24.564 10.959 36.755 1.00 67.69 350 VAL A O 1
ATOM 2864 N N . SER A 1 351 ? -24.794 13.117 37.297 1.00 55.16 351 SER A N 1
ATOM 2865 C CA . SER A 1 351 ? -23.559 13.201 38.085 1.00 55.16 351 SER A CA 1
ATOM 2866 C C . SER A 1 351 ? -23.762 12.863 39.570 1.00 55.16 351 SER A C 1
ATOM 2868 O O . SER A 1 351 ? -23.867 13.751 40.417 1.00 55.16 351 SER A O 1
ATOM 2870 N N . ILE A 1 352 ? -23.748 11.572 39.919 1.00 62.06 352 ILE A N 1
ATOM 2871 C CA . ILE A 1 352 ? -23.516 11.149 41.313 1.00 62.06 352 ILE A CA 1
ATOM 2872 C C . ILE A 1 352 ? -22.000 11.223 41.593 1.00 62.06 352 ILE A C 1
ATOM 2874 O O . ILE A 1 352 ? -21.235 10.671 40.800 1.00 62.06 352 ILE A O 1
ATOM 2878 N N . PRO A 1 353 ? -21.520 11.809 42.712 1.00 55.28 353 PRO A N 1
ATOM 2879 C CA . PRO A 1 353 ? -20.080 11.928 42.997 1.00 55.28 353 PRO A CA 1
ATOM 2880 C C . PRO A 1 353 ? -19.315 10.593 42.991 1.00 55.28 353 PRO A C 1
ATOM 2882 O O . PRO A 1 353 ? -18.174 10.525 42.543 1.00 55.28 353 PRO A O 1
ATOM 2885 N N . ALA A 1 354 ? -19.969 9.505 43.412 1.00 56.38 354 ALA A N 1
ATOM 2886 C CA . ALA A 1 354 ? -19.429 8.142 43.373 1.00 56.38 354 ALA A CA 1
ATOM 2887 C C . ALA A 1 354 ? -19.350 7.521 41.958 1.00 56.3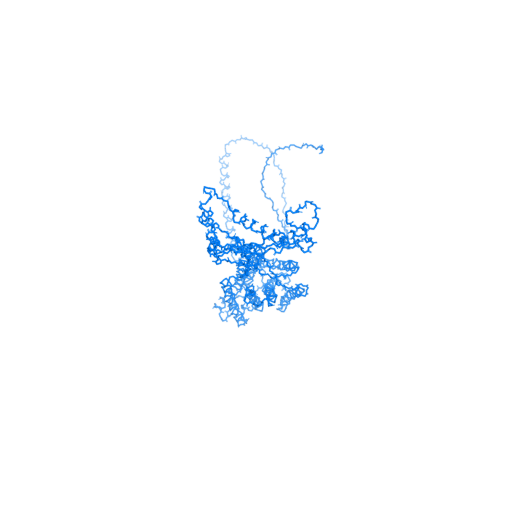8 354 ALA A C 1
ATOM 2889 O O . ALA A 1 354 ? -18.856 6.404 41.817 1.00 56.38 354 ALA A O 1
ATOM 2890 N N . LEU A 1 355 ? -19.849 8.215 40.929 1.00 62.41 355 LEU A N 1
ATOM 2891 C CA . LEU A 1 355 ? -19.973 7.734 39.550 1.00 62.41 355 LEU A CA 1
ATOM 2892 C C . LEU A 1 355 ? -19.358 8.694 38.514 1.00 62.41 355 LEU A C 1
ATOM 2894 O O . LEU A 1 355 ? -19.570 8.503 37.325 1.00 62.41 355 LEU A O 1
ATOM 2898 N N . ASN A 1 356 ? -18.561 9.690 38.925 1.00 69.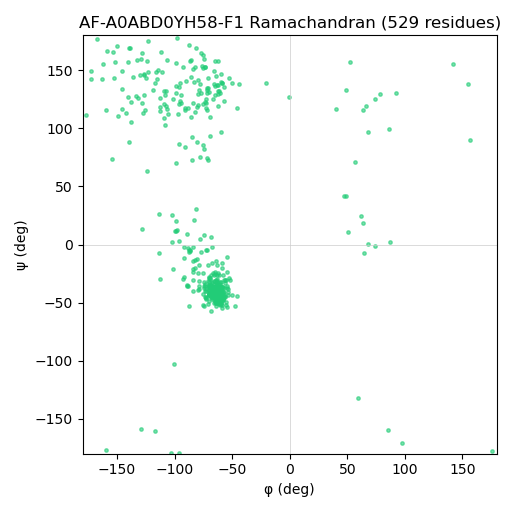00 356 ASN A N 1
ATOM 2899 C CA . ASN A 1 356 ? -17.961 10.696 38.024 1.00 69.00 356 ASN A CA 1
ATOM 2900 C C . ASN A 1 356 ? -17.063 10.092 36.907 1.00 69.00 356 ASN A C 1
ATOM 2902 O O . ASN A 1 356 ? -16.788 10.734 35.898 1.00 69.00 356 ASN A O 1
ATOM 2906 N N . ASP A 1 357 ? -16.654 8.826 37.055 1.00 78.62 357 ASP A N 1
ATOM 2907 C CA . ASP A 1 357 ? -16.042 7.979 36.017 1.00 78.62 357 ASP A CA 1
ATOM 2908 C C . ASP A 1 357 ? -16.901 7.859 34.736 1.00 78.62 357 ASP A C 1
ATOM 2910 O O . ASP A 1 357 ? -16.351 7.759 33.641 1.00 78.62 357 ASP A O 1
ATOM 2914 N N . SER A 1 358 ? -18.237 7.928 34.832 1.00 81.88 358 SER A N 1
ATOM 2915 C CA . SER A 1 358 ? -19.131 7.871 33.663 1.00 81.88 358 SER A CA 1
ATOM 2916 C C . SER A 1 358 ? -18.938 9.054 32.709 1.00 81.88 358 SER A C 1
ATOM 2918 O O . SER A 1 358 ? -18.983 8.865 31.495 1.00 81.88 358 SER A O 1
ATOM 2920 N N . LYS A 1 359 ? -18.652 10.254 33.234 1.00 84.88 359 LYS A N 1
ATOM 2921 C CA . LYS A 1 359 ? -18.453 11.474 32.437 1.00 84.88 359 LYS A CA 1
ATOM 2922 C C . LYS A 1 359 ? -17.232 11.361 31.522 1.00 84.88 359 LYS A C 1
ATOM 2924 O O . LYS A 1 359 ? -17.320 11.690 30.342 1.00 84.88 359 LYS A O 1
ATOM 2929 N N . TYR A 1 360 ? -16.118 10.846 32.045 1.00 89.00 360 TYR A N 1
ATOM 2930 C CA . TYR A 1 360 ? -14.893 10.641 31.266 1.00 89.00 360 TYR A CA 1
ATOM 2931 C C . TYR A 1 360 ? -15.050 9.538 30.210 1.00 89.00 360 TYR A C 1
ATOM 2933 O O . TYR A 1 360 ? -14.528 9.680 29.108 1.00 89.00 360 TYR A O 1
ATOM 2941 N N . VAL A 1 361 ? -15.821 8.483 30.506 1.00 88.19 361 VAL A N 1
ATOM 2942 C CA . VAL A 1 361 ? -16.175 7.441 29.523 1.00 88.19 361 VAL A CA 1
ATOM 2943 C C . VAL A 1 361 ? -17.089 7.997 28.421 1.00 88.19 361 VAL A C 1
ATOM 2945 O O . VAL A 1 361 ? -16.911 7.669 27.253 1.00 88.19 361 VAL A O 1
ATOM 2948 N N . GLY A 1 362 ? -18.033 8.883 28.756 1.00 88.00 362 GLY A N 1
ATOM 2949 C CA . GLY A 1 362 ? -18.839 9.592 27.758 1.00 88.00 362 GLY A CA 1
ATOM 2950 C C . GLY A 1 362 ? -17.977 10.467 26.839 1.00 88.00 362 GLY A C 1
ATOM 2951 O O . GLY A 1 362 ? -18.088 10.379 25.619 1.00 88.00 362 GLY A O 1
ATOM 2952 N N . MET A 1 363 ? -17.049 11.244 27.409 1.00 90.25 363 MET A N 1
ATOM 2953 C CA . MET A 1 363 ? -16.070 12.034 26.644 1.00 90.25 363 MET A CA 1
ATOM 2954 C C . MET A 1 363 ? -15.196 11.166 25.730 1.00 90.25 363 MET A C 1
ATOM 2956 O O . MET A 1 363 ? -14.966 11.533 24.577 1.00 90.25 363 MET A O 1
ATOM 2960 N N . SER A 1 364 ? -14.738 10.003 26.206 1.00 92.56 364 SER A N 1
ATOM 2961 C CA . SER A 1 364 ? -13.917 9.105 25.393 1.00 92.56 364 SER A CA 1
ATOM 2962 C C . SER A 1 364 ? -14.700 8.490 24.227 1.00 92.56 364 SER A C 1
ATOM 2964 O O . SER A 1 364 ? -14.120 8.321 23.159 1.00 92.56 364 SER A O 1
ATOM 2966 N N . VAL A 1 365 ? -16.009 8.237 24.373 1.00 93.94 365 VAL A N 1
ATOM 2967 C CA . VAL A 1 365 ? -16.875 7.814 23.254 1.00 93.94 365 VAL A CA 1
ATOM 2968 C C . VAL A 1 365 ? -16.925 8.883 22.157 1.00 93.94 365 VAL A C 1
ATOM 2970 O O . VAL A 1 365 ? -16.672 8.550 21.002 1.00 93.94 365 VAL A O 1
ATOM 2973 N N . TYR A 1 366 ? -17.165 10.158 22.489 1.00 93.00 366 TYR A N 1
ATOM 2974 C CA . TYR A 1 366 ? -17.179 11.233 21.481 1.00 93.00 366 TYR A CA 1
ATOM 2975 C C . TYR A 1 366 ? -15.831 11.382 20.758 1.00 93.00 366 TYR A C 1
ATOM 2977 O O . TYR A 1 366 ? -15.807 11.549 19.540 1.00 93.00 366 TYR A O 1
ATOM 2985 N N . ASN A 1 367 ? -14.711 11.255 21.483 1.00 93.81 367 ASN A N 1
ATOM 2986 C CA .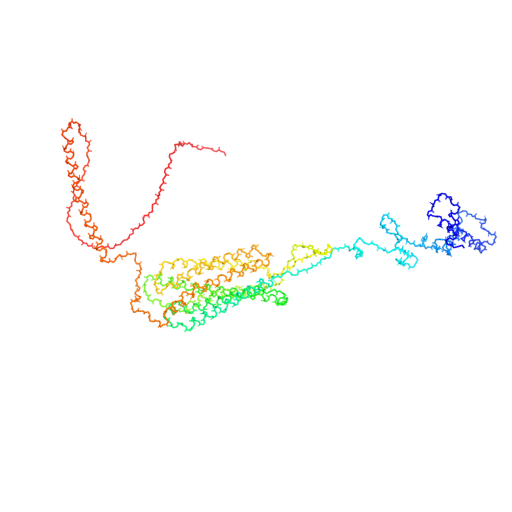 ASN A 1 367 ? -13.374 11.270 20.884 1.00 93.81 367 ASN A CA 1
ATOM 2987 C C . ASN A 1 367 ? -13.175 10.126 19.874 1.00 93.81 367 ASN A C 1
ATOM 2989 O O . ASN A 1 367 ? -12.641 10.356 18.793 1.00 93.81 367 ASN A O 1
ATOM 2993 N N . VAL A 1 368 ? -13.620 8.904 20.196 1.00 94.88 368 VAL A N 1
ATOM 2994 C CA . VAL A 1 368 ? -13.538 7.767 19.260 1.00 94.88 368 VAL A CA 1
ATOM 2995 C C . VAL A 1 368 ? -14.365 8.032 18.007 1.00 94.88 368 VAL A C 1
ATOM 2997 O O . VAL A 1 368 ? -13.845 7.880 16.907 1.00 94.88 368 VAL A O 1
ATOM 3000 N N . VAL A 1 369 ? -15.616 8.478 18.156 1.00 95.00 369 VAL A N 1
ATOM 3001 C CA . VAL A 1 369 ? -16.503 8.744 17.010 1.00 95.00 369 VAL A CA 1
ATOM 3002 C C . VAL A 1 369 ? -15.899 9.791 16.069 1.00 95.00 369 VAL A C 1
ATOM 3004 O O . VAL A 1 369 ? -15.838 9.556 14.864 1.00 95.00 369 VAL A O 1
ATOM 3007 N N . LEU A 1 370 ? -15.381 10.901 16.607 1.00 95.12 370 LEU A N 1
ATOM 3008 C CA . LEU A 1 370 ? -14.730 11.946 15.812 1.00 95.12 370 LEU A CA 1
ATOM 3009 C C . LEU A 1 370 ? -13.509 11.409 15.043 1.00 95.12 370 LEU A C 1
ATOM 3011 O O . LEU A 1 370 ? -13.415 11.591 13.829 1.00 95.12 370 LEU A O 1
ATOM 3015 N N . MET A 1 371 ? -12.604 10.705 15.731 1.00 95.06 371 MET A N 1
ATOM 3016 C CA . MET A 1 371 ? -11.377 10.174 15.122 1.00 95.06 371 MET A CA 1
ATOM 3017 C C . MET A 1 371 ? -11.661 9.091 14.076 1.00 95.06 371 MET A C 1
ATOM 3019 O O . MET A 1 371 ? -10.991 9.047 13.048 1.00 95.06 371 MET A O 1
ATOM 3023 N N . CYS A 1 372 ? -12.673 8.245 14.289 1.00 94.56 372 CYS A N 1
ATOM 3024 C CA . CYS A 1 372 ? -13.068 7.227 13.318 1.00 94.56 372 CYS A CA 1
ATOM 3025 C C . CYS A 1 372 ? -13.688 7.832 12.050 1.00 94.56 372 CYS A C 1
ATOM 3027 O O . CYS A 1 372 ? -13.377 7.362 10.958 1.00 94.56 372 CYS A O 1
ATOM 3029 N N . ILE A 1 373 ? -14.504 8.888 12.166 1.00 94.56 373 ILE A N 1
ATOM 3030 C CA . ILE A 1 373 ? -15.055 9.602 11.000 1.00 94.56 373 ILE A CA 1
ATOM 3031 C C . ILE A 1 373 ? -13.925 10.264 10.194 1.00 94.56 373 ILE A C 1
ATOM 3033 O O . ILE A 1 373 ? -13.852 10.085 8.978 1.00 94.56 373 ILE A O 1
ATOM 3037 N N . MET A 1 374 ? -13.005 10.968 10.864 1.00 94.31 374 MET A N 1
ATOM 3038 C CA . MET A 1 374 ? -11.851 11.602 10.208 1.00 94.31 374 MET A CA 1
ATOM 3039 C C . MET A 1 374 ? -10.921 10.574 9.544 1.00 94.31 374 MET A C 1
ATOM 3041 O O . MET A 1 374 ? -10.510 10.764 8.399 1.00 94.31 374 MET A O 1
ATOM 3045 N N . GLY A 1 375 ? -10.626 9.464 10.227 1.00 93.06 375 GLY A N 1
ATOM 3046 C CA . GLY A 1 375 ? -9.778 8.393 9.698 1.00 93.06 375 GLY A CA 1
ATOM 3047 C C . GLY A 1 375 ? -10.380 7.685 8.483 1.00 93.06 375 GLY A C 1
ATOM 3048 O O . GLY A 1 375 ? -9.667 7.446 7.509 1.00 93.06 375 GLY A O 1
ATOM 3049 N N . ALA A 1 376 ? -11.688 7.406 8.494 1.00 92.50 376 ALA A N 1
ATOM 3050 C CA . ALA A 1 376 ? -12.380 6.810 7.350 1.00 92.50 376 ALA A CA 1
ATOM 3051 C C . ALA A 1 376 ? -12.372 7.742 6.124 1.00 92.50 376 ALA A C 1
ATOM 3053 O O . ALA A 1 376 ? -12.083 7.292 5.016 1.00 92.50 376 ALA A O 1
ATOM 3054 N N . ALA A 1 377 ? -12.612 9.045 6.323 1.00 93.25 377 ALA A N 1
ATOM 3055 C CA . ALA A 1 377 ? -12.557 10.035 5.247 1.00 93.25 377 ALA A CA 1
ATOM 3056 C C . ALA A 1 377 ? -11.152 10.131 4.622 1.00 93.25 377 ALA A C 1
ATOM 3058 O O . ALA A 1 377 ? -11.007 10.046 3.402 1.00 93.25 377 ALA A O 1
ATOM 3059 N N . VAL A 1 378 ? -10.102 10.230 5.446 1.00 93.06 378 VAL A N 1
ATOM 3060 C CA . VAL A 1 378 ? -8.709 10.278 4.966 1.00 93.06 378 VAL A CA 1
ATOM 3061 C C . VAL A 1 378 ? -8.306 8.990 4.245 1.00 93.06 378 VAL A C 1
ATOM 3063 O O . VAL A 1 378 ? -7.667 9.064 3.196 1.00 93.06 378 VAL A O 1
ATOM 3066 N N . SER A 1 379 ? -8.726 7.821 4.741 1.00 89.06 379 SER A N 1
ATOM 3067 C CA . SER A 1 379 ? -8.439 6.534 4.093 1.00 89.06 379 SER A CA 1
ATOM 3068 C C . SER A 1 379 ? -9.054 6.400 2.696 1.00 89.06 379 SER A C 1
ATOM 3070 O O . SER A 1 379 ? -8.534 5.626 1.895 1.00 89.06 379 SER A O 1
ATOM 3072 N N . PHE A 1 380 ? -10.147 7.114 2.405 1.00 88.75 380 PHE A N 1
ATOM 3073 C CA . PHE A 1 380 ? -10.764 7.128 1.078 1.00 88.75 380 PHE A CA 1
ATOM 3074 C C . PHE A 1 380 ? -10.085 8.133 0.135 1.00 88.75 380 PHE A C 1
ATOM 3076 O O . PHE A 1 380 ? -9.867 7.825 -1.031 1.00 88.75 380 PHE A O 1
ATOM 3083 N N . VAL A 1 381 ? -9.715 9.319 0.634 1.00 91.56 381 VAL A N 1
ATOM 3084 C CA . VAL A 1 381 ? -9.149 10.398 -0.198 1.00 91.56 381 VAL A CA 1
ATOM 3085 C C . VAL A 1 381 ? -7.665 10.179 -0.530 1.00 91.56 381 VAL A C 1
ATOM 3087 O O . VAL A 1 381 ? -7.239 10.502 -1.634 1.00 91.56 381 VAL A O 1
ATOM 3090 N N . LEU A 1 382 ? -6.864 9.624 0.389 1.00 89.88 382 LEU A N 1
ATOM 3091 C CA . LEU A 1 382 ? -5.408 9.471 0.215 1.00 89.88 382 LEU A CA 1
ATOM 3092 C C . LEU A 1 382 ? -4.973 8.041 -0.168 1.00 89.88 382 LEU A C 1
ATOM 3094 O O . LEU A 1 382 ? -3.829 7.661 0.076 1.00 89.88 382 LEU A O 1
ATOM 3098 N N . SER A 1 383 ? -5.841 7.235 -0.790 1.00 81.94 383 SER A N 1
ATOM 3099 C CA . SER A 1 383 ? -5.535 5.829 -1.121 1.00 81.94 383 SER A CA 1
ATOM 3100 C C . SER A 1 383 ? -4.283 5.639 -1.991 1.00 81.94 383 SER A C 1
ATOM 3102 O O . SER A 1 383 ? -3.599 4.625 -1.871 1.00 81.94 383 SER A O 1
ATOM 3104 N N . ASP A 1 384 ? -3.963 6.604 -2.856 1.00 85.00 384 ASP A N 1
ATOM 3105 C CA . ASP A 1 384 ? -2.810 6.517 -3.757 1.00 85.00 384 ASP A CA 1
ATOM 3106 C C . ASP A 1 384 ? -1.483 6.948 -3.101 1.00 85.00 384 ASP A C 1
ATOM 3108 O O . ASP A 1 384 ? -0.424 6.472 -3.502 1.00 85.00 384 ASP A O 1
ATOM 3112 N N . GLN A 1 385 ? -1.505 7.776 -2.049 1.00 88.00 385 GLN A N 1
ATOM 3113 C CA . GLN A 1 385 ? -0.288 8.245 -1.373 1.00 88.00 385 GLN A CA 1
ATOM 3114 C C . GLN A 1 385 ? 0.040 7.396 -0.134 1.00 88.00 385 GLN A C 1
ATOM 3116 O O . GLN A 1 385 ? -0.314 7.764 0.987 1.00 88.00 385 GLN A O 1
ATOM 3121 N N . GLN A 1 386 ? 0.768 6.286 -0.318 1.00 87.62 386 GLN A N 1
ATOM 3122 C CA . GLN A 1 386 ? 1.135 5.344 0.759 1.00 87.62 386 GLN A CA 1
ATOM 3123 C C . GLN A 1 386 ? 1.704 6.033 2.016 1.00 87.62 386 GLN A C 1
ATOM 3125 O O . GLN A 1 386 ? 1.175 5.835 3.109 1.00 87.62 386 GLN A O 1
ATOM 3130 N N . ASN A 1 387 ? 2.732 6.882 1.871 1.00 91.62 387 ASN A N 1
ATOM 3131 C CA . ASN A 1 387 ? 3.379 7.570 3.000 1.00 91.62 387 ASN A CA 1
ATOM 3132 C C . ASN A 1 387 ? 2.405 8.444 3.810 1.00 91.62 387 ASN A C 1
ATOM 3134 O O . ASN A 1 387 ? 2.378 8.370 5.039 1.00 91.62 387 ASN A O 1
ATOM 3138 N N . ALA A 1 388 ? 1.598 9.261 3.130 1.00 92.25 388 ALA A N 1
ATOM 3139 C CA . ALA A 1 388 ? 0.665 10.182 3.774 1.00 92.25 388 ALA A CA 1
ATOM 3140 C C . ALA A 1 388 ? -0.538 9.445 4.389 1.00 92.25 388 ALA A C 1
ATOM 3142 O O . ALA A 1 388 ? -0.938 9.747 5.513 1.00 92.25 388 ALA A O 1
ATOM 3143 N N . SER A 1 389 ? -1.065 8.436 3.690 1.00 92.25 389 SER A N 1
ATOM 3144 C CA . SER A 1 389 ? -2.151 7.577 4.170 1.00 92.25 389 SER A CA 1
ATOM 3145 C C . SER A 1 389 ? -1.748 6.818 5.436 1.00 92.25 389 SER A C 1
ATOM 3147 O O . SER A 1 389 ? -2.421 6.924 6.465 1.00 92.25 389 SER A O 1
ATOM 3149 N N . PHE A 1 390 ? -0.593 6.140 5.412 1.00 93.19 390 PHE A N 1
ATOM 3150 C CA . PHE A 1 390 ? -0.057 5.428 6.573 1.00 93.19 390 PHE A CA 1
ATOM 3151 C C . PHE A 1 390 ? 0.175 6.364 7.765 1.00 93.19 390 PHE A C 1
ATOM 3153 O O . PHE A 1 390 ? -0.247 6.043 8.878 1.00 93.19 390 PHE A O 1
ATOM 3160 N N . LEU A 1 391 ? 0.797 7.529 7.538 1.00 95.06 391 LEU A N 1
ATOM 3161 C CA . LEU A 1 391 ? 1.066 8.518 8.582 1.00 95.06 391 LEU A CA 1
ATOM 3162 C C . LEU A 1 391 ? -0.226 8.996 9.258 1.00 95.06 391 LEU A C 1
ATOM 3164 O O . LEU A 1 391 ? -0.344 8.905 10.479 1.00 95.06 391 LEU A O 1
ATOM 3168 N N . LEU A 1 392 ? -1.202 9.478 8.484 1.00 94.94 392 LEU A N 1
ATOM 3169 C CA . LEU A 1 392 ? -2.425 10.067 9.034 1.00 94.94 392 LEU A CA 1
ATOM 3170 C C . LEU A 1 392 ? -3.314 9.028 9.729 1.00 94.94 392 LEU A C 1
ATOM 3172 O O . LEU A 1 392 ? -3.770 9.270 10.847 1.00 94.94 392 LEU A O 1
ATOM 3176 N N . ILE A 1 393 ? -3.519 7.854 9.117 1.00 94.31 393 ILE A N 1
ATOM 3177 C CA . ILE A 1 393 ? -4.321 6.775 9.716 1.00 94.31 393 ILE A CA 1
ATOM 3178 C C . ILE A 1 393 ? -3.682 6.309 11.030 1.00 94.31 393 ILE A C 1
ATOM 3180 O O . ILE A 1 393 ? -4.371 6.197 12.047 1.00 94.31 393 ILE A O 1
ATOM 3184 N N . SER A 1 394 ? -2.361 6.103 11.042 1.00 95.81 394 SER A N 1
ATOM 3185 C CA . SER A 1 394 ? -1.633 5.706 12.251 1.00 95.81 394 SER A CA 1
ATOM 3186 C C . SER A 1 394 ? -1.735 6.764 13.345 1.00 95.81 394 SER A C 1
ATOM 3188 O O . SER A 1 394 ? -2.054 6.428 14.484 1.00 95.81 394 SER A O 1
ATOM 3190 N N . VAL A 1 395 ? -1.535 8.046 13.018 1.00 95.94 395 VAL A N 1
ATOM 3191 C CA . VAL A 1 395 ? -1.657 9.150 13.984 1.00 95.94 395 VAL A CA 1
ATOM 3192 C C . VAL A 1 395 ? -3.062 9.216 14.585 1.00 95.94 395 VAL A C 1
ATOM 3194 O O . VAL A 1 395 ? -3.173 9.320 15.806 1.00 95.94 395 VAL A O 1
ATOM 3197 N N . PHE A 1 396 ? -4.131 9.079 13.793 1.00 96.06 396 PHE A N 1
ATOM 3198 C CA . PHE A 1 396 ? -5.495 9.061 14.336 1.00 96.06 396 PHE A CA 1
ATOM 3199 C C . PHE A 1 396 ? -5.753 7.858 15.253 1.00 96.06 396 PHE A C 1
ATOM 3201 O O . PHE A 1 396 ? -6.346 8.035 16.318 1.00 96.06 396 PHE A O 1
ATOM 3208 N N . ILE A 1 397 ? -5.275 6.656 14.905 1.00 96.12 397 ILE A N 1
ATOM 3209 C CA . ILE A 1 397 ? -5.405 5.467 15.768 1.00 96.12 397 ILE A CA 1
ATOM 3210 C C . ILE A 1 397 ? -4.636 5.669 17.083 1.00 96.12 397 ILE A C 1
ATOM 3212 O O . ILE A 1 397 ? -5.199 5.460 18.160 1.00 96.12 397 ILE A O 1
ATOM 3216 N N . LEU A 1 398 ? -3.380 6.127 17.017 1.00 96.69 398 LEU A N 1
ATOM 3217 C CA . LEU A 1 398 ? -2.545 6.392 18.193 1.00 96.69 398 LEU A CA 1
ATOM 3218 C C . LEU A 1 398 ? -3.154 7.475 19.095 1.00 96.69 398 LEU A C 1
ATOM 3220 O O . LEU A 1 398 ? -3.240 7.287 20.308 1.00 96.69 398 LEU A O 1
ATOM 3224 N N . PHE A 1 399 ? -3.618 8.588 18.526 1.00 96.38 399 PHE A N 1
ATOM 3225 C CA . PHE A 1 399 ? -4.242 9.689 19.265 1.00 96.38 399 PHE A CA 1
ATOM 3226 C C . PHE A 1 399 ? -5.569 9.262 19.913 1.00 96.38 399 PHE A C 1
ATOM 3228 O O . PHE A 1 399 ? -5.823 9.540 21.085 1.00 96.38 399 PHE A O 1
ATOM 3235 N N . CYS A 1 400 ? -6.387 8.492 19.191 1.00 96.06 400 CYS A N 1
ATOM 3236 C CA . CYS A 1 400 ? -7.622 7.918 19.714 1.00 96.06 400 CYS A CA 1
ATOM 3237 C C . CYS A 1 400 ? -7.363 6.960 20.895 1.00 96.06 400 CYS A C 1
ATOM 3239 O O . CYS A 1 400 ? -7.970 7.104 21.963 1.00 96.06 400 CYS A O 1
ATOM 3241 N N . ALA A 1 401 ? -6.429 6.016 20.744 1.00 96.00 401 ALA A N 1
ATOM 3242 C CA . ALA A 1 401 ? -6.090 5.032 21.774 1.00 96.00 401 ALA A CA 1
ATOM 3243 C C . ALA A 1 401 ? -5.393 5.659 23.000 1.00 96.00 401 ALA A C 1
ATOM 3245 O O . ALA A 1 401 ? -5.649 5.256 24.137 1.00 96.00 401 ALA A O 1
ATOM 3246 N N . THR A 1 402 ? -4.550 6.678 22.805 1.00 96.12 402 THR A N 1
ATOM 3247 C CA . THR A 1 402 ? -3.891 7.383 23.919 1.00 96.12 402 THR A CA 1
ATOM 3248 C C . THR A 1 402 ? -4.884 8.226 24.712 1.00 96.12 402 THR A C 1
ATOM 3250 O O . THR A 1 402 ? -4.948 8.077 25.932 1.00 96.12 402 THR A O 1
ATOM 3253 N N . ILE A 1 403 ? -5.720 9.041 24.056 1.00 95.62 403 ILE A N 1
ATOM 3254 C CA . ILE A 1 403 ? -6.719 9.876 24.745 1.00 95.62 403 ILE A CA 1
ATOM 3255 C C . ILE A 1 403 ? -7.761 9.029 25.477 1.00 95.62 403 ILE A C 1
ATOM 3257 O O . ILE A 1 403 ? -8.103 9.343 26.617 1.00 95.62 403 ILE A O 1
ATOM 3261 N N . THR A 1 404 ? -8.248 7.942 24.873 1.00 94.25 404 THR A N 1
ATOM 3262 C CA . THR A 1 404 ? -9.210 7.044 25.539 1.00 94.25 404 THR A CA 1
ATOM 3263 C C . THR A 1 404 ? -8.618 6.425 26.808 1.00 94.25 404 THR A C 1
ATOM 3265 O O . THR A 1 404 ? -9.260 6.475 27.859 1.00 94.25 404 THR A O 1
ATOM 3268 N N . LEU A 1 405 ? -7.372 5.934 26.768 1.00 94.19 405 LEU A N 1
ATOM 3269 C CA . LEU A 1 405 ? -6.674 5.466 27.970 1.00 94.19 405 LEU A CA 1
ATOM 3270 C C . LEU A 1 405 ? -6.469 6.590 28.995 1.00 94.19 405 LEU A C 1
ATOM 3272 O O . LEU A 1 405 ? -6.726 6.391 30.183 1.00 94.19 405 LEU A O 1
ATOM 3276 N N . TRP A 1 406 ? -6.048 7.781 28.570 1.00 94.19 406 TRP A N 1
ATOM 3277 C CA . TRP A 1 406 ? -5.800 8.891 29.490 1.00 94.19 406 TRP A CA 1
ATOM 3278 C C . TRP A 1 406 ? -7.079 9.343 30.203 1.00 94.19 406 TRP A C 1
ATOM 3280 O O . TRP A 1 406 ? -7.103 9.379 31.434 1.00 94.19 406 TRP A O 1
ATOM 3290 N N . LEU A 1 407 ? -8.168 9.589 29.468 1.00 92.69 407 LEU A N 1
ATOM 3291 C CA . LEU A 1 407 ? -9.462 9.977 30.042 1.00 92.69 407 LEU A CA 1
ATOM 3292 C C . LEU A 1 407 ? -10.011 8.914 31.003 1.00 92.69 407 LEU A C 1
ATOM 3294 O O . LEU A 1 407 ? -10.510 9.251 32.076 1.00 92.69 407 LEU A O 1
ATOM 3298 N N . VAL A 1 408 ? -9.901 7.627 30.656 1.00 90.94 408 VAL A N 1
ATOM 3299 C CA . VAL A 1 408 ? -10.467 6.545 31.475 1.00 90.94 408 VAL A CA 1
ATOM 3300 C C . VAL A 1 408 ? -9.588 6.209 32.689 1.00 90.94 408 VAL A C 1
ATOM 3302 O O . VAL A 1 408 ? -10.138 5.825 33.723 1.00 90.94 408 VAL A O 1
ATOM 3305 N N . PHE A 1 409 ? -8.258 6.346 32.635 1.00 90.31 409 PHE A N 1
ATOM 3306 C CA . PHE A 1 409 ? -7.365 5.854 33.701 1.00 90.31 409 PHE A CA 1
ATOM 3307 C C . PHE A 1 409 ? -6.626 6.930 34.503 1.00 90.31 409 PHE A C 1
ATOM 3309 O O . PHE A 1 409 ? -6.404 6.709 35.697 1.00 90.31 409 PHE A O 1
ATOM 3316 N N . VAL A 1 410 ? -6.303 8.099 33.939 1.00 90.25 410 VAL A N 1
ATOM 3317 C CA . VAL A 1 410 ? -5.576 9.153 34.680 1.00 90.25 410 VAL A CA 1
ATOM 3318 C C . VAL A 1 410 ? -6.364 9.655 35.900 1.00 90.25 410 VAL A C 1
ATOM 3320 O O . VAL A 1 410 ? -5.776 9.671 36.985 1.00 90.25 410 VAL A O 1
ATOM 3323 N N . PRO A 1 411 ? -7.683 9.953 35.825 1.00 88.25 411 PRO A N 1
ATOM 3324 C CA . PRO A 1 411 ? -8.453 10.349 37.009 1.00 88.25 411 PRO A CA 1
ATOM 3325 C C . PRO A 1 411 ? -8.425 9.286 38.118 1.00 88.25 411 PRO A C 1
ATOM 3327 O O . PRO A 1 411 ? -8.317 9.616 39.299 1.00 88.25 411 PRO A O 1
ATOM 3330 N N . LYS A 1 412 ? -8.447 7.998 37.741 1.00 85.88 412 LYS A N 1
ATOM 3331 C CA . LYS A 1 412 ? -8.388 6.872 38.686 1.00 85.88 412 LYS A CA 1
ATOM 3332 C C . LYS A 1 412 ? -7.028 6.765 39.372 1.00 85.88 412 LYS A C 1
ATOM 3334 O O . LYS A 1 412 ? -6.977 6.495 40.569 1.00 85.88 412 LYS A O 1
ATOM 3339 N N . LEU A 1 413 ? -5.940 6.971 38.629 1.00 87.06 413 LEU A N 1
ATOM 3340 C CA . LEU A 1 413 ? -4.580 6.910 39.162 1.00 87.06 413 LEU A CA 1
ATOM 3341 C C . LEU A 1 413 ? -4.283 8.090 40.100 1.00 87.06 413 LEU A C 1
ATOM 3343 O O . LEU A 1 413 ? -3.666 7.895 41.146 1.00 87.06 413 LEU A O 1
ATOM 3347 N N . VAL A 1 414 ? -4.766 9.292 39.765 1.00 86.94 414 VAL A N 1
ATOM 3348 C CA . VAL A 1 414 ? -4.652 10.483 40.624 1.00 86.94 414 VAL A CA 1
ATOM 3349 C C . VAL A 1 414 ? -5.405 10.283 41.941 1.00 86.94 414 VAL A C 1
ATOM 3351 O O . VAL A 1 414 ? -4.841 10.539 43.004 1.00 86.94 414 VAL A O 1
ATOM 3354 N N . GLU A 1 415 ? -6.640 9.776 41.894 1.00 83.31 415 GLU A N 1
ATOM 3355 C CA . GLU A 1 415 ? -7.433 9.532 43.104 1.00 83.31 415 GLU A CA 1
ATOM 3356 C C . GLU A 1 415 ? -6.829 8.417 43.975 1.00 83.31 415 GLU A C 1
ATOM 3358 O O . GLU A 1 415 ? -6.719 8.564 45.192 1.00 83.31 415 GLU A O 1
ATOM 3363 N N . LEU A 1 416 ? -6.329 7.339 43.357 1.00 83.75 416 LEU A N 1
ATOM 3364 C CA . LEU A 1 416 ? -5.616 6.269 44.060 1.00 83.75 416 LEU A CA 1
ATOM 3365 C C . LEU A 1 416 ? -4.324 6.770 44.735 1.00 83.75 416 LEU A C 1
ATOM 3367 O O . LEU A 1 416 ? -4.005 6.330 45.838 1.00 83.75 416 LEU A O 1
ATOM 3371 N N . ARG A 1 417 ? -3.595 7.703 44.101 1.00 84.44 417 ARG A N 1
ATOM 3372 C CA . ARG A 1 417 ? -2.398 8.336 44.684 1.00 84.44 417 ARG A CA 1
ATOM 3373 C C . ARG A 1 417 ? -2.746 9.277 45.841 1.00 84.44 417 ARG A C 1
ATOM 3375 O O . ARG A 1 417 ? -1.966 9.362 46.785 1.00 84.44 417 ARG A O 1
ATOM 3382 N N . ARG A 1 418 ? -3.888 9.973 45.780 1.00 83.38 418 ARG A N 1
ATOM 3383 C CA . ARG A 1 418 ? -4.379 10.835 46.870 1.00 83.38 418 ARG A CA 1
ATOM 3384 C C . ARG A 1 418 ? -4.851 10.029 48.081 1.00 83.38 418 ARG A C 1
ATOM 3386 O O . ARG A 1 418 ? -4.535 10.408 49.201 1.00 83.38 418 ARG A O 1
ATOM 3393 N N . ASN A 1 419 ? -5.563 8.923 47.860 1.00 75.75 419 ASN A N 1
ATOM 3394 C CA . ASN A 1 419 ? -6.229 8.148 48.913 1.00 75.75 419 ASN A CA 1
ATOM 3395 C C . ASN A 1 419 ? -5.799 6.659 48.939 1.00 75.75 419 ASN A C 1
ATOM 3397 O O . ASN A 1 419 ? -6.636 5.766 48.760 1.00 75.75 419 ASN A O 1
ATOM 3401 N N . PRO A 1 420 ? -4.512 6.344 49.209 1.00 68.62 420 PRO A N 1
ATOM 3402 C CA . PRO A 1 420 ? -3.976 4.981 49.100 1.00 68.62 420 PRO A CA 1
ATOM 3403 C C . PRO A 1 420 ? -4.576 3.972 50.096 1.00 68.62 420 PRO A C 1
ATOM 3405 O O . PRO A 1 420 ? -4.577 2.772 49.823 1.00 68.62 420 PRO A O 1
ATOM 3408 N N . GLN A 1 421 ? -5.111 4.430 51.235 1.00 60.69 421 GLN A N 1
ATOM 3409 C CA . GLN A 1 421 ? -5.698 3.556 52.262 1.00 60.69 421 GLN A CA 1
ATOM 3410 C C . GLN A 1 421 ? -7.187 3.225 52.038 1.00 60.69 421 GLN A C 1
ATOM 3412 O O . GLN A 1 421 ? -7.746 2.418 52.774 1.00 60.69 421 GLN A O 1
ATOM 3417 N N . GLY A 1 422 ? -7.860 3.823 51.045 1.00 56.47 422 GLY A N 1
ATOM 3418 C CA . GLY A 1 422 ? -9.266 3.520 50.725 1.00 56.47 422 GLY A CA 1
ATOM 3419 C C . GLY A 1 422 ? -10.309 3.950 51.775 1.00 56.47 422 GLY A C 1
ATOM 3420 O O . GLY A 1 422 ? -11.509 3.751 51.560 1.00 56.47 422 GLY A O 1
ATOM 3421 N N . VAL A 1 423 ? -9.881 4.568 52.882 1.00 50.03 423 VAL A N 1
ATOM 3422 C CA . VAL A 1 423 ? -10.743 5.113 53.942 1.00 50.03 423 VAL A CA 1
ATOM 3423 C C . VAL A 1 423 ? -11.328 6.456 53.495 1.00 50.03 423 VAL A C 1
ATOM 3425 O O . VAL A 1 423 ? -10.911 7.521 53.937 1.00 50.03 423 VAL A O 1
ATOM 3428 N N . ILE A 1 424 ? -12.313 6.408 52.596 1.00 54.53 424 ILE A N 1
ATOM 3429 C CA . ILE A 1 424 ? -13.180 7.566 52.351 1.00 54.53 424 ILE A CA 1
ATOM 3430 C C . ILE A 1 424 ? -14.107 7.713 53.557 1.00 54.53 424 ILE A C 1
ATOM 3432 O O . ILE A 1 424 ? -14.810 6.766 53.927 1.00 54.53 424 ILE A O 1
ATOM 3436 N N . ASP A 1 425 ? -14.087 8.905 54.146 1.00 42.09 425 ASP A N 1
ATOM 3437 C CA . ASP A 1 425 ? -14.773 9.243 55.387 1.00 42.09 425 ASP A CA 1
ATOM 3438 C C . ASP A 1 425 ? -16.277 8.890 55.357 1.00 42.09 425 ASP A C 1
ATOM 3440 O O . ASP A 1 425 ? -16.963 9.000 54.332 1.00 42.09 425 ASP A O 1
ATOM 3444 N N . LYS A 1 426 ? -16.814 8.437 56.497 1.00 42.97 426 LYS A N 1
ATOM 3445 C CA . LYS A 1 426 ? -18.114 7.739 56.598 1.00 42.97 426 LYS A CA 1
ATOM 3446 C C . LYS A 1 426 ? -19.341 8.613 56.279 1.00 42.97 426 LYS A C 1
ATOM 3448 O O . LYS A 1 426 ? -20.459 8.098 56.290 1.00 42.97 426 LYS A O 1
ATOM 3453 N N . ARG A 1 427 ? -19.168 9.908 55.981 1.00 39.69 427 ARG A N 1
ATOM 3454 C CA . ARG A 1 427 ? -20.267 10.866 55.749 1.00 39.69 427 ARG A CA 1
ATOM 3455 C C . ARG A 1 427 ? -20.980 10.729 54.402 1.00 39.69 427 ARG A C 1
ATOM 3457 O O . ARG A 1 427 ? -22.157 11.070 54.331 1.00 39.69 427 ARG A O 1
ATOM 3464 N N . VAL A 1 428 ? -20.355 10.183 53.354 1.00 42.09 428 VAL A N 1
ATOM 3465 C CA . VAL A 1 428 ? -21.036 10.012 52.049 1.00 42.09 428 VAL A CA 1
ATOM 3466 C C . VAL A 1 428 ? -21.840 8.706 52.018 1.00 42.09 428 VAL A C 1
ATOM 3468 O O . VAL A 1 428 ? -21.485 7.717 51.365 1.00 42.09 428 VAL A O 1
ATOM 3471 N N . ARG A 1 429 ? -22.964 8.700 52.744 1.00 34.09 429 ARG A N 1
ATOM 3472 C CA . ARG A 1 429 ? -24.011 7.685 52.587 1.00 34.09 429 ARG A CA 1
ATOM 3473 C C . ARG A 1 429 ? -24.680 7.903 51.230 1.00 34.09 429 ARG A C 1
ATOM 3475 O O . ARG A 1 429 ? -25.410 8.867 51.043 1.00 34.09 429 ARG A O 1
ATOM 3482 N N . ALA A 1 430 ? -24.452 6.984 50.295 1.00 40.91 430 ALA A N 1
ATOM 3483 C CA . ALA A 1 430 ? -25.119 6.975 48.996 1.00 40.91 430 ALA A CA 1
ATOM 3484 C C . ALA A 1 430 ? -26.601 6.569 49.139 1.00 40.91 430 ALA A C 1
ATOM 3486 O O . ALA A 1 430 ? -26.989 5.450 48.809 1.00 40.91 430 ALA A O 1
ATOM 3487 N N . THR A 1 431 ? -27.433 7.475 49.656 1.00 36.50 431 THR A N 1
ATOM 3488 C CA . THR A 1 431 ? -28.884 7.409 49.462 1.00 36.50 431 THR A CA 1
ATOM 3489 C C . THR A 1 431 ? -29.198 7.762 48.017 1.00 36.50 431 THR A C 1
ATOM 3491 O O . THR A 1 431 ? -28.985 8.896 47.593 1.00 36.50 431 THR A O 1
ATOM 3494 N N . LEU A 1 432 ? -29.747 6.794 47.285 1.00 40.19 432 LEU A N 1
ATOM 3495 C CA . LEU A 1 432 ? -30.475 7.041 46.047 1.00 40.19 432 LEU A CA 1
ATOM 3496 C C . LEU A 1 432 ? -31.668 7.954 46.367 1.00 40.19 432 LEU A C 1
ATOM 3498 O O . LEU A 1 432 ? -32.709 7.488 46.822 1.00 40.19 432 LEU A O 1
ATOM 3502 N N . ARG A 1 433 ? -31.511 9.259 46.146 1.00 32.19 433 ARG A N 1
ATOM 3503 C CA . ARG A 1 433 ? -32.631 10.157 45.866 1.00 32.19 433 ARG A CA 1
ATOM 3504 C C . ARG A 1 433 ? -32.470 10.623 44.421 1.00 32.19 433 ARG A C 1
ATOM 3506 O O . ARG A 1 433 ? -31.386 11.112 44.094 1.00 32.19 433 ARG A O 1
ATOM 3513 N N . PRO A 1 434 ? -33.488 10.472 43.555 1.00 32.91 434 PRO A N 1
ATOM 3514 C CA . PRO A 1 434 ? -33.472 11.157 42.274 1.00 32.91 434 PRO A CA 1
ATOM 3515 C C . PRO A 1 434 ? -33.395 12.662 42.540 1.00 32.91 434 PRO A C 1
ATOM 3517 O O . PRO A 1 434 ? -34.016 13.173 43.477 1.00 32.91 434 PRO A O 1
ATOM 3520 N N . MET A 1 435 ? -32.606 13.367 41.734 1.00 33.72 435 MET A N 1
ATOM 3521 C CA . MET A 1 435 ? -32.475 14.815 41.832 1.00 33.72 435 MET A CA 1
ATOM 3522 C C . MET A 1 435 ? -33.742 15.463 41.265 1.00 33.72 435 MET A C 1
ATOM 3524 O O . MET A 1 435 ? -33.781 15.885 40.112 1.00 33.72 435 MET A O 1
ATOM 3528 N N . SER A 1 436 ? -34.792 15.536 42.088 1.00 35.03 436 SER A N 1
ATOM 3529 C CA . SER A 1 436 ? -35.847 16.530 41.892 1.00 35.03 436 SER A CA 1
ATOM 3530 C C . SER A 1 436 ? -35.183 17.894 41.717 1.00 35.03 436 SER A C 1
ATOM 3532 O O . SER A 1 436 ? -34.235 18.206 42.445 1.00 35.03 436 SER A O 1
ATOM 3534 N N . LYS A 1 437 ? -35.691 18.702 40.775 1.00 38.66 437 LYS A N 1
ATOM 3535 C CA . LYS A 1 437 ? -35.261 20.095 40.577 1.00 38.66 437 LYS A CA 1
ATOM 3536 C C . LYS A 1 437 ? -35.148 20.804 41.930 1.00 38.66 437 LYS A C 1
ATOM 3538 O O . LYS A 1 437 ? -35.980 20.578 42.811 1.00 38.66 437 LYS A O 1
ATOM 3543 N N . GLY A 1 438 ? -34.085 21.598 42.073 1.00 39.41 438 GLY A N 1
ATOM 3544 C CA . GLY A 1 438 ? -33.564 22.063 43.356 1.00 39.41 438 GLY A CA 1
ATOM 3545 C C . GLY A 1 438 ? -34.635 22.575 44.315 1.00 39.41 438 GLY A C 1
ATOM 3546 O O . GLY A 1 438 ? -35.295 23.575 44.048 1.00 39.41 438 GLY A O 1
ATOM 3547 N N . ARG A 1 439 ? -34.755 21.898 45.457 1.00 38.28 439 ARG A N 1
ATOM 3548 C CA . ARG A 1 439 ? -35.391 22.442 46.656 1.00 38.28 439 ARG A CA 1
ATOM 3549 C C . ARG A 1 439 ? -34.273 23.155 47.430 1.00 38.28 439 ARG A C 1
ATOM 3551 O O . ARG A 1 439 ? -33.312 22.466 47.777 1.00 38.28 439 ARG A O 1
ATOM 3558 N N . PRO A 1 440 ? -34.332 24.482 47.645 1.00 45.56 440 PRO A N 1
ATOM 3559 C CA . PRO A 1 440 ? -33.374 25.157 48.514 1.00 45.56 440 PRO A CA 1
ATOM 3560 C C . PRO A 1 440 ? -33.494 24.608 49.939 1.00 45.56 440 PRO A C 1
ATOM 3562 O O . PRO A 1 440 ? -34.535 24.041 50.294 1.00 45.56 440 PRO A O 1
ATOM 3565 N N . ASP A 1 441 ? -32.441 24.766 50.740 1.00 45.38 441 ASP A N 1
ATOM 3566 C CA . ASP A 1 441 ? -32.461 24.327 52.134 1.00 45.38 441 ASP A CA 1
ATOM 3567 C C . ASP A 1 441 ? -33.618 25.003 52.879 1.00 45.38 441 ASP A C 1
ATOM 3569 O O . ASP A 1 441 ? -33.863 26.198 52.702 1.00 45.38 441 ASP A O 1
ATOM 3573 N N . GLY A 1 442 ? -34.361 24.234 53.681 1.00 55.69 442 GLY A N 1
ATOM 3574 C CA . GLY A 1 442 ? -35.638 24.691 54.245 1.00 55.69 442 GLY A CA 1
ATOM 3575 C C . GLY A 1 442 ? -35.503 25.979 55.061 1.00 55.69 442 GLY A C 1
ATOM 3576 O O . GLY A 1 442 ? -36.342 26.866 54.939 1.00 55.69 442 GLY A O 1
ATOM 3577 N N . SER A 1 443 ? -34.402 26.112 55.805 1.00 57.59 443 SER A N 1
ATOM 3578 C CA . SER A 1 443 ? -34.081 27.305 56.589 1.00 57.59 443 SER A CA 1
ATOM 3579 C C . SER A 1 443 ? -33.707 28.512 55.726 1.00 57.59 443 SER A C 1
ATOM 3581 O O . SER A 1 443 ? -34.187 29.606 55.998 1.00 57.59 443 SER A O 1
ATOM 3583 N N . GLU A 1 444 ? -32.904 28.336 54.666 1.00 56.31 444 GLU A N 1
ATOM 3584 C CA . GLU A 1 444 ? -32.548 29.452 53.775 1.00 56.31 444 GLU A CA 1
ATOM 3585 C C . GLU A 1 444 ? -33.779 29.914 52.981 1.00 56.31 444 GLU A C 1
ATOM 3587 O O . GLU A 1 444 ? -33.988 31.109 52.792 1.00 56.31 444 GLU A O 1
ATOM 3592 N N . LEU A 1 445 ? -34.648 28.986 52.561 1.00 62.03 445 LEU A N 1
ATOM 3593 C CA . LEU A 1 445 ? -35.899 29.336 51.893 1.00 62.03 445 LEU A CA 1
ATOM 3594 C C . LEU A 1 445 ? -36.870 30.063 52.832 1.00 62.03 445 LEU A C 1
ATOM 3596 O O . LEU A 1 445 ? -37.478 31.044 52.411 1.00 62.03 445 LEU A O 1
ATOM 3600 N N . GLU A 1 446 ? -37.017 29.626 54.086 1.00 70.06 446 GLU A N 1
ATOM 3601 C CA . GLU A 1 446 ? -37.827 30.345 55.079 1.00 70.06 446 GLU A CA 1
ATOM 3602 C C . GLU A 1 446 ? -37.272 31.742 55.371 1.00 70.06 446 GLU A C 1
ATOM 3604 O O . GLU A 1 446 ? -38.049 32.696 55.452 1.00 70.06 446 GLU A O 1
ATOM 3609 N N . GLU A 1 447 ? -35.950 31.892 55.464 1.00 74.31 447 GLU A N 1
ATOM 3610 C CA . GLU A 1 447 ? -35.288 33.180 55.671 1.00 74.31 447 GLU A CA 1
ATOM 3611 C C . GLU A 1 447 ? -35.499 34.115 54.470 1.00 74.31 447 GLU A C 1
ATOM 3613 O O . GLU A 1 447 ? -36.040 35.208 54.638 1.00 74.31 447 GLU A O 1
ATOM 3618 N N . ARG A 1 448 ? -35.251 33.645 53.239 1.00 73.81 448 ARG A N 1
ATOM 3619 C CA . ARG A 1 448 ? -35.520 34.394 51.993 1.00 73.81 448 ARG A CA 1
ATOM 3620 C C . ARG A 1 448 ? -37.001 34.759 51.842 1.00 73.81 448 ARG A C 1
ATOM 3622 O O . ARG A 1 448 ? -37.326 35.855 51.390 1.00 73.81 448 ARG A O 1
ATOM 3629 N N . VAL A 1 449 ? -37.926 33.874 52.229 1.00 75.56 449 VAL A N 1
ATOM 3630 C CA . VAL A 1 449 ? -39.378 34.147 52.220 1.00 75.56 449 VAL A CA 1
ATOM 3631 C C . VAL A 1 449 ? -39.763 35.158 53.304 1.00 75.56 449 VAL A C 1
ATOM 3633 O O . VAL A 1 449 ? -40.656 35.980 53.082 1.00 75.56 449 VAL A O 1
ATOM 3636 N N . ARG A 1 450 ? -39.098 35.148 54.464 1.00 79.94 450 ARG A N 1
ATOM 3637 C CA . ARG A 1 450 ? -39.297 36.127 55.541 1.00 79.94 450 ARG A CA 1
ATOM 3638 C C . ARG A 1 450 ? -38.763 37.506 55.151 1.00 79.94 450 ARG A C 1
ATOM 3640 O O . ARG A 1 450 ? -39.477 38.491 55.341 1.00 79.94 450 ARG A O 1
ATOM 3647 N N . GLU A 1 451 ? -37.582 37.576 54.543 1.00 84.25 451 GLU A N 1
ATOM 3648 C CA . GLU A 1 451 ? -37.030 38.799 53.950 1.00 84.25 451 GLU A CA 1
ATOM 3649 C C . GLU A 1 451 ? -37.937 39.337 52.841 1.00 84.25 451 GLU A C 1
ATOM 3651 O O . GLU A 1 451 ? -38.317 40.507 52.877 1.00 84.25 451 GLU A O 1
ATOM 3656 N N . ALA A 1 452 ? -38.377 38.483 51.910 1.00 78.69 452 ALA A N 1
ATOM 3657 C CA . ALA A 1 452 ? -39.292 38.868 50.839 1.00 78.69 452 ALA A CA 1
ATOM 3658 C C . ALA A 1 452 ? -40.639 39.379 51.380 1.00 78.69 452 ALA A C 1
ATOM 3660 O O . ALA A 1 452 ? -41.141 40.395 50.900 1.00 78.69 452 ALA A O 1
ATOM 3661 N N . LYS A 1 453 ? -41.214 38.744 52.414 1.00 80.44 453 LYS A N 1
ATOM 3662 C CA . LYS A 1 453 ? -42.421 39.248 53.098 1.00 80.44 453 LYS A CA 1
ATOM 3663 C C . LYS A 1 453 ? -42.174 40.606 53.762 1.00 80.44 453 LYS A C 1
ATOM 3665 O O . LYS A 1 453 ? -43.011 41.497 53.621 1.00 80.44 453 LYS A O 1
ATOM 3670 N N . GLY A 1 454 ? -41.034 40.789 54.430 1.00 86.00 454 GLY A N 1
ATOM 3671 C CA . GLY A 1 454 ? -40.648 42.065 55.040 1.00 86.00 454 GLY A CA 1
ATOM 3672 C C . GLY A 1 454 ? -40.463 43.183 54.008 1.00 86.00 454 GLY A C 1
ATOM 3673 O O . GLY A 1 454 ? -40.992 44.280 54.183 1.00 86.00 454 GLY A O 1
ATOM 3674 N N . ALA A 1 455 ? -39.786 42.896 52.895 1.00 85.38 455 ALA A N 1
ATOM 3675 C CA . ALA A 1 455 ? -39.624 43.822 51.779 1.00 85.38 455 ALA A CA 1
ATOM 3676 C C . ALA A 1 455 ? -40.974 44.175 51.134 1.00 85.38 455 ALA A C 1
ATOM 3678 O O . ALA A 1 455 ? -41.259 45.348 50.923 1.00 85.38 455 ALA A O 1
ATOM 3679 N N . ASN A 1 456 ? -41.844 43.192 50.890 1.00 84.25 456 ASN A N 1
ATOM 3680 C CA . ASN A 1 456 ? -43.165 43.411 50.293 1.00 84.25 456 ASN A CA 1
ATOM 3681 C C . ASN A 1 456 ? -44.080 44.247 51.219 1.00 84.25 456 ASN A C 1
ATOM 3683 O O . ASN A 1 456 ? -44.787 45.137 50.757 1.00 84.25 456 ASN A O 1
ATOM 3687 N N . GLN A 1 457 ? -43.995 44.064 52.544 1.00 84.19 457 GLN A N 1
ATOM 3688 C CA . GLN A 1 457 ? -44.660 44.948 53.513 1.00 84.19 457 GLN A CA 1
ATOM 3689 C C . GLN A 1 457 ? -44.103 46.383 53.504 1.00 84.19 457 GLN A C 1
ATOM 3691 O O . GLN A 1 457 ? -44.886 47.328 53.598 1.00 84.19 457 GLN A O 1
ATOM 3696 N N . ARG A 1 458 ? -42.781 46.569 53.364 1.00 88.06 458 ARG A N 1
ATOM 3697 C CA . ARG A 1 458 ? -42.169 47.906 53.214 1.00 88.06 458 ARG A CA 1
ATOM 3698 C C . ARG A 1 458 ? -42.623 48.586 51.923 1.00 88.06 458 ARG A C 1
ATOM 3700 O O . ARG A 1 458 ? -43.069 49.726 51.981 1.00 88.06 458 ARG A O 1
ATOM 3707 N N . TRP A 1 459 ? -42.588 47.874 50.796 1.00 84.25 459 TRP A N 1
ATOM 3708 C CA . TRP A 1 459 ? -43.070 48.384 49.511 1.00 84.25 459 TRP A CA 1
ATOM 3709 C C . TRP A 1 459 ? -44.551 48.751 49.557 1.00 84.25 459 TRP A C 1
ATOM 3711 O O . TRP A 1 459 ? -44.898 49.824 49.090 1.00 84.25 459 TRP A O 1
ATOM 3721 N N . ARG A 1 460 ? -45.414 47.942 50.190 1.00 85.12 460 ARG A N 1
ATOM 3722 C CA . ARG A 1 460 ? -46.834 48.291 50.391 1.00 85.12 460 ARG A CA 1
ATOM 3723 C C . ARG A 1 460 ? -47.038 49.545 51.240 1.00 85.12 460 ARG A C 1
ATOM 3725 O O . ARG A 1 460 ? -47.914 50.335 50.914 1.00 85.12 460 ARG A O 1
ATOM 3732 N N . LYS A 1 461 ? -46.246 49.745 52.302 1.00 89.44 461 LYS A N 1
ATOM 3733 C CA . LYS A 1 461 ? -46.292 50.993 53.083 1.00 89.44 461 LYS A CA 1
ATOM 3734 C C . LYS A 1 461 ? -45.870 52.195 52.242 1.00 89.44 461 LYS A C 1
ATOM 3736 O O . LYS A 1 461 ? -46.583 53.184 52.248 1.00 89.44 461 LYS A O 1
ATOM 3741 N N . LEU A 1 462 ? -44.777 52.080 51.485 1.00 91.31 462 LEU A N 1
ATOM 3742 C CA . LEU A 1 462 ? -44.320 53.138 50.580 1.00 91.31 462 LEU A CA 1
ATOM 3743 C C . LEU A 1 462 ? -45.355 53.443 49.484 1.00 91.31 462 LEU A C 1
ATOM 3745 O O . LEU A 1 462 ? -45.545 54.598 49.132 1.00 91.31 462 LEU A O 1
ATOM 3749 N N . LEU A 1 463 ? -46.045 52.420 48.969 1.00 88.19 463 LEU A N 1
ATOM 3750 C CA . LEU A 1 463 ? -47.115 52.575 47.980 1.00 88.19 463 LEU A CA 1
ATOM 3751 C C . LEU A 1 463 ? -48.309 53.345 48.552 1.00 88.19 463 LEU A C 1
ATOM 3753 O O . LEU A 1 463 ? -48.798 54.247 47.891 1.00 88.19 463 LEU A O 1
ATOM 3757 N N . LEU A 1 464 ? -48.737 53.036 49.781 1.00 88.94 464 LEU A N 1
ATOM 3758 C CA . LEU A 1 464 ? -49.805 53.774 50.470 1.00 88.94 464 LEU A CA 1
ATOM 3759 C C . LEU A 1 464 ? -49.401 55.217 50.807 1.00 88.94 464 LEU A C 1
ATOM 3761 O O . LEU A 1 464 ? -50.224 56.115 50.704 1.00 88.94 464 LEU A O 1
ATOM 3765 N N . ASP A 1 465 ? -48.142 55.440 51.183 1.00 89.81 465 ASP A N 1
ATOM 3766 C CA . ASP A 1 465 ? -47.591 56.770 51.470 1.00 89.81 465 ASP A CA 1
ATOM 3767 C C . ASP A 1 465 ? -47.537 57.632 50.192 1.00 89.81 465 ASP A C 1
ATOM 3769 O O . ASP A 1 465 ? -47.971 58.781 50.180 1.00 89.81 465 ASP A O 1
ATOM 3773 N N . LYS A 1 466 ? -47.112 57.039 49.066 1.00 87.44 466 LYS A N 1
ATOM 3774 C CA . LYS A 1 466 ? -47.126 57.685 47.743 1.00 87.44 466 LYS A CA 1
ATOM 3775 C C . LYS A 1 466 ? -48.536 57.874 47.179 1.00 87.44 466 LYS A C 1
ATOM 3777 O O . LYS A 1 466 ? -48.764 58.862 46.494 1.00 87.44 466 LYS A O 1
ATOM 3782 N N . ASP A 1 467 ? -49.477 56.980 47.474 1.00 86.69 467 ASP A N 1
ATOM 3783 C CA . ASP A 1 467 ? -50.891 57.147 47.110 1.00 86.69 467 ASP A CA 1
ATOM 3784 C C . ASP A 1 467 ? -51.552 58.260 47.944 1.00 86.69 467 ASP A C 1
ATOM 3786 O O . ASP A 1 467 ? -52.323 59.054 47.414 1.00 86.69 467 ASP A O 1
ATOM 3790 N N . ALA A 1 468 ? -51.176 58.412 49.219 1.00 88.12 468 ALA A N 1
ATOM 3791 C CA . ALA A 1 468 ? -51.593 59.540 50.052 1.00 88.12 468 ALA A CA 1
ATOM 3792 C C . ALA A 1 468 ? -50.986 60.878 49.583 1.00 88.12 468 ALA A C 1
ATOM 3794 O O . ALA A 1 468 ? -51.704 61.875 49.515 1.00 88.12 468 ALA A O 1
ATOM 3795 N N . GLU A 1 469 ? -49.703 60.913 49.197 1.00 88.31 469 GLU A N 1
ATOM 3796 C CA . GLU A 1 469 ? -49.105 62.082 48.530 1.00 88.31 469 GLU A CA 1
ATOM 3797 C C . GLU A 1 469 ? -49.811 62.403 47.202 1.00 88.31 469 GLU A C 1
ATOM 3799 O O . GLU A 1 469 ? -50.105 63.567 46.935 1.00 88.31 469 GLU A O 1
ATOM 3804 N N . LEU A 1 470 ? -50.120 61.393 46.379 1.00 81.94 470 LEU A N 1
ATOM 3805 C CA . LEU A 1 470 ? -50.862 61.571 45.128 1.00 81.94 470 LEU A CA 1
ATOM 3806 C C . LEU A 1 470 ? -52.269 62.112 45.383 1.00 81.94 470 LEU A C 1
ATOM 3808 O O . LEU A 1 470 ? -52.673 63.049 44.707 1.00 81.94 470 LEU A O 1
ATOM 3812 N N . GLN A 1 471 ? -52.998 61.596 46.373 1.00 81.00 471 GLN A N 1
ATOM 3813 C CA . GLN A 1 471 ? -54.312 62.123 46.752 1.00 81.00 471 GLN A CA 1
ATOM 3814 C C . GLN A 1 471 ? -54.217 63.549 47.313 1.00 81.00 471 GLN A C 1
ATOM 3816 O O . GLN A 1 471 ? -55.074 64.375 47.010 1.00 81.00 471 GLN A O 1
ATOM 3821 N N . ALA A 1 472 ? -53.166 63.886 48.066 1.00 82.44 472 ALA A N 1
ATOM 3822 C CA . ALA A 1 472 ? -52.919 65.255 48.515 1.00 82.44 472 ALA A CA 1
ATOM 3823 C C . ALA A 1 472 ? -52.628 66.204 47.337 1.00 82.44 472 ALA A C 1
ATOM 3825 O O . ALA A 1 472 ? -53.187 67.297 47.289 1.00 82.44 472 ALA A O 1
ATOM 3826 N N . LEU A 1 473 ? -51.826 65.773 46.357 1.00 78.12 473 LEU A N 1
ATOM 3827 C CA . LEU A 1 473 ? -51.546 66.521 45.125 1.00 78.12 473 LEU A CA 1
ATOM 3828 C C . LEU A 1 473 ? -52.786 66.653 44.230 1.00 78.12 473 LEU A C 1
ATOM 3830 O O . LEU A 1 473 ? -53.032 67.729 43.697 1.00 78.12 473 LEU A O 1
ATOM 3834 N N . VAL A 1 474 ? -53.599 65.602 44.104 1.00 74.06 474 VAL A N 1
ATOM 3835 C CA . VAL A 1 474 ? -54.882 65.624 43.381 1.00 74.06 474 VAL A CA 1
ATOM 3836 C C . VAL A 1 474 ? -55.888 66.542 44.074 1.00 74.06 474 VAL A C 1
ATOM 3838 O O . VAL A 1 474 ? -56.609 67.254 43.389 1.00 74.06 474 VAL A O 1
ATOM 3841 N N . ASN A 1 475 ? -55.905 66.609 45.407 1.00 72.38 475 ASN A N 1
ATOM 3842 C CA . ASN A 1 475 ? -56.725 67.580 46.137 1.00 72.38 475 ASN A CA 1
ATOM 3843 C C . ASN A 1 475 ? -56.197 69.021 45.998 1.00 72.38 475 ASN A C 1
ATOM 3845 O O . ASN A 1 475 ? -57.000 69.950 45.987 1.00 72.38 475 ASN A O 1
ATOM 3849 N N . LEU A 1 476 ? -54.878 69.214 45.857 1.00 73.94 476 LEU A N 1
ATOM 3850 C CA . LEU A 1 476 ? -54.273 70.522 45.567 1.00 73.94 476 LEU A CA 1
ATOM 3851 C C . LEU A 1 476 ? -54.584 71.001 44.139 1.00 73.94 476 LEU A C 1
ATOM 3853 O O . LEU A 1 476 ? -54.829 72.182 43.928 1.00 73.94 476 LEU A O 1
ATOM 3857 N N . LEU A 1 477 ? -54.568 70.084 43.168 1.00 66.88 477 LEU A N 1
ATOM 3858 C CA . LEU A 1 477 ? -54.845 70.351 41.751 1.00 66.88 477 LEU A CA 1
ATOM 3859 C C . LEU A 1 477 ? -56.348 70.349 41.425 1.00 66.88 477 LEU A C 1
ATOM 3861 O O . LEU A 1 477 ? -56.756 70.913 40.420 1.00 66.88 477 LEU A O 1
ATOM 3865 N N . GLY A 1 478 ? -57.173 69.724 42.266 1.00 57.31 478 GLY A N 1
ATOM 3866 C CA . GLY A 1 478 ? -58.624 69.606 42.110 1.00 57.31 478 GLY A CA 1
ATOM 3867 C C . GLY A 1 478 ? -59.435 70.744 42.735 1.00 57.31 478 GLY A C 1
ATOM 3868 O O . GLY A 1 478 ? -60.658 70.627 42.819 1.00 57.31 478 GLY A O 1
ATOM 3869 N N . GLN A 1 479 ? -58.784 71.817 43.203 1.00 53.44 479 GLN A N 1
ATOM 3870 C CA . GLN A 1 479 ? -59.471 73.042 43.632 1.00 53.44 479 GLN A CA 1
ATOM 3871 C C . GLN A 1 479 ? -59.623 74.096 42.529 1.00 53.44 479 GLN A C 1
ATOM 3873 O O . GLN A 1 479 ? -60.451 74.989 42.707 1.00 53.44 479 GLN A O 1
ATOM 3878 N N . ASP A 1 480 ? -58.950 73.938 41.384 1.00 47.62 480 ASP A N 1
ATOM 3879 C CA . ASP A 1 480 ? -59.176 74.768 40.200 1.00 47.62 480 ASP A CA 1
ATOM 3880 C C . ASP A 1 480 ? -59.922 73.990 39.093 1.00 47.62 480 ASP A C 1
ATOM 3882 O O . ASP A 1 480 ? -59.439 73.017 38.518 1.00 47.62 480 ASP A O 1
ATOM 3886 N N . ASP A 1 481 ? -61.119 74.507 38.811 1.00 40.19 481 ASP A N 1
ATOM 3887 C CA . ASP A 1 481 ? -62.016 74.299 37.668 1.00 40.19 481 ASP A CA 1
ATOM 3888 C C . ASP A 1 481 ? -62.927 73.058 37.510 1.00 40.19 481 ASP A C 1
ATOM 3890 O O . ASP A 1 481 ? -62.570 71.882 37.549 1.00 40.19 481 ASP A O 1
ATOM 3894 N N . LYS A 1 482 ? -64.200 73.396 37.242 1.00 33.72 482 LYS A N 1
ATOM 3895 C CA . LYS A 1 482 ? -65.330 72.510 36.935 1.00 33.72 482 LYS A CA 1
ATOM 3896 C C . LYS A 1 482 ? -65.610 72.493 35.429 1.00 33.72 482 LYS A C 1
ATOM 3898 O O . LYS A 1 482 ? -65.942 73.544 34.890 1.00 33.72 482 LYS A O 1
ATOM 3903 N N . CYS A 1 483 ? -65.627 71.302 34.824 1.00 31.20 483 CYS A N 1
ATOM 3904 C CA . CYS A 1 483 ? -66.451 70.811 33.687 1.00 31.20 483 CYS A CA 1
ATOM 3905 C C . CYS A 1 483 ? -65.672 69.672 32.994 1.00 31.20 483 CYS A C 1
ATOM 3907 O O . CYS A 1 483 ? -64.471 69.800 32.815 1.00 31.20 483 CYS A O 1
ATOM 3909 N N . GLN A 1 484 ? -66.234 68.538 32.565 1.00 33.12 484 GLN A N 1
ATOM 3910 C CA . GLN A 1 484 ? -67.610 68.010 32.543 1.00 33.12 484 GLN A CA 1
ATOM 3911 C C . GLN A 1 484 ? -67.541 66.458 32.637 1.00 33.12 484 GLN A C 1
ATOM 3913 O O . GLN A 1 484 ? -66.453 65.890 32.574 1.00 33.12 484 GLN A O 1
ATOM 3918 N N . GLN A 1 485 ? -68.667 65.755 32.824 1.00 32.66 485 GLN A N 1
ATOM 3919 C CA . GLN A 1 485 ? -68.702 64.325 33.218 1.00 32.66 485 GLN A CA 1
ATOM 3920 C C . GLN A 1 485 ? -69.807 63.524 32.467 1.00 32.66 485 GLN A C 1
ATOM 3922 O O . GLN A 1 485 ? -70.693 64.158 31.896 1.00 32.66 485 GLN A O 1
ATOM 3927 N N . PRO A 1 486 ? -69.840 62.165 32.533 1.00 60.44 486 PRO A N 1
ATOM 3928 C CA . PRO A 1 486 ? -69.122 61.224 31.659 1.00 60.44 486 PRO A CA 1
ATOM 3929 C C . PRO A 1 486 ? -70.070 60.643 30.564 1.00 60.44 486 PRO A C 1
ATOM 3931 O O . PRO A 1 486 ? -70.352 61.449 29.679 1.00 60.44 486 PRO A O 1
ATOM 3934 N N . PRO A 1 487 ? -70.655 59.404 30.532 1.00 49.72 487 PRO A N 1
ATOM 3935 C CA . PRO A 1 487 ? -70.452 58.077 31.183 1.00 49.72 487 PRO A CA 1
ATOM 3936 C C . PRO A 1 487 ? -70.097 56.964 30.123 1.00 49.72 487 PRO A C 1
ATOM 3938 O O . PRO A 1 487 ? -69.730 57.345 29.013 1.00 49.72 487 PRO A O 1
ATOM 3941 N N . PRO A 1 488 ? -70.228 55.620 30.339 1.00 46.25 488 PRO A N 1
ATOM 3942 C CA . PRO A 1 488 ? -70.439 54.843 31.572 1.00 46.25 488 PRO A CA 1
ATOM 3943 C C . PRO A 1 488 ? -69.452 53.663 31.827 1.00 46.25 488 PRO A C 1
ATOM 3945 O O . PRO A 1 488 ? -68.786 53.147 30.932 1.00 46.25 488 PRO A O 1
ATOM 3948 N N . LEU A 1 489 ? -69.457 53.171 33.075 1.00 34.06 489 LEU A N 1
ATOM 3949 C CA . LEU A 1 489 ? -69.010 51.822 33.470 1.00 34.06 489 LEU A CA 1
ATOM 3950 C C . LEU A 1 489 ? -70.042 50.745 33.073 1.00 34.06 489 LEU A C 1
ATOM 3952 O O . LEU A 1 489 ? -71.232 51.036 32.976 1.00 34.06 489 LEU A O 1
ATOM 3956 N N . SER A 1 490 ? -69.615 49.478 33.049 1.00 29.20 490 SER A N 1
ATOM 3957 C CA . SER A 1 490 ? -70.489 48.315 33.277 1.00 29.20 490 SER A CA 1
ATOM 3958 C C . SER A 1 490 ? -70.025 47.512 34.503 1.00 29.20 490 SER A C 1
ATOM 3960 O O . SER A 1 490 ? -68.835 47.239 34.661 1.00 29.20 490 SER A O 1
ATOM 3962 N N . GLN A 1 491 ? -70.968 47.168 35.382 1.00 32.53 491 GLN A N 1
ATOM 3963 C CA . GLN A 1 491 ? -70.766 46.420 36.633 1.00 32.53 491 GLN A CA 1
ATOM 3964 C C . GLN A 1 491 ? -70.796 44.898 36.397 1.00 32.53 491 GLN A C 1
ATOM 3966 O O . GLN A 1 491 ? -71.413 44.455 35.439 1.00 32.53 491 GLN A O 1
ATOM 3971 N N . GLU A 1 492 ? -70.213 44.110 37.308 1.00 27.20 492 GLU A N 1
ATOM 3972 C CA . GLU A 1 492 ? -70.944 43.221 38.245 1.00 27.20 492 GLU A CA 1
ATOM 3973 C C . GLU A 1 492 ? -69.927 42.535 39.190 1.00 27.20 492 GLU A C 1
ATOM 3975 O O . GLU A 1 492 ? -68.951 41.943 38.746 1.00 27.20 492 GLU A O 1
ATOM 3980 N N . VAL A 1 493 ? -69.913 42.855 40.490 1.00 29.66 493 VAL A N 1
ATOM 3981 C CA . VAL A 1 493 ? -70.781 42.380 41.598 1.00 29.66 493 VAL A CA 1
ATOM 3982 C C . VAL A 1 493 ? -70.192 41.161 42.323 1.00 29.66 493 VAL A C 1
ATOM 3984 O O . VAL A 1 493 ? -69.755 40.176 41.739 1.00 29.66 493 VAL A O 1
ATOM 3987 N N . ALA A 1 494 ? -70.158 41.270 43.652 1.00 28.98 494 ALA A N 1
ATOM 3988 C CA . ALA A 1 494 ? -69.535 40.313 44.553 1.00 28.98 494 ALA A CA 1
ATOM 3989 C C . ALA A 1 494 ? -70.409 39.080 44.827 1.00 28.98 494 ALA A C 1
ATOM 3991 O O . ALA A 1 494 ? -71.591 39.213 45.138 1.00 28.98 494 ALA A O 1
ATOM 3992 N N . GLN A 1 495 ? -69.777 37.907 44.907 1.00 27.25 495 GLN A N 1
ATOM 3993 C CA . GLN A 1 495 ? -70.200 36.824 45.799 1.00 27.25 495 GLN A CA 1
ATOM 3994 C C . GLN A 1 495 ? -68.968 36.144 46.405 1.00 27.25 495 GLN A C 1
ATOM 3996 O O . GLN A 1 495 ? -68.073 35.711 45.684 1.00 27.25 495 GLN A O 1
ATOM 4001 N N . LEU A 1 496 ? -68.916 36.032 47.735 1.00 28.64 496 LEU A N 1
ATOM 4002 C CA . LEU A 1 496 ? -67.877 35.264 48.425 1.00 28.64 496 LEU A CA 1
ATOM 4003 C C . LEU A 1 496 ? -68.449 34.676 49.722 1.00 28.64 496 LEU A C 1
ATOM 4005 O O . LEU A 1 496 ? -68.771 35.404 50.660 1.00 28.64 496 LEU A O 1
ATOM 4009 N N . LYS A 1 497 ? -68.616 33.348 49.757 1.00 27.42 497 LYS A N 1
ATOM 4010 C CA . LYS A 1 497 ? -69.203 32.609 50.885 1.00 27.42 497 LYS A CA 1
ATOM 4011 C C . LYS A 1 497 ? -68.423 31.313 51.163 1.00 27.42 497 LYS A C 1
ATOM 4013 O O . LYS A 1 497 ? -68.553 30.351 50.426 1.00 27.42 497 LYS A O 1
ATOM 4018 N N . ARG A 1 498 ? -67.650 31.351 52.256 1.00 26.81 498 ARG A N 1
ATOM 4019 C CA . ARG A 1 498 ? -67.276 30.280 53.215 1.00 26.81 498 ARG A CA 1
ATOM 4020 C C . ARG A 1 498 ? -66.939 28.835 52.745 1.00 26.81 498 ARG A C 1
ATOM 4022 O O . ARG A 1 498 ? -67.848 28.111 52.378 1.00 26.81 498 ARG A O 1
ATOM 4029 N N . GLU A 1 499 ? -65.672 28.443 53.001 1.00 21.78 499 GLU A N 1
ATOM 4030 C CA . GLU A 1 499 ? -65.144 27.179 53.620 1.00 21.78 499 GLU A CA 1
ATOM 4031 C C . GLU A 1 499 ? -65.552 25.767 53.094 1.00 21.78 499 GLU A C 1
ATOM 4033 O O . GLU A 1 499 ? -66.662 25.606 52.600 1.00 21.78 499 GLU A O 1
ATOM 4038 N N . PRO A 1 500 ? -64.761 24.676 53.322 1.00 35.56 500 PRO A N 1
ATOM 4039 C CA . PRO A 1 500 ? -63.342 24.529 53.716 1.00 35.56 500 PRO A CA 1
ATOM 4040 C C . PRO A 1 500 ? -62.542 23.547 52.791 1.00 35.56 500 PRO A C 1
ATOM 4042 O O . PRO A 1 500 ? -62.906 23.325 51.642 1.00 35.56 500 PRO A O 1
ATOM 4045 N N . ALA A 1 501 ? -61.410 22.996 53.262 1.00 27.98 501 ALA A N 1
ATOM 4046 C CA . ALA A 1 501 ? -60.369 22.324 52.460 1.00 27.98 501 ALA A CA 1
ATOM 4047 C C . ALA A 1 501 ? -60.484 20.789 52.277 1.00 27.98 501 ALA A C 1
ATOM 4049 O O . ALA A 1 501 ? -60.895 20.078 53.194 1.00 27.98 501 ALA A O 1
ATOM 4050 N N . THR A 1 502 ? -59.947 20.263 51.162 1.00 23.91 502 THR A N 1
ATOM 4051 C CA . THR A 1 502 ? -59.235 18.959 51.101 1.00 23.91 502 THR A CA 1
ATOM 4052 C C . THR A 1 502 ? -58.296 18.870 49.880 1.00 23.91 502 THR A C 1
ATOM 4054 O O . THR A 1 502 ? -58.325 19.723 48.997 1.00 23.91 502 THR A O 1
ATOM 4057 N N . GLU A 1 503 ? -57.406 17.875 49.879 1.00 26.86 503 GLU A N 1
ATOM 4058 C CA . GLU A 1 503 ? -56.289 17.666 48.940 1.00 26.86 503 GLU A CA 1
ATOM 4059 C C . GLU A 1 503 ? -56.724 17.188 47.538 1.00 26.86 503 GLU A C 1
ATOM 4061 O O . GLU A 1 503 ? -57.693 16.442 47.432 1.00 26.86 503 GLU A O 1
ATOM 4066 N N . THR A 1 504 ? -55.943 17.478 46.479 1.00 28.19 504 THR A N 1
ATOM 4067 C CA . THR A 1 504 ? -55.393 16.432 45.572 1.00 28.19 504 THR A CA 1
ATOM 4068 C C . THR A 1 504 ? -54.374 16.935 44.526 1.00 28.19 504 THR A C 1
ATOM 4070 O O . THR A 1 504 ? -54.472 18.019 43.964 1.00 28.19 504 THR A O 1
ATOM 4073 N N . THR A 1 505 ? -53.377 16.074 44.315 1.00 27.23 505 THR A N 1
ATOM 4074 C CA . THR A 1 505 ? -52.453 15.843 43.181 1.00 27.23 505 THR A CA 1
ATOM 4075 C C . THR A 1 505 ? -52.496 16.663 41.873 1.00 27.23 505 THR A C 1
ATOM 4077 O O . THR A 1 505 ? -53.450 16.618 41.110 1.00 27.23 505 THR A O 1
ATOM 4080 N N . GLU A 1 506 ? -51.304 17.189 41.556 1.00 28.95 506 GLU A N 1
ATOM 4081 C CA . GLU A 1 506 ? -50.498 16.964 40.331 1.00 28.95 506 GLU A CA 1
ATOM 4082 C C . GLU A 1 506 ? -50.923 17.415 38.907 1.00 28.95 506 GLU A C 1
ATOM 4084 O O . GLU A 1 506 ? -51.796 16.856 38.263 1.00 28.95 506 GLU A O 1
ATOM 4089 N N . ILE A 1 507 ? -50.050 18.284 38.363 1.00 31.75 507 ILE A N 1
ATOM 4090 C CA . ILE A 1 507 ? -49.314 18.156 37.079 1.00 31.75 507 ILE A CA 1
ATOM 4091 C C . ILE A 1 507 ? -50.110 18.110 35.757 1.00 31.75 507 ILE A C 1
ATOM 4093 O O . ILE A 1 507 ? -50.692 17.095 35.397 1.00 31.75 507 ILE A O 1
ATOM 4097 N N . SER A 1 508 ? -49.885 19.145 34.928 1.00 27.44 508 SER A N 1
ATOM 4098 C CA . SER A 1 508 ? -49.487 19.124 33.489 1.00 27.44 508 SER A CA 1
ATOM 4099 C C . SER A 1 508 ? -50.182 20.236 32.678 1.00 27.44 508 SER A C 1
ATOM 4101 O O . SER A 1 508 ? -51.247 20.693 33.063 1.00 27.44 508 SER A O 1
ATOM 4103 N N . SER A 1 509 ? -49.666 20.725 31.543 1.00 30.22 509 SER A N 1
ATOM 4104 C CA . SER A 1 509 ? -48.274 20.904 31.075 1.00 30.22 509 SER A CA 1
ATOM 4105 C C . SER A 1 509 ? -48.276 21.809 29.821 1.00 30.22 509 SER A C 1
ATOM 4107 O O . SER A 1 509 ? -49.341 22.138 29.316 1.00 30.22 509 SER A O 1
ATOM 4109 N N . VAL A 1 510 ? -47.088 22.135 29.292 1.00 28.38 510 VAL A N 1
ATOM 4110 C CA . VAL A 1 510 ? -46.852 22.713 27.949 1.00 28.38 510 VAL A CA 1
ATOM 4111 C C . VAL A 1 510 ? -47.368 24.144 27.726 1.00 28.38 510 VAL A C 1
ATOM 4113 O O . VAL A 1 510 ? -48.483 24.383 27.276 1.00 28.38 510 VAL A O 1
ATOM 4116 N N . CYS A 1 511 ? -46.450 25.101 27.882 1.00 26.36 511 CYS A N 1
ATOM 4117 C CA . CYS A 1 511 ? -46.404 26.254 26.982 1.00 26.36 511 CYS A CA 1
ATOM 4118 C C . CYS A 1 511 ? -45.615 25.875 25.720 1.00 26.36 511 CYS A C 1
ATOM 4120 O O . CYS A 1 511 ? -44.654 25.104 25.787 1.00 26.36 511 CYS A O 1
ATOM 4122 N N . SER A 1 512 ? -45.933 26.501 24.593 1.00 26.52 512 SER A N 1
ATOM 4123 C CA . SER A 1 512 ? -44.973 26.732 23.511 1.00 26.52 512 SER A CA 1
ATOM 4124 C C . SER A 1 512 ? -45.254 28.107 22.922 1.00 26.52 512 SER A C 1
ATOM 4126 O O . SER A 1 512 ? -46.326 28.350 22.377 1.00 26.52 512 SER A O 1
ATOM 4128 N N . ASN A 1 513 ? -44.305 29.021 23.118 1.00 26.42 513 ASN A N 1
ATOM 4129 C CA . ASN A 1 513 ? -44.354 30.362 22.552 1.00 26.42 513 ASN A CA 1
ATOM 4130 C C . ASN A 1 513 ? -44.054 30.297 21.052 1.00 26.42 513 ASN A C 1
ATOM 4132 O O . ASN A 1 513 ? -43.246 29.473 20.629 1.00 26.42 513 ASN A O 1
ATOM 4136 N N . ASN A 1 514 ? -44.573 31.262 20.299 1.00 24.34 514 ASN A N 1
ATOM 4137 C CA . ASN A 1 514 ? -43.894 31.757 19.107 1.00 24.34 514 ASN A CA 1
ATOM 4138 C C . ASN A 1 514 ? -43.729 33.272 19.234 1.00 24.34 514 ASN A C 1
ATOM 4140 O O . ASN A 1 514 ? -44.585 33.951 19.802 1.00 24.34 514 ASN A O 1
ATOM 4144 N N . SER A 1 515 ? -42.601 33.783 18.755 1.00 28.33 515 SER A N 1
ATOM 4145 C CA . SER A 1 515 ? -42.196 35.176 18.907 1.00 28.33 515 SER A CA 1
ATOM 4146 C C . SER A 1 515 ? -42.143 35.914 17.569 1.00 28.33 515 SER A C 1
ATOM 4148 O O . SER A 1 515 ? -41.741 35.342 16.562 1.00 28.33 515 SER A O 1
ATOM 4150 N N . SER A 1 516 ? -42.397 37.222 17.665 1.00 27.83 516 SER A N 1
ATOM 4151 C CA . SER A 1 516 ? -41.692 38.319 16.978 1.00 27.83 516 SER A CA 1
ATOM 4152 C C . SER A 1 516 ? -41.878 38.602 15.472 1.00 27.83 516 SER A C 1
ATOM 4154 O O . SER A 1 516 ? -41.488 37.807 14.624 1.00 27.83 516 SER A O 1
ATOM 4156 N N . HIS A 1 517 ? -42.246 39.874 15.245 1.00 28.52 517 HIS A N 1
ATOM 4157 C CA . HIS A 1 517 ? -41.901 40.807 14.155 1.00 28.52 517 HIS A CA 1
ATOM 4158 C C . HIS A 1 517 ? -42.692 40.831 12.830 1.00 28.52 517 HIS A C 1
ATOM 4160 O O . HIS A 1 517 ? -42.438 40.069 11.905 1.00 28.52 517 HIS A O 1
ATOM 4166 N N . ASP A 1 518 ? -43.602 41.816 12.780 1.00 26.84 518 ASP A N 1
ATOM 4167 C CA . ASP A 1 518 ? -43.619 43.010 11.906 1.00 26.84 518 ASP A CA 1
ATOM 4168 C C . ASP A 1 518 ? -43.403 42.906 10.386 1.00 26.84 518 ASP A C 1
ATOM 4170 O O . ASP A 1 518 ? -42.397 42.399 9.897 1.00 26.84 518 ASP A O 1
ATOM 4174 N N . GLY A 1 519 ? -44.290 43.592 9.652 1.00 28.34 519 GLY A N 1
ATOM 4175 C CA . GLY A 1 519 ? -44.087 43.983 8.255 1.00 28.34 519 GLY A CA 1
ATOM 4176 C C . GLY A 1 519 ? -45.394 44.225 7.497 1.00 28.34 519 GLY A C 1
ATOM 4177 O O . GLY A 1 519 ? -45.924 43.305 6.881 1.00 28.34 519 GLY A O 1
ATOM 4178 N N . GLU A 1 520 ? -45.912 45.457 7.506 1.00 26.36 520 GLU A N 1
ATOM 4179 C CA . GLU A 1 520 ? -46.973 45.864 6.571 1.00 26.36 520 GLU A CA 1
ATOM 4180 C C . GLU A 1 520 ? -46.456 45.854 5.124 1.00 26.36 520 GLU A C 1
ATOM 4182 O O . GLU A 1 520 ? -45.375 46.371 4.866 1.00 26.36 520 GLU A O 1
ATOM 4187 N N . TYR A 1 521 ? -47.260 45.362 4.175 1.00 27.56 521 TYR A N 1
ATOM 4188 C CA . TYR A 1 521 ? -47.613 46.107 2.956 1.00 27.56 521 TYR A CA 1
ATOM 4189 C C . TYR A 1 521 ? -48.851 45.482 2.290 1.00 27.56 521 TYR A C 1
ATOM 4191 O O . TYR A 1 521 ? -49.043 44.267 2.283 1.00 27.56 521 TYR A O 1
ATOM 4199 N N . VAL A 1 522 ? -49.715 46.341 1.752 1.00 27.94 522 VAL A N 1
ATOM 4200 C CA . VAL A 1 522 ? -51.014 45.995 1.153 1.00 27.94 522 VAL A CA 1
ATOM 4201 C C . VAL A 1 522 ? -50.848 45.421 -0.257 1.00 27.94 522 VAL A C 1
ATOM 4203 O O . VAL A 1 522 ? -50.129 46.013 -1.059 1.00 27.94 522 VAL A O 1
ATOM 4206 N N . ASN A 1 523 ? -51.604 44.368 -0.609 1.00 26.00 523 ASN A N 1
ATOM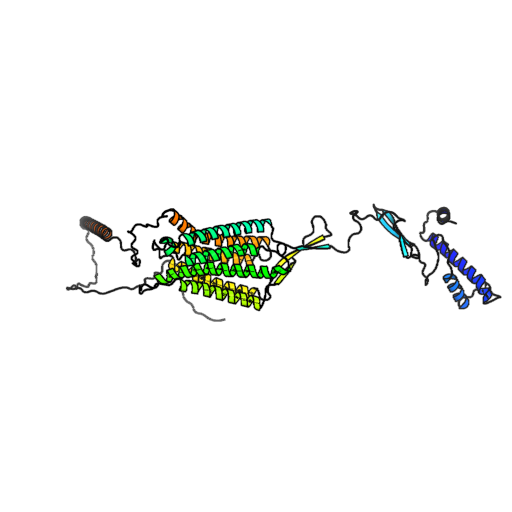 4207 C CA . ASN A 1 523 ? -52.333 44.357 -1.887 1.00 26.00 523 ASN A CA 1
ATOM 4208 C C . ASN A 1 523 ? -53.476 43.335 -1.983 1.00 26.00 523 ASN A C 1
ATOM 4210 O O . ASN A 1 523 ? -53.517 42.341 -1.260 1.00 26.00 523 ASN A O 1
ATOM 4214 N N . LEU A 1 524 ? -54.426 43.647 -2.871 1.00 28.80 524 LEU A N 1
ATOM 4215 C CA . LEU A 1 524 ? -55.655 42.888 -3.098 1.00 28.80 524 LEU A CA 1
ATOM 4216 C C . LEU A 1 524 ? -55.438 41.573 -3.863 1.00 28.80 524 LEU A C 1
ATOM 4218 O O . LEU A 1 524 ? -54.476 41.389 -4.604 1.00 28.80 524 LEU A O 1
ATOM 4222 N N . VAL A 1 525 ? -56.424 40.692 -3.696 1.00 28.84 525 VAL A N 1
ATOM 4223 C CA . VAL A 1 525 ? -56.646 39.472 -4.476 1.00 28.84 525 VAL A CA 1
ATOM 4224 C C . VAL A 1 525 ? -57.148 39.820 -5.878 1.00 28.84 525 VAL A C 1
ATOM 4226 O O . VAL A 1 525 ? -58.129 40.548 -6.001 1.00 28.84 525 VAL A O 1
ATOM 4229 N N . GLU A 1 526 ? -56.591 39.179 -6.907 1.00 28.36 526 GLU A N 1
ATOM 4230 C CA . GLU A 1 526 ? -57.335 38.896 -8.138 1.00 28.36 526 GLU A CA 1
ATOM 4231 C C . GLU A 1 526 ? -56.986 37.493 -8.676 1.00 28.36 526 GLU A C 1
ATOM 4233 O O . GLU A 1 526 ? -55.999 36.878 -8.265 1.00 28.36 526 GLU A O 1
ATOM 4238 N N . ALA A 1 527 ? -57.890 36.927 -9.477 1.00 32.97 527 ALA A N 1
ATOM 4239 C CA . ALA A 1 527 ? -58.063 35.484 -9.667 1.00 32.97 527 ALA A CA 1
ATOM 4240 C C . ALA A 1 527 ? -57.356 34.938 -10.948 1.00 32.97 527 ALA A C 1
ATOM 4242 O O . ALA A 1 527 ? -56.716 35.703 -11.668 1.00 32.97 527 ALA A O 1
ATOM 4243 N N . PRO A 1 528 ? -57.387 33.615 -11.234 1.00 44.56 528 PRO A N 1
ATOM 4244 C CA . PRO A 1 528 ? -56.481 32.971 -12.198 1.00 44.56 528 PRO A CA 1
ATOM 4245 C C . PRO A 1 528 ? -56.994 33.007 -13.649 1.00 44.56 528 PRO A C 1
ATOM 4247 O O . PRO A 1 528 ? -58.171 33.277 -13.862 1.00 44.56 528 PRO A O 1
ATOM 4250 N N . ILE A 1 529 ? -56.156 32.593 -14.619 1.00 28.72 529 ILE A N 1
ATOM 4251 C CA . ILE A 1 529 ? -56.510 31.653 -15.715 1.00 28.72 529 ILE A CA 1
ATOM 4252 C C . ILE A 1 529 ? -55.274 31.232 -16.551 1.00 28.72 529 ILE A C 1
ATOM 4254 O O . ILE A 1 529 ? -54.306 31.967 -16.705 1.00 28.72 529 ILE A O 1
ATOM 4258 N N . GLN A 1 530 ? -55.361 29.998 -17.057 1.00 32.00 530 GLN A N 1
ATOM 4259 C CA . GLN A 1 530 ? -54.534 29.246 -18.019 1.00 32.00 530 GLN A CA 1
ATOM 4260 C C . GLN A 1 530 ? -53.608 30.017 -18.992 1.00 32.00 530 GLN A C 1
ATOM 4262 O O . GLN A 1 530 ? -54.079 30.858 -19.760 1.00 32.00 530 GLN A O 1
ATOM 4267 N N . LYS A 1 531 ? -52.391 29.485 -19.196 1.00 32.97 531 LYS A N 1
ATOM 4268 C CA . LYS A 1 531 ? -52.137 28.586 -20.344 1.00 32.97 531 LYS A CA 1
ATOM 4269 C C . LYS A 1 531 ? -50.980 27.617 -20.103 1.00 32.97 531 LYS A C 1
ATOM 4271 O O . LYS A 1 531 ? -50.073 27.990 -19.334 1.00 32.97 531 LYS A O 1
#

Secondary structure (DSSP, 8-state):
--HHHHHHHHHHHSTT---TTHHHHHHHHHHHHHHHHHHHHHHHHH-TT--GGG--TT-HHHHHHHHHHHHT-EEEETTEEEEEETTEE--EEEEEEEETTEEEEEEEEETTTTEEESSSSPPP--TTSS-SPPSSPEEEEEEE---HHHHHHHHHHHHHHHHHHHHHHHHHHHTTTSHHHHHT-HHHHHHHHHHHHHHHHHHHHHT--TTTS-TTTHHHHHHHHHHHHHHHHHHHHHHHHHHHHHHHHHHS-TT-------HHHHHHHHHHHHHHHHHHHHHHHHHS--EEEEEE---EEETTEEEEEEEEEEEEEE-TTHHHHHHHHHHHHHHHHHHHHHHHHHGGG---GGGTHHHHHHHHHHHHHHHHHHHHHHHHHTTT-HHHHHHHHHHHHHHHHHHHHHHHHHHHHHHHHH-TT----TT---------S-PPPHHHHHHHHHHHHHHHHHHHHHHHHHHHHHHHHHHHHTTS---------------------------------------------------

Sequence (531 aa):
QTADEYREEYDSRRGNEYSRFHGYTYDGVWAVALAIQHVAHRIRHFRKNQTVVDFKYRDPLWERLFLEALRNTSFEGVTGPVRFYDNERKASILLKQFQNGTEVKVGEFNGISQELDLSRGQSIRWPDGRGPPKDRTHQLIEHSHVNIAIYSSLAIAASLGIIMAAVFLAVNIKFRNQRYIKMSSPHLNNLIIIGCMLTYSSVIFLGLDSRLTSIQTFPYVCTARAWILMAGFSLAYGAMFSKTWRVHSIFTDVKLNKKVIKDYQLFMVVGVLLVIDFGIMITWQITDPFFRSTKLMEPYPLPNSEDVIIYPENEYCKSHHMNIFVGIIYAYKGLLMIFGAFLAWETRHVSIPALNDSKYVGMSVYNVVLMCIMGAAVSFVLSDQQNASFLLISVFILFCATITLWLVFVPKLVELRRNPQGVIDKRVRATLRPMSKGRPDGSELEERVREAKGANQRWRKLLLDKDAELQALVNLLGQDDKCQQPPPLSQEVAQLKREPATETTEISSVCSNNSSHDGEYVNLVEAPIQK

pLDDT: mean 81.18, std 20.69, range [21.78, 97.75]

Organism: NCBI:txid642074

InterPro domains:
  IPR001828 Receptor, ligand binding region [PF01094] (12-89)
  IPR002455 GPCR family 3, GABA-B receptor [PTHR10519] (2-492)
  IPR017978 GPCR family 3, C-terminal [PF00003] (150-412)
  IPR017978 GPCR family 3, C-terminal [PS50259] (150-432)
  IPR017979 GPCR, family 3, conserved site [PS00981] (355-365)
  IPR028082 Periplasmic binding protein-like I [SSF53822] (3-135)

Foldseek 3Di:
DALVVVVVVCVVPVPPDDDPCPQVVVVVVVLQVQLLVQLQVVVCVVPVPDGPVPDDPPDVVVVVSSVVSSQPDWDQGSQGIAHDDPNDTFHKDFDWDQDPNDIWTQWIAGRVVRDTGRPVTDHDDDPVNPDDDDPAFAEAEAEDAADPVLLVVLLVLLVVLLVVLVVLLVVLVVCVPQLLSVLLVSVLVNLLSVLLNLLSVLLNLLRDDCVNPPLVCVLVSVLSSLLSNLSSCLSNLLSLLLSLVVLVVCVPPPVNPPDPDDVVVSVVSSVVSNVVSCVLSVVCCVPWGWHKDKDWDDWDADPVDNSYIYIYIYIDTDTPPVVVSVVVVCVVVVVSLVVSLVSLVVSCVPDDPSVCLSPLSSVLSVLLNVLVVVLVVLCVPCVPPSNVNSNSNSVSSSVSSVSNCCSNRVVVVVVCVVCVPSCDDPPPDPDDDPDDPDDPDPVVVVVVVVVVVVVVVVVVVVVVVVVVVVVVVCVVVVVDDDDDDDDDDDDDDDDDDDDDDDDDDDDDDDDDDDDDDDDDDDDDDDDDDDD

Mean predicted aligned error: 16.58 Å

Radius of gyration: 54.55 Å; Cα contacts (8 Å, |Δi|>4): 474; chains: 1; bounding box: 121×100×146 Å

Nearest PDB structures (foldseek):
  7eb2-assembly1_D  TM=8.322E-01  e=1.250E-31  Homo sapiens
  7c7s-assembly1_A  TM=8.839E-01  e=8.964E-28  Homo sapiens
  6vjm-assembly1_B  TM=9.032E-01  e=2.964E-27  Homo sapiens
  6uo8-assembly1_A  TM=7.734E-01  e=5.347E-24  Homo sapiens
  8ieb-assembly1_B  TM=8.310E-01  e=4.342E-15  Homo sapiens